Protein 6CJ6 (pdb70)

Foldseek 3Di:
DAFAAQDFLVVQLVVQLVVVLCVPDPDQADPLQADEDAEDEAAAQEAEAEEERAHDDLLSLQLSSQVSLLVSLVVDDDVSSVVLCVQQFHDNPDHSSDCTPNLVVLVVCVVPDDPHRYDYAYLYYFDDDPSHYHYDYQYHHSDSSSSSSSRSVNNRRVVGGDDDD/DFAAQAFLVVQLVVQLVCVLVVPADQDDQQADAPAEDEAEAQEAEAEEERAGDDLLVLQLSSQVSLLVSLVVDDDVSSVVLCVQQFHDSPDHSSDCTPNLVVLVVCVVVPPDDHYDHAYLYHFDDDPSYGYYHYQYHHSDSSSSSSSSSVNNRRVVGTDDD/DAAQEWLVVQLVVQLVVVLVVPPPPDQPQFQAAADAEDEADAQEAEAEEERADPDLLVSQLSSQVSLLVSLVVDPPVSSCVLCVVCFHDPVDRSSDQTRNLVVLVVVCVVVVRGYYDHAYQYYFHDPPPYYYYHYQYHHRDSSSSSSSSSVNNRGVVGGDD/DDFAAAFDFLVVQLVVQLVVVLVPQQPDDVDFQAAAPAEDEADAQEAEAEEESAHPDLLVLQLSSLVSLLVSLVVDDPVVSVVLCVQQFHDPVDHSSDQTVNLVVLVVVCVVVVRGYYDHAYQYYFHDDPRYGYYHYQYHHRDRSSSSSSRSVNNRRVVGGDDVPD

Structure (mmCIF, N/CA/C/O backbone):
data_6CJ6
#
_entry.id   6CJ6
#
_cell.length_a   65.450
_cell.length_b   75.080
_cell.length_c   136.250
_cell.angle_alpha   90.00
_cell.angle_beta   90.00
_cell.angle_gamma   90.00
#
_symmetry.space_group_name_H-M   'P 21 21 21'
#
loop_
_entity.id
_entity.type
_entity.pdbx_description
1 polymer 'Protein F9'
2 non-polymer 'TETRAETHYLENE GLYCOL'
3 non-polymer 2-(2-METHOXYETHOXY)ETHANOL
4 non-polymer DI(HYDROXYETHYL)ETHER
5 non-polymer 1,2-ETHANEDIOL
6 non-polymer GLYCEROL
7 non-polymer 1,3-PROPANDIOL
8 non-polymer ETHANOL
9 non-polymer METHANOL
10 non-polymer S-1,2-PROPANEDIOL
11 non-polymer 2-ETHOXYETHANOL
12 non-polymer 2-{2-[2-2-(METHOXY-ETHOXY)-ETHOXY]-ETHOXY}-ETHANOL
13 non-polymer 'TRIETHYLENE GLYCOL'
14 non-polymer 3,6,9,12,15,18-HEXAOXAICOSANE-1,20-DIOL
15 non-polymer 'HEXAETHYLENE GLYCOL'
16 water water
#
loop_
_atom_site.group_PDB
_atom_site.id
_atom_site.type_symbol
_atom_site.label_atom_id
_atom_site.label_alt_id
_atom_site.label_comp_id
_atom_site.label_asym_id
_atom_site.label_entity_id
_atom_site.label_seq_id
_atom_site.pdbx_PDB_ins_code
_atom_site.Cartn_x
_atom_site.Cartn_y
_atom_site.Cartn_z
_atom_site.occupancy
_atom_site.B_iso_or_equiv
_atom_site.auth_seq_id
_atom_site.auth_comp_id
_atom_site.auth_asym_id
_atom_site.auth_atom_id
_atom_site.pdbx_PDB_model_num
ATOM 1 N N . ALA A 1 2 ? -14.282 -11.928 -4.049 1.00 69.85 2 ALA A N 1
ATOM 2 C CA . ALA A 1 2 ? -13.509 -10.779 -3.594 1.00 75.06 2 ALA A CA 1
ATOM 3 C C . ALA A 1 2 ? -12.586 -10.260 -4.695 1.00 75.00 2 ALA A C 1
ATOM 4 O O . ALA A 1 2 ? -12.754 -10.592 -5.868 1.00 81.28 2 ALA A O 1
ATOM 6 N N . GLU A 1 3 ? -11.613 -9.443 -4.307 1.00 65.62 3 GLU A N 1
ATOM 7 C CA . GLU A 1 3 ? -10.656 -8.891 -5.254 1.00 70.49 3 GLU A CA 1
ATOM 8 C C . GLU A 1 3 ? -9.566 -9.913 -5.556 1.00 70.76 3 GLU A C 1
ATOM 9 O O . GLU A 1 3 ? -9.224 -10.753 -4.719 1.00 72.45 3 GLU A O 1
ATOM 15 N N . THR A 1 4 ? -9.022 -9.837 -6.768 1.00 60.98 4 THR A N 1
ATOM 16 C CA . THR A 1 4 ? -7.965 -10.757 -7.165 1.00 60.44 4 THR A CA 1
ATOM 17 C C . THR A 1 4 ? -6.674 -10.439 -6.418 1.00 54.89 4 THR A C 1
ATOM 18 O O . THR A 1 4 ? -6.327 -9.272 -6.214 1.00 54.99 4 THR A O 1
ATOM 22 N N . LYS A 1 5 ? -5.966 -11.486 -6.004 1.00 47.54 5 LYS A N 1
ATOM 23 C CA . LYS A 1 5 ? -4.707 -11.332 -5.289 1.00 55.70 5 LYS A CA 1
ATOM 24 C C . LYS A 1 5 ? -3.545 -11.235 -6.271 1.00 49.26 5 LYS A C 1
ATOM 25 O O . LYS A 1 5 ? -3.558 -11.841 -7.344 1.00 48.04 5 LYS A O 1
ATOM 27 N N . GLU A 1 6 ? -2.529 -10.468 -5.890 1.00 51.13 6 GLU A N 1
ATOM 28 C CA . GLU A 1 6 ? -1.422 -10.206 -6.799 1.00 48.56 6 GLU A CA 1
ATOM 29 C C . GLU A 1 6 ? -0.562 -11.451 -6.979 1.00 42.21 6 GLU A C 1
ATOM 30 O O . GLU A 1 6 ? -0.185 -12.108 -6.004 1.00 47.28 6 GLU A O 1
ATOM 36 N N . PHE A 1 7 ? -0.258 -11.773 -8.235 1.00 34.47 7 PHE A N 1
ATOM 37 C CA . PHE A 1 7 ? 0.655 -12.857 -8.594 1.00 44.18 7 PHE A CA 1
ATOM 38 C C . PHE A 1 7 ? 2.020 -12.208 -8.814 1.00 39.62 7 PHE A C 1
ATOM 39 O O . PHE A 1 7 ? 2.353 -11.774 -9.917 1.00 35.52 7 PHE A O 1
ATOM 47 N N . LYS A 1 8 ? 2.813 -12.137 -7.747 1.00 38.15 8 LYS A N 1
ATOM 48 C CA . LYS A 1 8 ? 4.038 -11.346 -7.759 1.00 43.54 8 LYS A CA 1
ATOM 49 C C . LYS A 1 8 ? 5.188 -12.086 -8.428 1.00 34.93 8 LYS A C 1
ATOM 50 O O . LYS A 1 8 ? 5.319 -13.307 -8.311 1.00 37.19 8 LYS A O 1
ATOM 56 N N . THR A 1 9 ? 6.025 -11.326 -9.131 1.00 33.98 9 THR A N 1
ATOM 57 C CA . THR A 1 9 ? 7.228 -11.825 -9.779 1.00 28.32 9 THR A CA 1
ATOM 58 C C . THR A 1 9 ? 8.402 -10.946 -9.368 1.00 31.63 9 THR A C 1
ATOM 59 O O . THR A 1 9 ? 8.255 -9.995 -8.594 1.00 27.56 9 THR A O 1
ATOM 63 N N . LEU A 1 10 ? 9.583 -11.263 -9.908 1.00 34.32 10 LEU A N 1
ATOM 64 C CA . LEU A 1 10 ? 10.769 -10.470 -9.602 1.00 26.48 10 LEU A CA 1
ATOM 65 C C . LEU A 1 10 ? 10.677 -9.058 -10.165 1.00 30.45 10 LEU A C 1
ATOM 66 O O . LEU A 1 10 ? 11.251 -8.129 -9.586 1.00 28.28 10 LEU A O 1
ATOM 71 N N . TYR A 1 11 ? 9.975 -8.871 -11.287 1.00 25.83 11 TYR A N 1
ATOM 72 C CA . TYR A 1 11 ? 9.851 -7.527 -11.839 1.00 23.31 11 TYR A CA 1
ATOM 73 C C . TYR A 1 11 ? 9.159 -6.584 -10.865 1.00 30.79 11 TYR A C 1
ATOM 74 O O . TYR A 1 11 ? 9.461 -5.385 -10.845 1.00 28.44 11 TYR A O 1
ATOM 83 N N . ASN A 1 12 ? 8.235 -7.103 -10.050 1.00 34.34 12 ASN A N 1
ATOM 84 C CA . ASN A 1 12 ? 7.614 -6.284 -9.014 1.00 32.59 12 ASN A CA 1
ATOM 85 C C . ASN A 1 12 ? 8.663 -5.711 -8.070 1.00 27.87 12 ASN A C 1
ATOM 86 O O . ASN A 1 12 ? 8.647 -4.516 -7.755 1.00 25.77 12 ASN A O 1
ATOM 91 N N . LEU A 1 13 ? 9.589 -6.553 -7.607 1.00 24.54 13 LEU A N 1
ATOM 92 C CA . LEU A 1 13 ? 10.649 -6.064 -6.732 1.00 32.70 13 LEU A CA 1
ATOM 93 C C . LEU A 1 13 ? 11.542 -5.065 -7.456 1.00 29.43 13 LEU A C 1
ATOM 94 O O . LEU A 1 13 ? 11.95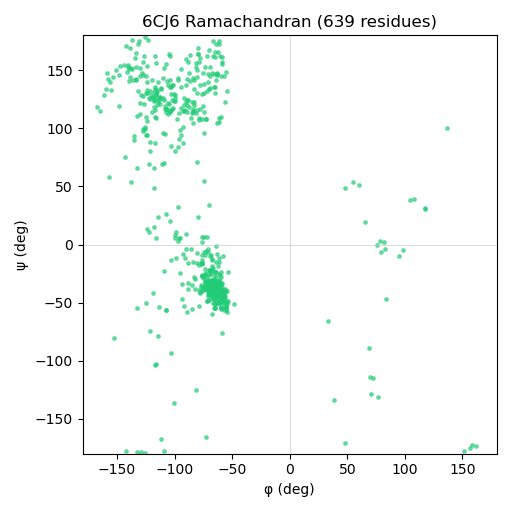9 -4.057 -6.871 1.00 34.41 13 LEU A O 1
ATOM 99 N N . PHE A 1 14 ? 11.841 -5.321 -8.732 1.00 31.58 14 PHE A N 1
ATOM 100 C CA . PHE A 1 14 ? 12.703 -4.418 -9.488 1.00 32.13 14 PHE A CA 1
ATOM 101 C C . PHE A 1 14 ? 12.051 -3.055 -9.665 1.00 31.71 14 PHE A C 1
ATOM 102 O O . PHE A 1 14 ? 12.664 -2.017 -9.384 1.00 31.75 14 PHE A O 1
ATOM 110 N N . ILE A 1 15 ? 10.804 -3.033 -10.139 1.00 30.59 15 ILE A N 1
ATOM 111 C CA . ILE A 1 15 ? 10.180 -1.757 -10.467 1.00 29.89 15 ILE A CA 1
ATOM 112 C C . ILE A 1 15 ? 9.937 -0.932 -9.209 1.00 27.40 15 ILE A C 1
ATOM 113 O O . ILE A 1 15 ? 10.083 0.295 -9.222 1.00 32.44 15 ILE A O 1
ATOM 118 N N . ASP A 1 16 ? 9.586 -1.586 -8.099 1.00 30.21 16 ASP A N 1
ATOM 119 C CA . ASP A 1 16 ? 9.408 -0.860 -6.846 1.00 34.44 16 ASP A CA 1
ATOM 120 C C . ASP A 1 16 ? 10.706 -0.191 -6.419 1.00 37.02 16 ASP A C 1
ATOM 121 O O . ASP A 1 16 ? 10.700 0.956 -5.958 1.00 38.02 16 ASP A O 1
ATOM 126 N N . SER A 1 17 ? 11.831 -0.894 -6.575 1.00 40.43 17 SER A N 1
ATOM 127 C CA . SER A 1 17 ? 13.136 -0.289 -6.329 1.00 36.54 17 SER A CA 1
ATOM 128 C C . SER A 1 17 ? 13.415 0.832 -7.319 1.00 37.80 17 SER A C 1
ATOM 129 O O . SER A 1 17 ? 13.889 1.909 -6.938 1.00 41.13 17 SER A O 1
ATOM 132 N N . TYR A 1 18 ? 13.128 0.592 -8.598 1.00 32.51 18 TYR A N 1
ATOM 133 C CA . TYR A 1 18 ? 13.448 1.571 -9.630 1.00 37.39 18 TYR A CA 1
ATOM 134 C C . TYR A 1 18 ? 12.593 2.825 -9.491 1.00 44.01 18 TYR A C 1
ATOM 135 O O . TYR A 1 18 ? 13.075 3.938 -9.732 1.00 39.80 18 TYR A O 1
ATOM 144 N N . LEU A 1 19 ? 11.326 2.670 -9.091 1.00 38.65 19 LEU A N 1
ATOM 145 C CA . LEU A 1 19 ? 10.450 3.831 -8.955 1.00 41.53 19 LEU A CA 1
ATOM 146 C C . LEU A 1 19 ? 10.908 4.752 -7.828 1.00 40.77 19 LEU A C 1
ATOM 147 O O . LEU A 1 19 ? 10.832 5.979 -7.960 1.00 48.41 19 LEU A O 1
ATOM 152 N N . GLN A 1 20 ? 11.378 4.182 -6.714 1.00 37.90 20 GLN A N 1
ATOM 153 C CA . GLN A 1 20 ? 11.919 5.000 -5.630 1.00 49.69 20 GLN A CA 1
ATOM 154 C C . GLN A 1 20 ? 13.048 5.892 -6.129 1.00 52.43 20 GLN A C 1
ATOM 155 O O . GLN A 1 20 ? 13.093 7.091 -5.828 1.00 52.63 20 GLN A O 1
ATOM 161 N N . LYS A 1 21 ? 13.975 5.316 -6.895 1.00 48.87 21 LYS A N 1
ATOM 162 C CA . LYS A 1 21 ? 15.117 6.079 -7.383 1.00 46.73 21 LYS A CA 1
ATOM 163 C C . LYS A 1 21 ? 14.685 7.146 -8.382 1.00 49.21 21 LYS A C 1
ATOM 164 O O . LYS A 1 21 ? 15.245 8.248 -8.402 1.00 52.22 21 LYS A O 1
ATOM 170 N N . LEU A 1 22 ? 13.686 6.841 -9.215 1.00 50.91 22 LEU A N 1
ATOM 171 C CA . LEU A 1 22 ? 13.211 7.819 -10.191 1.00 51.24 22 LEU A CA 1
ATOM 172 C C . LEU A 1 22 ? 12.629 9.049 -9.506 1.00 57.61 22 LEU A C 1
ATOM 173 O O . LEU A 1 22 ? 12.824 10.178 -9.972 1.00 60.89 22 LEU A O 1
ATOM 178 N N . ALA A 1 23 ? 11.903 8.849 -8.402 1.00 56.87 23 ALA A N 1
ATOM 179 C CA . ALA A 1 23 ? 11.293 9.975 -7.702 1.00 61.67 23 ALA A CA 1
ATOM 180 C C . ALA A 1 23 ? 12.339 10.889 -7.078 1.00 62.46 23 ALA A C 1
ATOM 181 O O . ALA A 1 23 ? 12.158 12.113 -7.058 1.00 64.06 23 ALA A O 1
ATOM 183 N N . GLN A 1 24 ? 13.433 10.321 -6.566 1.00 60.74 24 GLN A N 1
ATOM 184 C CA . GLN A 1 24 ? 14.484 11.145 -5.976 1.00 67.23 24 GLN A CA 1
ATOM 185 C C . GLN A 1 24 ? 15.247 11.926 -7.039 1.00 67.07 24 GLN A C 1
ATOM 186 O O . GLN A 1 24 ? 15.513 13.121 -6.865 1.00 67.27 24 GLN A O 1
ATOM 192 N N . HIS A 1 25 ? 15.608 11.270 -8.147 1.00 65.72 25 HIS A N 1
ATOM 193 C CA . HIS A 1 25 ? 16.424 11.883 -9.192 1.00 64.48 25 HIS A CA 1
ATOM 194 C C . HIS A 1 25 ? 15.642 12.795 -10.130 1.00 67.54 25 HIS A C 1
ATOM 195 O O . HI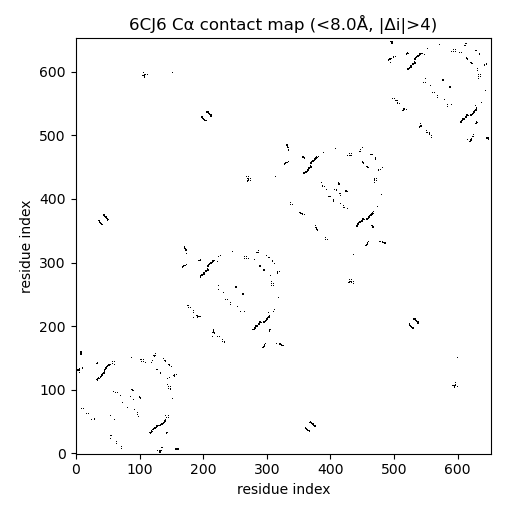S A 1 25 ? 16.088 13.030 -11.260 1.00 69.95 25 HIS A O 1
ATOM 202 N N . SER A 1 26 ? 14.511 13.330 -9.682 1.00 72.06 26 SER A N 1
ATOM 203 C CA . SER A 1 26 ? 13.835 14.407 -10.389 1.00 71.74 26 SER A CA 1
ATOM 204 C C . SER A 1 26 ? 14.386 15.730 -9.869 1.00 73.24 26 SER A C 1
ATOM 205 O O . SER A 1 26 ? 14.215 16.056 -8.689 1.00 75.20 26 SER A O 1
ATOM 207 N N . ILE A 1 27 ? 15.077 16.468 -10.737 1.00 73.33 27 ILE A N 1
ATOM 208 C CA . ILE A 1 27 ? 15.645 17.747 -10.382 1.00 75.66 27 ILE A CA 1
ATOM 209 C C . ILE A 1 27 ? 14.598 18.839 -10.393 1.00 76.54 27 ILE A C 1
ATOM 210 O O . ILE A 1 27 ? 14.442 19.603 -9.432 1.00 72.47 27 ILE A O 1
ATOM 211 N N . PRO A 1 28 ? 13.881 18.956 -11.500 1.00 79.54 28 PRO A N 1
ATOM 212 C CA . PRO A 1 28 ? 12.595 19.658 -11.462 1.00 76.54 28 PRO A CA 1
ATOM 213 C C . PRO A 1 28 ? 11.525 18.715 -10.939 1.00 77.42 28 PRO A C 1
ATOM 214 O O . PRO A 1 28 ? 11.658 18.163 -9.842 1.00 79.70 28 PRO A O 1
ATOM 218 N N . THR A 1 29 ? 10.448 18.545 -11.700 1.00 78.99 29 THR A N 1
ATOM 219 C CA . THR A 1 29 ? 9.541 17.426 -11.515 1.00 77.80 29 THR A CA 1
ATOM 220 C C . THR A 1 29 ? 9.604 16.498 -12.714 1.00 89.96 29 THR A C 1
ATOM 221 O O . THR A 1 29 ? 9.843 15.292 -12.568 1.00 87.32 29 THR A O 1
ATOM 223 N N . ASN A 1 30 ? 9.413 17.056 -13.907 1.00 90.46 30 ASN A N 1
ATOM 224 C CA . ASN A 1 30 ? 9.695 16.382 -15.160 1.00 87.62 30 ASN A CA 1
ATOM 225 C C . ASN A 1 30 ? 10.275 17.413 -16.117 1.00 83.34 30 ASN A C 1
ATOM 226 O O . ASN A 1 30 ? 10.297 18.615 -15.835 1.00 82.36 30 ASN A O 1
ATOM 231 N N . VAL A 1 31 ? 10.763 16.932 -17.255 1.00 78.42 31 VAL A N 1
ATOM 232 C CA . VAL A 1 31 ? 11.045 17.813 -18.380 1.00 74.74 31 VAL A CA 1
ATOM 233 C C . VAL A 1 31 ? 10.048 17.475 -19.478 1.00 73.66 31 VAL A C 1
ATOM 234 O O . VAL A 1 31 ? 9.060 16.772 -19.237 1.00 73.38 31 VAL A O 1
ATOM 238 N N . THR A 1 32 ? 10.289 17.973 -20.686 1.00 71.12 32 THR A N 1
ATOM 239 C CA . THR A 1 32 ? 9.433 17.633 -21.815 1.00 67.70 32 THR A CA 1
ATOM 240 C C . THR A 1 32 ? 9.711 16.191 -22.218 1.00 67.16 32 THR A C 1
ATOM 241 O O . THR A 1 32 ? 10.779 15.888 -22.760 1.00 70.58 32 THR A O 1
ATOM 243 N N . CYS A 1 33 ? 8.765 15.294 -21.930 1.00 68.17 33 CYS A N 1
ATOM 244 C CA . CYS A 1 33 ? 8.886 13.907 -22.362 1.00 56.03 33 CYS A CA 1
ATOM 245 C C . CYS A 1 33 ? 8.977 13.858 -23.881 1.00 52.18 33 CYS A C 1
ATOM 246 O O . CYS A 1 33 ? 7.996 14.137 -24.579 1.00 57.71 33 CYS A O 1
ATOM 249 N N . ALA A 1 34 ? 10.159 13.522 -24.399 1.00 41.30 34 ALA A N 1
ATOM 250 C CA . ALA A 1 34 ? 10.358 13.487 -25.842 1.00 41.08 34 ALA A CA 1
ATOM 251 C C . ALA A 1 34 ? 9.602 12.345 -26.503 1.00 50.95 34 ALA A C 1
ATOM 252 O O . ALA A 1 34 ? 9.333 12.412 -27.708 1.00 48.88 34 ALA A O 1
ATOM 254 N N . ILE A 1 35 ? 9.256 11.305 -25.748 1.00 48.42 35 ILE A N 1
ATOM 255 C CA . ILE A 1 35 ? 8.570 10.137 -26.284 1.00 41.74 35 ILE A CA 1
ATOM 256 C C . ILE A 1 35 ? 7.527 9.683 -25.272 1.00 34.01 35 ILE A C 1
ATOM 257 O O . ILE A 1 35 ? 7.643 9.941 -24.070 1.00 31.44 35 ILE A O 1
ATOM 262 N N . HIS A 1 36 ? 6.489 9.014 -25.770 1.00 38.25 36 HIS A N 1
ATOM 263 C CA . HIS A 1 36 ? 5.414 8.504 -24.932 1.00 34.25 36 HIS A CA 1
ATOM 264 C C . HIS A 1 36 ? 5.101 7.065 -25.312 1.00 31.62 36 HIS A C 1
ATOM 265 O O . HIS A 1 36 ? 5.318 6.643 -26.451 1.00 33.97 36 HIS A O 1
ATOM 272 N N . ILE A 1 37 ? 4.592 6.315 -24.339 1.00 32.39 37 ILE A N 1
ATOM 273 C CA . ILE A 1 37 ? 4.155 4.941 -24.570 1.00 32.25 37 ILE A CA 1
ATOM 274 C C . ILE A 1 37 ? 2.731 4.995 -25.110 1.00 29.99 37 ILE A C 1
ATOM 275 O O . ILE A 1 37 ? 1.806 5.404 -24.404 1.00 32.90 37 ILE A O 1
ATOM 280 N N . GLY A 1 38 ? 2.551 4.588 -26.361 1.00 27.11 38 GLY A N 1
ATOM 281 C CA . GLY A 1 38 ? 1.240 4.658 -26.971 1.00 31.14 38 GLY A CA 1
ATOM 282 C C . GLY A 1 38 ? 0.730 3.322 -27.465 1.00 31.97 38 GLY A C 1
ATOM 283 O O . GLY A 1 38 ? -0.282 3.260 -28.167 1.00 28.48 38 GLY A O 1
ATOM 284 N N . GLU A 1 39 ? 1.411 2.241 -27.095 1.00 32.54 39 GLU A N 1
ATOM 285 C CA . GLU A 1 39 ? 1.088 0.937 -27.657 1.00 27.86 39 GLU A CA 1
ATOM 286 C C . GLU A 1 39 ? 1.780 -0.165 -26.866 1.00 36.36 39 GLU A C 1
ATOM 287 O O . GLU A 1 39 ? 3.013 -0.207 -26.793 1.00 31.75 39 GLU A O 1
ATOM 293 N N . VAL A 1 40 ? 0.998 -1.055 -26.263 1.00 26.91 40 VAL A N 1
ATOM 294 C CA . VAL A 1 40 ? 1.520 -2.167 -25.480 1.00 24.92 40 VAL A CA 1
ATOM 295 C C . VAL A 1 40 ? 1.066 -3.462 -26.134 1.00 31.94 40 VAL A C 1
ATOM 296 O O . VAL A 1 40 ? -0.130 -3.649 -26.386 1.00 27.44 40 VAL A O 1
ATOM 300 N N . ILE A 1 41 ? 2.017 -4.351 -26.414 1.00 26.60 41 ILE A N 1
ATOM 301 C CA . ILE A 1 41 ? 1.699 -5.651 -26.984 1.00 23.84 41 ILE A CA 1
ATOM 302 C C . ILE A 1 41 ? 2.122 -6.741 -26.010 1.00 28.18 41 ILE A C 1
ATOM 303 O O . ILE A 1 41 ? 2.916 -6.520 -25.092 1.00 31.03 41 ILE A O 1
ATOM 308 N N . GLY A 1 42 ? 1.572 -7.923 -26.218 1.00 28.77 42 GLY A N 1
ATOM 309 C CA . GLY A 1 42 ? 1.845 -9.056 -25.358 1.00 30.59 42 GLY A CA 1
ATOM 310 C C . GLY A 1 42 ? 0.655 -9.994 -25.334 1.00 31.83 42 GLY A C 1
ATOM 311 O O . GLY A 1 42 ? -0.347 -9.788 -26.016 1.00 28.41 42 GLY A O 1
ATOM 312 N N . GLN A 1 43 ? 0.794 -11.042 -24.525 1.00 30.06 43 GLN A N 1
ATOM 313 C CA . GLN A 1 43 ? -0.248 -12.040 -24.317 1.00 28.30 43 GLN A CA 1
ATOM 314 C C . GLN A 1 43 ? -0.834 -11.818 -22.931 1.00 25.55 43 GLN A C 1
ATOM 315 O O . GLN A 1 43 ? -0.128 -11.956 -21.927 1.00 31.90 43 GLN A O 1
ATOM 321 N N . PHE A 1 44 ? -2.118 -11.482 -22.871 1.00 29.55 44 PHE A N 1
ATOM 322 C CA . PHE A 1 44 ? -2.756 -11.084 -21.624 1.00 25.87 44 PHE A CA 1
ATOM 323 C C . PHE A 1 44 ? -3.763 -12.140 -21.191 1.00 27.70 44 PHE A C 1
ATOM 324 O O . PHE A 1 44 ? -4.558 -12.621 -22.006 1.00 30.42 44 PHE A O 1
ATOM 332 N N . LYS A 1 45 ? -3.730 -12.489 -19.909 1.00 27.17 45 LYS A N 1
ATOM 333 C CA . LYS A 1 45 ? -4.702 -13.415 -19.350 1.00 33.54 45 LYS A CA 1
ATOM 334 C C . LYS A 1 45 ? -5.451 -12.731 -18.220 1.00 33.19 45 LYS A C 1
ATOM 335 O O . LYS A 1 45 ? -6.613 -12.352 -18.383 1.00 48.17 45 LYS A O 1
ATOM 338 N N . ASN A 1 46 ? -4.802 -12.573 -17.075 1.00 34.01 46 ASN A N 1
ATOM 339 C CA . ASN A 1 46 ? -5.316 -11.744 -15.981 1.00 31.99 46 ASN A CA 1
ATOM 340 C C . ASN A 1 46 ? -4.266 -10.681 -15.665 1.00 33.23 46 ASN A C 1
ATOM 341 O O . ASN A 1 46 ? -3.625 -10.703 -14.610 1.00 33.48 46 ASN A O 1
ATOM 346 N N . CYS A 1 47 ? -4.093 -9.745 -16.593 1.00 24.87 47 CYS A N 1
ATOM 347 C CA . CYS A 1 47 ? -3.028 -8.756 -16.524 1.00 30.08 47 CYS A CA 1
ATOM 348 C C . CYS A 1 47 ? -3.530 -7.472 -15.876 1.00 34.16 47 CYS A C 1
ATOM 349 O O . CYS A 1 47 ? -4.618 -6.984 -16.203 1.00 36.24 47 CYS A O 1
ATOM 352 N N . ALA A 1 48 ? -2.728 -6.927 -14.968 1.00 40.29 48 ALA A N 1
ATOM 353 C CA . ALA A 1 48 ? -2.945 -5.603 -14.397 1.00 32.23 48 ALA A CA 1
ATOM 354 C C . ALA A 1 48 ? -1.770 -4.732 -14.820 1.00 39.14 48 ALA A C 1
ATOM 355 O O . ALA A 1 48 ? -0.644 -4.929 -14.350 1.00 38.41 48 ALA A O 1
ATOM 357 N N . LEU A 1 49 ? -2.026 -3.785 -15.717 1.00 32.88 49 LEU A N 1
ATOM 358 C CA . LEU A 1 49 ? -1.002 -2.872 -16.199 1.00 32.38 49 LEU A CA 1
ATOM 359 C C . LEU A 1 49 ? -1.140 -1.525 -15.505 1.00 40.27 49 LEU A C 1
ATOM 360 O O . LEU A 1 49 ? -2.252 -1.018 -15.325 1.00 41.08 49 LEU A O 1
ATOM 365 N N . ARG A 1 50 ? -0.004 -0.952 -15.112 1.00 33.25 50 ARG A N 1
ATOM 366 C CA . ARG A 1 50 ? 0.057 0.379 -14.511 1.00 39.03 50 ARG A CA 1
ATOM 367 C C . ARG A 1 50 ? 1.048 1.199 -15.331 1.00 37.17 50 ARG A C 1
ATOM 368 O O . ARG A 1 50 ? 2.264 1.057 -15.170 1.00 39.20 50 ARG A O 1
ATOM 376 N N . ILE A 1 51 ? 0.531 2.052 -16.209 1.00 38.02 51 ILE A N 1
ATOM 377 C CA . ILE A 1 51 ? 1.354 2.844 -17.115 1.00 34.72 51 ILE A CA 1
ATOM 378 C C . ILE A 1 51 ? 1.434 4.261 -16.568 1.00 35.80 51 ILE A C 1
ATOM 379 O O . ILE A 1 51 ? 0.403 4.899 -16.323 1.00 32.72 51 ILE A O 1
ATOM 384 N N . THR A 1 52 ? 2.658 4.749 -16.367 1.00 36.16 52 THR A N 1
ATOM 385 C CA . THR A 1 52 ? 2.898 6.083 -15.838 1.00 35.86 52 THR A CA 1
ATOM 386 C C . THR A 1 52 ? 4.064 6.718 -16.580 1.00 38.44 52 THR A C 1
ATOM 387 O O . THR A 1 52 ? 4.971 6.029 -17.055 1.00 35.88 52 THR A O 1
ATOM 391 N N . ASN A 1 53 ? 4.034 8.042 -16.668 1.00 30.58 53 ASN A N 1
ATOM 392 C CA . ASN A 1 53 ? 5.134 8.810 -17.227 1.00 38.11 53 ASN A CA 1
ATOM 393 C C . ASN A 1 53 ? 5.941 9.428 -16.095 1.00 39.21 53 ASN A C 1
ATOM 394 O O . ASN A 1 53 ? 5.381 9.935 -15.119 1.00 40.77 53 ASN A O 1
ATOM 399 N N . LYS A 1 54 ? 7.263 9.367 -16.228 1.00 39.47 54 LYS A N 1
ATOM 400 C CA . LYS A 1 54 ? 8.175 9.912 -15.233 1.00 44.54 54 LYS A CA 1
ATOM 401 C C . LYS A 1 54 ? 9.503 10.186 -15.918 1.00 41.16 54 LYS A C 1
ATOM 402 O O . LYS A 1 54 ? 10.543 9.652 -15.518 1.00 48.14 54 LYS A O 1
ATOM 408 N N . CYS A 1 55 ? 9.472 11.009 -16.960 1.00 39.60 55 CYS A N 1
ATOM 409 C CA . CYS A 1 55 ? 10.629 11.173 -17.820 1.00 44.23 55 CYS A CA 1
ATOM 410 C C . CYS A 1 55 ? 11.674 12.074 -17.178 1.00 46.71 55 CYS A C 1
ATOM 411 O O . CYS A 1 55 ? 11.395 12.853 -16.263 1.00 55.68 55 CYS A O 1
ATOM 414 N N . MET A 1 56 ? 12.899 11.960 -17.683 1.00 45.19 56 MET A N 1
ATOM 415 C CA . MET A 1 56 ? 14.032 12.679 -17.131 1.00 51.96 56 MET A CA 1
ATOM 416 C C . MET A 1 56 ? 14.942 13.139 -18.260 1.00 53.26 56 MET A C 1
ATOM 417 O O . MET A 1 56 ? 14.665 12.924 -19.445 1.00 45.63 56 MET A O 1
ATOM 422 N N . SER A 1 57 ? 16.051 13.770 -17.872 1.00 51.47 57 SER A N 1
ATOM 423 C CA . SER A 1 57 ? 16.877 14.493 -18.831 1.00 50.05 57 SER A CA 1
ATOM 424 C C . SER A 1 57 ? 17.581 13.552 -19.800 1.00 50.66 57 SER A C 1
ATOM 425 O O . SER A 1 57 ? 17.627 13.822 -21.007 1.00 48.44 57 SER A O 1
ATOM 428 N N . ASN A 1 58 ? 18.132 12.445 -19.306 1.00 42.44 58 ASN A N 1
ATOM 429 C CA . ASN A 1 58 ? 18.991 11.617 -20.137 1.00 46.73 58 ASN A CA 1
ATOM 430 C C . ASN A 1 58 ? 18.815 10.139 -19.816 1.00 41.25 58 ASN A C 1
ATOM 431 O O . ASN A 1 58 ? 18.432 9.761 -18.707 1.00 37.28 58 ASN A O 1
ATOM 436 N N . SER A 1 59 ? 19.122 9.306 -20.811 1.00 35.48 59 SER A N 1
ATOM 437 C CA . SER A 1 59 ? 18.943 7.868 -20.665 1.00 36.23 59 SER A CA 1
ATOM 438 C C . SER A 1 59 ? 20.035 7.240 -19.809 1.00 37.01 59 SER A C 1
ATOM 439 O O . SER A 1 59 ? 19.806 6.195 -19.186 1.00 32.50 59 SER A O 1
ATOM 442 N N . ARG A 1 60 ? 21.225 7.852 -19.770 1.00 36.50 60 ARG A N 1
ATOM 443 C CA . ARG A 1 60 ? 22.311 7.308 -18.959 1.00 33.89 60 ARG A CA 1
ATOM 444 C C . ARG A 1 60 ? 21.926 7.250 -17.487 1.00 32.46 60 ARG A C 1
ATOM 445 O O . ARG A 1 60 ? 22.250 6.280 -16.791 1.00 30.88 60 ARG A O 1
ATOM 453 N N . LEU A 1 61 ? 21.241 8.284 -16.991 1.00 31.23 61 LEU A N 1
ATOM 454 C CA . LEU A 1 61 ? 20.769 8.258 -15.609 1.00 30.08 61 LEU A CA 1
ATOM 455 C C . LEU A 1 61 ? 19.708 7.185 -15.416 1.00 27.10 61 LEU A C 1
ATOM 456 O O . LEU A 1 61 ? 19.668 6.522 -14.373 1.00 32.99 61 LEU A O 1
ATOM 461 N N . SER A 1 62 ? 18.836 7.008 -16.410 1.00 33.55 62 SER A N 1
ATOM 462 C CA . SER A 1 62 ? 17.830 5.956 -16.341 1.00 32.53 62 SER A CA 1
ATOM 463 C C . SER A 1 62 ? 18.495 4.591 -16.221 1.00 26.77 62 SER A C 1
ATOM 464 O O . SER A 1 62 ? 18.239 3.841 -15.274 1.00 27.90 62 SER A O 1
ATOM 467 N N . PHE A 1 63 ? 19.384 4.271 -17.164 1.00 28.10 63 PHE A N 1
ATOM 468 C CA . PHE A 1 63 ? 20.056 2.976 -17.152 1.00 31.87 63 PHE A CA 1
ATOM 469 C C . PHE A 1 63 ? 20.887 2.765 -15.891 1.00 25.58 63 PHE A C 1
ATOM 470 O O . PHE A 1 63 ? 21.043 1.628 -15.439 1.00 26.92 63 PHE A O 1
ATOM 478 N N . THR A 1 64 ? 21.425 3.838 -15.307 1.00 32.40 64 THR A N 1
ATOM 479 C CA . THR A 1 64 ? 22.221 3.687 -14.091 1.00 35.15 64 THR A CA 1
ATOM 480 C C . THR A 1 64 ? 21.368 3.187 -12.930 1.00 28.97 64 THR A C 1
ATOM 481 O O . THR A 1 64 ? 21.692 2.170 -12.305 1.00 38.52 64 THR A O 1
ATOM 485 N N . LEU A 1 65 ? 20.269 3.885 -12.627 1.00 28.44 65 LEU A N 1
ATOM 486 C CA . LEU A 1 65 ? 19.351 3.407 -11.597 1.00 35.03 65 LEU A CA 1
ATOM 487 C C . LEU A 1 65 ? 18.650 2.126 -12.032 1.00 33.97 65 LEU A C 1
ATOM 488 O O . LEU A 1 65 ? 18.301 1.290 -11.190 1.00 28.02 65 LEU A O 1
ATOM 493 N N . MET A 1 66 ? 18.429 1.970 -13.338 1.00 30.58 66 MET A N 1
ATOM 494 C CA . MET A 1 66 ? 17.892 0.726 -13.876 1.00 29.47 66 MET A CA 1
ATOM 495 C C . MET A 1 66 ? 18.814 -0.444 -13.562 1.00 31.81 66 MET A C 1
ATOM 496 O O . MET A 1 66 ? 18.350 -1.541 -13.236 1.00 27.27 66 MET A O 1
ATOM 501 N N . VAL A 1 67 ? 20.127 -0.227 -13.646 1.00 26.62 67 VAL A N 1
ATOM 502 C CA . VAL A 1 67 ? 21.072 -1.308 -13.383 1.00 29.91 67 VAL A CA 1
ATOM 503 C C . VAL A 1 67 ? 21.255 -1.530 -11.885 1.00 34.33 67 VAL A C 1
ATOM 504 O O . VAL A 1 67 ? 21.363 -2.675 -11.428 1.00 32.03 67 VAL A O 1
ATOM 508 N N . GLU A 1 68 ? 21.290 -0.449 -11.097 1.00 34.57 68 GLU A N 1
ATOM 509 C CA . GLU A 1 68 ? 21.352 -0.592 -9.645 1.00 32.60 68 GLU A CA 1
ATOM 510 C C . GLU A 1 68 ? 20.226 -1.485 -9.145 1.00 37.63 68 GLU A C 1
ATOM 511 O O . GLU A 1 68 ? 20.452 -2.415 -8.362 1.00 36.74 68 GLU A O 1
ATOM 517 N N . SER A 1 69 ? 18.999 -1.216 -9.602 1.00 34.78 69 SER A N 1
ATOM 518 C CA . SER A 1 69 ? 17.852 -1.997 -9.155 1.00 28.21 69 SER A CA 1
ATOM 519 C C . SER A 1 69 ? 17.967 -3.450 -9.599 1.00 28.09 69 SER A C 1
ATOM 520 O O . SER A 1 69 ? 17.633 -4.366 -8.839 1.00 30.04 69 SER A O 1
ATOM 523 N N . PHE A 1 70 ? 18.441 -3.681 -10.826 1.00 27.03 70 PHE A N 1
ATOM 524 C CA . PHE A 1 70 ? 18.585 -5.046 -11.322 1.00 31.20 70 PHE A CA 1
ATOM 525 C C . PHE A 1 70 ? 19.551 -5.844 -10.460 1.00 32.53 70 PHE A C 1
ATOM 526 O O . PHE A 1 70 ? 19.246 -6.965 -10.039 1.00 36.35 70 PHE A O 1
ATOM 534 N N . ILE A 1 71 ? 20.733 -5.284 -10.196 1.00 38.22 71 ILE A N 1
ATOM 535 C CA . ILE A 1 71 ? 21.701 -5.959 -9.337 1.00 34.02 71 ILE A CA 1
ATOM 536 C C . ILE A 1 71 ? 21.125 -6.160 -7.943 1.00 38.72 71 ILE A C 1
ATOM 537 O O . ILE A 1 71 ? 21.238 -7.244 -7.356 1.00 34.08 71 ILE A O 1
ATOM 542 N N . GLU A 1 72 ? 20.485 -5.122 -7.399 1.00 36.09 72 GLU A N 1
ATOM 543 C CA . GLU A 1 72 ? 19.910 -5.217 -6.062 1.00 38.34 72 GLU A CA 1
ATOM 544 C C . GLU A 1 72 ? 18.876 -6.332 -5.974 1.00 44.65 72 GLU A C 1
ATOM 545 O O . GLU A 1 72 ? 18.832 -7.072 -4.985 1.00 50.72 72 GLU A O 1
ATOM 551 N N . VAL A 1 73 ? 18.038 -6.471 -7.002 1.00 39.39 73 VAL A N 1
ATOM 552 C CA . VAL A 1 73 ? 16.950 -7.440 -6.947 1.00 38.68 73 VAL A CA 1
ATOM 553 C C . VAL A 1 73 ? 17.434 -8.839 -7.307 1.00 39.24 73 VAL A C 1
ATOM 554 O O . VAL A 1 73 ? 16.998 -9.830 -6.711 1.00 39.91 73 VAL A O 1
ATOM 558 N N . ILE A 1 74 ? 18.345 -8.947 -8.278 1.00 40.33 74 ILE A N 1
ATOM 559 C CA . ILE A 1 74 ? 18.776 -10.259 -8.747 1.00 46.07 74 ILE A CA 1
ATOM 560 C C . ILE A 1 74 ? 19.573 -11.018 -7.692 1.00 47.16 74 ILE A C 1
ATOM 561 O O . ILE A 1 74 ? 19.648 -12.250 -7.750 1.00 42.85 74 ILE A O 1
ATOM 566 N N . SER A 1 75 ? 20.155 -10.319 -6.713 1.00 46.58 75 SER A N 1
ATOM 567 C CA . SER A 1 75 ? 20.970 -10.983 -5.701 1.00 50.02 75 SER A CA 1
ATOM 568 C C . SER A 1 75 ? 20.174 -11.975 -4.863 1.00 48.39 75 SER A C 1
ATOM 569 O O . SER A 1 75 ? 20.772 -12.846 -4.221 1.00 51.96 75 SER A O 1
ATOM 572 N N . LEU A 1 76 ? 18.848 -11.871 -4.854 1.00 52.36 76 LEU A N 1
ATOM 573 C CA . LEU A 1 76 ? 18.004 -12.797 -4.113 1.00 48.97 76 LEU A CA 1
ATOM 574 C C . LEU A 1 76 ? 17.870 -14.152 -4.799 1.00 47.04 76 LEU A C 1
ATOM 575 O O . LEU A 1 76 ? 17.092 -14.993 -4.335 1.00 55.82 76 LEU A O 1
ATOM 580 N N . LEU A 1 77 ? 18.606 -14.381 -5.878 1.00 45.00 77 LEU A N 1
ATOM 581 C CA . LEU A 1 77 ? 18.590 -15.634 -6.612 1.00 48.92 77 LEU A CA 1
ATOM 582 C C . LEU A 1 77 ? 19.877 -16.405 -6.367 1.00 53.73 77 LEU A C 1
ATOM 583 O O . LEU A 1 77 ? 20.909 -15.817 -6.029 1.00 47.90 77 LEU A O 1
ATOM 588 N N . PRO A 1 78 ? 19.853 -17.731 -6.520 1.00 54.33 78 PRO A N 1
ATOM 589 C CA . PRO A 1 78 ? 21.095 -18.504 -6.431 1.00 53.70 78 PRO A CA 1
ATOM 590 C C . PRO A 1 78 ? 22.116 -18.042 -7.462 1.00 54.33 78 PRO A C 1
ATOM 591 O O . PRO A 1 78 ? 21.788 -17.390 -8.455 1.00 57.97 78 PRO A O 1
ATOM 595 N N . GLU A 1 79 ? 23.377 -18.406 -7.206 1.00 50.78 79 GLU A N 1
ATOM 596 C CA . GLU A 1 79 ? 24.505 -17.868 -7.964 1.00 53.09 79 GLU A CA 1
ATOM 597 C C . GLU A 1 79 ? 24.364 -18.133 -9.459 1.00 47.35 79 GLU A C 1
ATOM 598 O O . GLU A 1 79 ? 24.468 -17.210 -10.275 1.00 53.46 79 GLU A O 1
ATOM 604 N N . LYS A 1 80 ? 24.137 -19.391 -9.840 1.00 51.98 80 LYS A N 1
ATOM 605 C CA . LYS A 1 80 ? 24.029 -19.714 -11.261 1.00 56.01 80 LYS A CA 1
ATOM 606 C C . LYS A 1 80 ? 22.810 -19.060 -11.899 1.00 53.29 80 LYS A C 1
ATOM 607 O O . LYS A 1 80 ? 22.844 -18.714 -13.086 1.00 49.30 80 LYS A O 1
ATOM 610 N N . ASP A 1 81 ? 21.734 -18.876 -11.132 1.00 50.98 81 ASP A N 1
ATOM 611 C CA . ASP A 1 81 ? 20.552 -18.206 -11.665 1.00 53.00 81 ASP A CA 1
ATOM 612 C C . ASP A 1 81 ? 20.826 -16.732 -11.936 1.00 51.29 81 ASP A C 1
ATOM 613 O O . ASP A 1 81 ? 20.322 -16.174 -12.916 1.00 46.08 81 ASP A O 1
ATOM 618 N N . ARG A 1 82 ? 21.628 -16.089 -11.082 1.00 49.62 82 ARG A N 1
ATOM 619 C CA . ARG A 1 82 ? 21.927 -14.671 -11.255 1.00 39.67 82 ARG A CA 1
ATOM 620 C C . ARG A 1 82 ? 22.710 -14.422 -12.537 1.00 42.25 82 ARG A C 1
ATOM 621 O O . ARG A 1 82 ? 22.309 -13.603 -13.372 1.00 46.35 82 ARG A O 1
ATOM 629 N N . ARG A 1 83 ? 23.839 -15.113 -12.705 1.00 42.31 83 ARG A N 1
ATOM 630 C CA . ARG A 1 83 ? 24.687 -14.869 -13.866 1.00 44.36 83 ARG A CA 1
ATOM 631 C C . ARG A 1 83 ? 23.991 -15.241 -15.167 1.00 44.53 83 ARG A C 1
ATOM 632 O O . ARG A 1 83 ? 24.232 -14.604 -16.199 1.00 41.83 83 ARG A O 1
ATOM 635 N N . ALA A 1 84 ? 23.125 -16.256 -15.139 1.00 44.66 84 ALA A N 1
ATOM 636 C CA . ALA A 1 84 ? 22.454 -16.689 -16.359 1.00 41.84 84 ALA A CA 1
ATOM 637 C C . ALA A 1 84 ? 21.532 -15.602 -16.895 1.00 45.08 84 ALA A C 1
ATOM 638 O O . ALA A 1 84 ? 21.604 -15.233 -18.073 1.00 47.23 84 ALA A O 1
ATOM 640 N N . ILE A 1 85 ? 20.657 -15.072 -16.038 1.00 42.90 85 ILE A N 1
ATOM 641 C CA . ILE A 1 85 ? 19.713 -14.052 -16.487 1.00 45.11 85 ILE A CA 1
ATOM 642 C C . ILE A 1 85 ? 20.435 -12.748 -16.807 1.00 40.97 85 ILE A C 1
ATOM 643 O O . ILE A 1 85 ? 20.074 -12.040 -17.754 1.00 34.78 85 ILE A O 1
ATOM 648 N N . ALA A 1 86 ? 21.468 -12.413 -16.032 1.00 32.48 86 ALA A N 1
ATOM 649 C CA . ALA A 1 86 ? 22.233 -11.203 -16.307 1.00 37.29 86 ALA A CA 1
ATOM 650 C C . ALA A 1 86 ? 22.857 -11.257 -17.696 1.00 41.52 86 ALA A C 1
ATOM 651 O O . ALA A 1 86 ? 22.959 -10.233 -18.382 1.00 36.20 86 ALA A O 1
ATOM 653 N N . GLU A 1 87 ? 23.271 -12.448 -18.134 1.00 40.46 87 GLU A N 1
ATOM 654 C CA . GLU A 1 87 ? 23.873 -12.579 -19.456 1.00 39.62 87 GLU A CA 1
ATOM 655 C C . GLU A 1 87 ? 22.828 -12.503 -20.561 1.00 36.66 87 GLU A C 1
ATOM 656 O O . GLU A 1 87 ? 23.138 -12.074 -21.679 1.00 45.26 87 GLU A O 1
ATOM 662 N N . GLU A 1 88 ? 21.588 -12.898 -20.273 1.00 42.07 88 GLU A N 1
ATOM 663 C CA . GLU A 1 88 ? 20.537 -12.786 -21.279 1.00 44.91 88 GLU A CA 1
ATOM 664 C C . GLU A 1 88 ? 20.101 -11.337 -21.463 1.00 41.25 88 GLU A C 1
ATOM 665 O O . GLU A 1 88 ? 19.808 -10.908 -22.586 1.00 43.66 88 GLU A O 1
ATOM 667 N N . ILE A 1 89 ? 20.062 -10.566 -20.376 1.00 36.90 89 ILE A N 1
ATOM 668 C CA . ILE A 1 89 ? 19.669 -9.165 -20.475 1.00 29.83 89 ILE A CA 1
ATOM 669 C C . ILE A 1 89 ? 20.809 -8.314 -21.023 1.00 31.73 89 ILE A C 1
ATOM 670 O O . ILE A 1 89 ? 20.582 -7.372 -21.791 1.00 29.15 89 ILE A O 1
ATOM 675 N N . GLY A 1 90 ? 22.047 -8.639 -20.656 1.00 34.36 90 GLY A N 1
ATOM 676 C CA . GLY A 1 90 ? 23.194 -7.886 -21.121 1.00 28.68 90 GLY A CA 1
ATOM 677 C C . GLY A 1 90 ? 23.769 -6.962 -20.067 1.00 26.62 90 GLY A C 1
ATOM 678 O O . GLY A 1 90 ? 24.183 -5.842 -20.375 1.00 32.49 90 GLY A O 1
ATOM 679 N N . ILE A 1 91 ? 23.799 -7.423 -18.819 1.00 31.89 91 ILE A N 1
ATOM 680 C CA . ILE A 1 91 ? 24.328 -6.658 -17.695 1.00 37.93 91 ILE A CA 1
ATOM 681 C C . ILE A 1 91 ? 25.419 -7.484 -17.025 1.00 35.25 91 ILE A C 1
ATOM 682 O O . ILE A 1 91 ? 25.211 -8.664 -16.723 1.00 34.29 91 ILE A O 1
ATOM 687 N N . ASP A 1 92 ? 26.576 -6.866 -16.796 1.00 43.55 92 ASP A N 1
ATOM 688 C CA . ASP A 1 92 ? 27.685 -7.522 -16.113 1.00 39.33 92 ASP A CA 1
ATOM 689 C C . ASP A 1 92 ? 27.562 -7.261 -14.617 1.00 43.41 92 ASP A C 1
ATOM 690 O O . ASP A 1 92 ? 27.533 -6.106 -14.184 1.00 40.92 92 ASP A O 1
ATOM 695 N N . LEU A 1 93 ? 27.494 -8.332 -13.827 1.00 41.96 93 LEU A N 1
ATOM 696 C CA . LEU A 1 93 ? 27.328 -8.177 -12.386 1.00 47.25 93 LEU A CA 1
ATOM 697 C C . LEU A 1 93 ? 28.594 -7.696 -11.685 1.00 53.08 93 LEU A C 1
ATOM 698 O O . LEU A 1 93 ? 28.530 -7.359 -10.498 1.00 57.09 93 LEU A O 1
ATOM 703 N N . ASP A 1 94 ? 29.732 -7.651 -12.381 1.00 42.82 94 ASP A N 1
ATOM 704 C CA . ASP A 1 94 ? 30.967 -7.152 -11.787 1.00 48.84 94 ASP A CA 1
ATOM 705 C C . ASP A 1 94 ? 31.206 -5.673 -12.054 1.00 52.38 94 ASP A C 1
ATOM 706 O O . ASP A 1 94 ? 31.772 -4.985 -11.195 1.00 54.35 94 ASP A O 1
ATOM 711 N N . ASP A 1 95 ? 30.802 -5.167 -13.219 1.00 49.04 95 ASP A N 1
ATOM 712 C CA . ASP A 1 95 ? 30.962 -3.749 -13.504 1.00 44.89 95 ASP A CA 1
ATOM 713 C C . ASP A 1 95 ? 30.213 -2.920 -12.464 1.00 46.67 95 ASP A C 1
ATOM 714 O O . ASP A 1 95 ? 29.284 -3.392 -11.803 1.00 48.84 95 ASP A O 1
ATOM 719 N N . VAL A 1 96 ? 30.636 -1.669 -12.314 1.00 40.65 96 VAL A N 1
ATOM 720 C CA . VAL A 1 96 ? 29.926 -0.745 -11.434 1.00 43.79 96 VAL A CA 1
ATOM 721 C C . VAL A 1 96 ? 28.600 -0.392 -12.096 1.00 43.30 96 VAL A C 1
ATOM 722 O O . 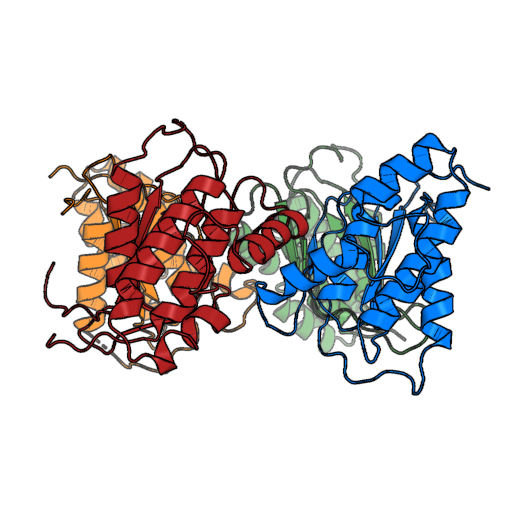VAL A 1 96 ? 28.523 -0.325 -13.332 1.00 40.80 96 VAL A O 1
ATOM 726 N N . PRO A 1 97 ? 27.537 -0.163 -11.321 1.00 44.75 97 PRO A N 1
ATOM 727 C CA . PRO A 1 97 ? 26.219 0.097 -11.926 1.00 36.75 97 PRO A CA 1
ATOM 728 C C . PRO A 1 97 ? 26.185 1.282 -12.879 1.00 41.94 97 PRO A C 1
ATOM 729 O O . PRO A 1 97 ? 25.177 1.455 -13.575 1.00 40.11 97 PRO A O 1
ATOM 733 N N . SER A 1 98 ? 27.238 2.096 -12.936 1.00 35.29 98 SER A N 1
ATOM 734 C CA . SER A 1 98 ? 27.293 3.215 -13.866 1.00 35.38 98 SER A CA 1
ATOM 735 C C . SER A 1 98 ? 27.927 2.852 -15.203 1.00 35.21 98 SER A C 1
ATOM 736 O O . SER A 1 98 ? 27.841 3.646 -16.146 1.00 36.56 98 SER A O 1
ATOM 739 N N . ALA A 1 99 ? 28.555 1.683 -15.312 1.00 39.25 99 ALA A N 1
ATOM 740 C CA . ALA A 1 99 ? 29.184 1.284 -16.563 1.00 35.75 99 ALA A CA 1
ATOM 741 C C . ALA A 1 99 ? 28.120 0.990 -17.611 1.00 37.08 99 ALA A C 1
ATOM 742 O O . ALA A 1 99 ? 27.138 0.297 -17.331 1.00 31.13 99 ALA A O 1
ATOM 744 N N . VAL A 1 100 ? 28.323 1.508 -18.822 1.00 28.04 100 VAL A N 1
ATOM 745 C CA . VAL A 1 100 ? 27.404 1.270 -19.930 1.00 28.44 100 VAL A CA 1
ATOM 746 C C . VAL A 1 100 ? 27.353 -0.220 -20.247 1.00 29.64 100 VAL A C 1
ATOM 747 O O . VAL A 1 100 ? 28.291 -0.778 -20.827 1.00 27.48 100 VAL A O 1
ATOM 751 N N . SER A 1 101 ? 26.260 -0.874 -19.862 1.00 25.27 101 SER A N 1
ATOM 752 C CA . SER A 1 101 ? 26.119 -2.302 -20.089 1.00 24.08 101 SER A CA 1
ATOM 753 C C . SER A 1 101 ? 25.928 -2.591 -21.577 1.00 26.05 101 SER A C 1
ATOM 754 O O . SER A 1 101 ? 25.695 -1.697 -22.394 1.00 28.88 101 SER A O 1
ATOM 757 N N . LYS A 1 102 ? 26.045 -3.873 -21.927 1.00 27.79 102 LYS A N 1
ATOM 758 C CA . LYS A 1 102 ? 25.682 -4.304 -23.271 1.00 28.16 102 LYS A CA 1
ATOM 759 C C . LYS A 1 102 ? 24.204 -4.061 -23.549 1.00 25.38 102 LYS A C 1
ATOM 760 O O . LYS A 1 102 ? 23.829 -3.735 -24.682 1.00 26.37 102 LYS A O 1
ATOM 766 N N . LEU A 1 103 ? 23.355 -4.207 -22.529 1.00 25.23 103 LEU A N 1
ATOM 767 C CA . LEU A 1 103 ? 21.938 -3.895 -22.689 1.00 25.07 103 LEU A CA 1
ATOM 768 C C . LEU A 1 103 ? 21.747 -2.479 -23.214 1.00 23.80 103 LEU A C 1
ATOM 769 O O . LEU A 1 103 ? 21.060 -2.262 -24.218 1.00 31.04 103 LEU A O 1
ATOM 774 N N . GLU A 1 104 ? 22.378 -1.502 -22.557 1.00 25.99 104 GLU A N 1
ATOM 775 C CA . GLU A 1 104 ? 22.199 -0.106 -22.941 1.00 24.71 104 GLU A CA 1
ATOM 776 C C . GLU A 1 104 ? 22.741 0.166 -24.339 1.00 25.27 104 GLU A C 1
ATOM 777 O O . GLU A 1 104 ? 22.120 0.892 -25.124 1.00 22.57 104 GLU A O 1
ATOM 783 N N . LYS A 1 105 ? 23.900 -0.403 -24.671 1.00 26.56 105 LYS A N 1
ATOM 784 C CA . LYS A 1 105 ? 24.420 -0.237 -26.023 1.00 25.05 105 LYS A CA 1
ATOM 785 C C . LYS A 1 105 ? 23.507 -0.901 -27.045 1.00 28.12 105 LYS A C 1
ATOM 786 O O . LYS A 1 105 ? 23.270 -0.347 -28.125 1.00 29.37 105 LYS A O 1
ATOM 792 N N . ASN A 1 106 ? 22.978 -2.082 -26.720 1.00 26.40 106 ASN A N 1
ATOM 793 C CA . ASN A 1 106 ? 22.027 -2.727 -27.617 1.00 31.13 106 ASN A CA 1
ATOM 794 C C . ASN A 1 106 ? 20.785 -1.863 -27.804 1.00 23.78 106 ASN A C 1
ATOM 795 O O . ASN A 1 106 ? 20.290 -1.710 -28.926 1.00 23.46 106 ASN A O 1
ATOM 800 N N . CYS A 1 107 ? 20.283 -1.274 -26.717 1.00 26.81 107 CYS A N 1
ATOM 801 C CA . CYS A 1 107 ? 19.126 -0.391 -26.814 1.00 29.37 107 CYS A CA 1
ATOM 802 C C . CYS A 1 107 ? 19.463 0.889 -27.570 1.00 32.55 107 CYS A C 1
ATOM 803 O O . CYS A 1 107 ? 18.702 1.321 -28.445 1.00 24.58 107 CYS A O 1
ATOM 806 N N . ASN A 1 108 ? 20.597 1.520 -27.238 1.00 32.18 108 ASN A N 1
ATOM 807 C CA . ASN A 1 108 ? 21.010 2.722 -27.957 1.00 30.65 108 ASN A CA 1
ATOM 808 C C . ASN A 1 108 ? 21.128 2.453 -29.454 1.00 31.89 108 ASN A C 1
ATOM 809 O O . ASN A 1 108 ? 20.768 3.304 -30.277 1.00 32.95 108 ASN A O 1
ATOM 814 N N . ALA A 1 109 ? 21.622 1.267 -29.826 1.00 30.42 109 ALA A N 1
ATOM 815 C CA . ALA A 1 109 ? 21.773 0.936 -31.241 1.00 29.91 109 ALA A CA 1
ATOM 816 C C . ALA A 1 109 ? 20.422 0.687 -31.898 1.00 27.03 109 ALA A C 1
ATOM 817 O O . ALA A 1 109 ? 20.222 1.026 -33.069 1.00 27.17 109 ALA A O 1
ATOM 819 N N . TYR A 1 110 ? 19.488 0.082 -31.163 1.00 29.08 110 TYR A N 1
ATOM 820 C CA . TYR A 1 110 ? 18.146 -0.118 -31.696 1.00 32.02 110 TYR A CA 1
ATOM 821 C C . TYR A 1 110 ? 17.473 1.218 -31.983 1.00 32.95 110 TYR A C 1
ATOM 822 O O . TYR A 1 110 ? 16.706 1.347 -32.943 1.00 31.24 110 TYR A O 1
ATOM 831 N N . ALA A 1 111 ? 17.765 2.234 -31.168 1.00 35.16 111 ALA A N 1
ATOM 832 C CA . ALA A 1 111 ? 17.120 3.532 -31.337 1.00 36.05 111 ALA A CA 1
ATOM 833 C C . ALA A 1 111 ? 17.656 4.279 -32.549 1.00 36.88 111 ALA A C 1
ATOM 834 O O . ALA A 1 111 ? 16.948 5.116 -33.121 1.00 38.42 111 ALA A O 1
ATOM 836 N N . GLU A 1 112 ? 18.895 3.993 -32.960 1.00 34.80 112 GLU A N 1
ATOM 837 C CA . GLU A 1 112 ? 19.474 4.682 -34.109 1.00 35.77 112 GLU A CA 1
ATOM 838 C C . GLU A 1 112 ? 18.783 4.328 -35.420 1.00 36.70 112 GLU A C 1
ATOM 839 O O . GLU A 1 112 ? 18.851 5.111 -36.373 1.00 45.72 112 GLU A O 1
ATOM 845 N N . VAL A 1 113 ? 18.130 3.174 -35.493 1.00 35.39 113 VAL A N 1
ATOM 846 C CA . VAL A 1 113 ? 17.467 2.745 -36.716 1.00 39.21 113 VAL A CA 1
ATOM 847 C C . VAL A 1 113 ? 15.945 2.786 -36.611 1.00 42.92 113 VAL A C 1
ATOM 848 O O . VAL A 1 113 ? 15.274 2.924 -37.646 1.00 44.60 113 VAL A O 1
ATOM 852 N N . ASN A 1 114 ? 15.384 2.729 -35.405 1.00 38.00 114 ASN A N 1
ATOM 853 C CA . ASN A 1 114 ? 13.946 2.595 -35.226 1.00 47.45 114 ASN A CA 1
ATOM 854 C C . ASN A 1 114 ? 13.217 3.850 -35.716 1.00 58.39 114 ASN A C 1
ATOM 855 O O . ASN A 1 114 ? 13.824 4.855 -36.102 1.00 57.31 114 ASN A O 1
ATOM 860 N N . ASN A 1 115 ? 11.887 3.786 -35.682 1.00 58.77 115 ASN A N 1
ATOM 861 C CA . ASN A 1 115 ? 11.045 4.788 -36.308 1.00 61.95 115 ASN A CA 1
ATOM 862 C C . ASN A 1 115 ? 10.822 6.082 -35.549 1.00 59.86 115 ASN A C 1
ATOM 863 O O . ASN A 1 115 ? 9.726 6.324 -35.034 1.00 68.96 115 ASN A O 1
ATOM 864 N N . ILE A 1 116 ? 11.867 6.906 -35.471 1.00 60.90 116 ILE A N 1
ATOM 865 C CA . ILE A 1 116 ? 11.823 8.329 -35.119 1.00 68.78 116 ILE A CA 1
ATOM 866 C C . ILE A 1 116 ? 10.762 8.753 -34.110 1.00 66.35 116 ILE A C 1
ATOM 867 O O . ILE A 1 116 ? 11.083 9.186 -32.997 1.00 58.91 116 ILE A O 1
ATOM 872 N N . ILE A 1 117 ? 9.495 8.629 -34.503 1.00 69.11 117 ILE A N 1
ATOM 873 C CA . ILE A 1 117 ? 8.404 9.472 -34.016 1.00 62.49 117 ILE A CA 1
ATOM 874 C C . ILE A 1 117 ? 8.153 9.376 -32.511 1.00 59.23 117 ILE A C 1
ATOM 875 O O . ILE A 1 117 ? 8.727 8.526 -31.820 1.00 69.34 117 ILE A O 1
ATOM 880 N N . ASP A 1 118 ? 7.273 10.247 -32.006 1.00 52.98 118 ASP A N 1
ATOM 881 C CA . ASP A 1 118 ? 7.095 10.491 -30.579 1.00 50.36 118 ASP A CA 1
ATOM 882 C C . ASP A 1 118 ? 6.385 9.366 -29.835 1.00 47.32 118 ASP A C 1
ATOM 883 O O . ASP A 1 118 ? 6.263 9.454 -28.609 1.00 40.71 118 ASP A O 1
ATOM 888 N N . ILE A 1 119 ? 5.896 8.338 -30.522 1.00 44.78 119 ILE A N 1
ATOM 889 C CA . ILE A 1 119 ? 5.133 7.264 -29.892 1.00 40.19 119 ILE A CA 1
ATOM 890 C C . ILE A 1 119 ? 5.959 5.988 -29.939 1.00 35.01 119 ILE A C 1
ATOM 891 O O . ILE A 1 119 ? 6.529 5.646 -30.982 1.00 34.91 119 ILE A O 1
ATOM 896 N N . GLN A 1 120 ? 6.027 5.289 -28.807 1.00 30.55 120 GLN A N 1
ATOM 897 C CA . GLN A 1 120 ? 6.796 4.059 -28.679 1.00 36.77 120 GLN A CA 1
ATOM 898 C C . GLN A 1 120 ? 5.858 2.900 -28.376 1.00 31.23 120 GLN A C 1
ATOM 899 O O . GLN A 1 120 ? 4.956 3.027 -27.542 1.00 30.37 120 GLN A O 1
ATOM 905 N N . LYS A 1 121 ? 6.067 1.780 -29.064 1.00 28.65 121 LYS A N 1
ATOM 906 C CA . LYS A 1 121 ? 5.408 0.525 -28.735 1.00 35.09 121 LYS A CA 1
ATOM 907 C C . LYS A 1 121 ? 6.269 -0.223 -27.726 1.00 35.65 121 LYS A C 1
ATOM 908 O O . LYS A 1 121 ? 7.500 -0.183 -27.797 1.00 38.16 121 LYS A O 1
ATOM 914 N N . LEU A 1 122 ? 5.620 -0.894 -26.776 1.00 28.69 122 LEU A N 1
ATOM 915 C CA . LEU A 1 122 ? 6.323 -1.639 -25.740 1.00 29.48 122 LEU A CA 1
ATOM 916 C C . LEU A 1 122 ? 5.763 -3.051 -25.653 1.00 32.26 122 LEU A C 1
ATOM 917 O O . LEU A 1 122 ? 4.547 -3.234 -25.531 1.00 25.03 122 LEU A O 1
ATOM 922 N N . ASP A 1 123 ? 6.652 -4.042 -25.709 1.00 29.82 123 ASP A N 1
ATOM 923 C CA . ASP A 1 123 ? 6.284 -5.455 -25.671 1.00 30.98 123 ASP A CA 1
ATOM 924 C C . ASP A 1 123 ? 6.562 -5.977 -24.264 1.00 28.75 123 ASP A C 1
ATOM 925 O O . ASP A 1 123 ? 7.715 -6.003 -23.823 1.00 35.48 123 ASP A O 1
ATOM 930 N N . ILE A 1 124 ? 5.509 -6.395 -23.562 1.00 28.92 124 ILE A N 1
ATOM 931 C CA . ILE A 1 124 ? 5.657 -6.858 -22.188 1.00 27.94 124 ILE A CA 1
ATOM 932 C C . ILE A 1 124 ? 5.762 -8.377 -22.146 1.00 25.88 124 ILE A C 1
ATOM 933 O O . ILE A 1 124 ? 5.796 -8.974 -21.066 1.00 25.86 124 ILE A O 1
ATOM 938 N N . GLY A 1 125 ? 5.816 -9.011 -23.313 1.00 20.21 125 GLY A N 1
ATOM 939 C CA . GLY A 1 125 ? 5.919 -10.457 -23.359 1.00 28.40 125 GLY A CA 1
ATOM 940 C C . GLY A 1 125 ? 4.661 -11.169 -22.901 1.00 26.89 125 GLY A C 1
ATOM 941 O O . GLY A 1 125 ? 3.622 -11.081 -23.557 1.00 30.37 125 GLY A O 1
ATOM 942 N N . GLU A 1 126 ? 4.740 -11.880 -21.779 1.00 29.49 126 GLU A N 1
ATOM 943 C CA . GLU A 1 126 ? 3.642 -12.704 -21.286 1.00 30.56 126 GLU A CA 1
ATOM 944 C C . GLU A 1 126 ? 3.177 -12.161 -19.944 1.00 30.52 126 GLU A C 1
ATOM 945 O O . GLU A 1 126 ? 3.931 -12.189 -18.964 1.00 32.46 126 GLU A O 1
ATOM 951 N N . CYS A 1 127 ? 1.935 -11.688 -19.893 1.00 26.83 127 CYS A N 1
ATOM 952 C CA . CYS A 1 127 ? 1.327 -11.170 -18.669 1.00 28.12 127 CYS A CA 1
ATOM 953 C C . CYS A 1 127 ? 0.136 -12.066 -18.335 1.00 32.90 127 CYS A C 1
ATOM 954 O O . CYS A 1 127 ? -0.999 -11.778 -18.727 1.00 28.50 127 CYS A O 1
ATOM 957 N N . SER A 1 128 ? 0.394 -13.150 -17.602 1.00 33.99 128 SER A N 1
ATOM 958 C CA . SER A 1 128 ? -0.620 -14.152 -17.300 1.00 33.04 128 SER A CA 1
ATOM 959 C C . SER A 1 128 ? -0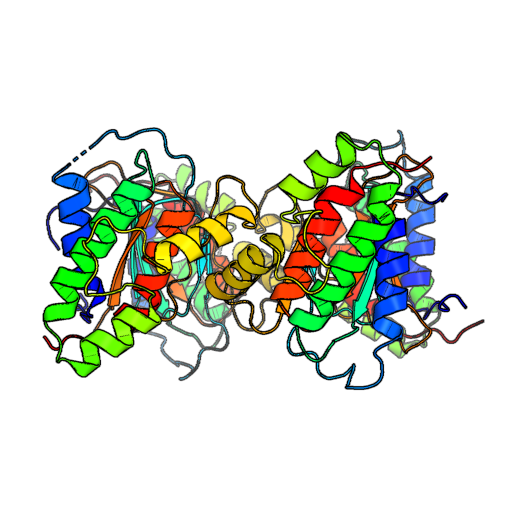.588 -14.520 -15.822 1.00 36.17 128 SER A C 1
ATOM 960 O O . SER A 1 128 ? 0.485 -14.629 -15.221 1.00 38.03 128 SER A O 1
ATOM 963 N N . ALA A 1 129 ? -1.771 -14.725 -15.248 1.00 35.01 129 ALA A N 1
ATOM 964 C CA . ALA A 1 129 ? -1.941 -15.090 -13.850 1.00 37.74 129 ALA A CA 1
ATOM 965 C C . ALA A 1 129 ? -3.063 -16.111 -13.735 1.00 36.18 129 ALA A C 1
ATOM 966 O O . ALA A 1 129 ? -3.971 -16.134 -14.575 1.00 35.09 129 ALA A O 1
ATOM 968 N N . PRO A 1 130 ? -3.027 -16.963 -12.712 1.00 40.61 130 PRO A N 1
ATOM 969 C CA . PRO A 1 130 ? -4.095 -17.961 -12.526 1.00 39.76 130 PRO A CA 1
ATOM 970 C C . PRO A 1 130 ? -5.424 -17.290 -12.231 1.00 39.94 130 PRO A C 1
ATOM 971 O O . PRO A 1 130 ? -5.468 -16.090 -11.915 1.00 38.57 130 PRO A O 1
ATOM 975 N N . PRO A 1 131 ? -6.534 -18.025 -12.334 1.00 46.85 131 PRO A N 1
ATOM 976 C CA . PRO A 1 131 ? -7.838 -17.439 -11.996 1.00 40.40 131 PRO A CA 1
ATOM 977 C C . PRO A 1 131 ? -7.899 -17.061 -10.524 1.00 38.61 131 PRO A C 1
ATOM 978 O O . PRO A 1 131 ? -7.390 -17.774 -9.657 1.00 36.83 131 PRO A O 1
ATOM 982 N N . GLY A 1 132 ? -8.538 -15.928 -10.248 1.00 40.90 132 GLY A N 1
ATOM 983 C CA . GLY A 1 132 ? -8.541 -15.370 -8.915 1.00 45.25 132 GLY A CA 1
ATOM 984 C C . GLY A 1 132 ? -7.305 -14.573 -8.560 1.00 50.16 132 GLY A C 1
ATOM 985 O O . GLY A 1 132 ? -7.198 -14.102 -7.420 1.00 46.30 132 GLY A O 1
ATOM 986 N N . GLN A 1 133 ? -6.368 -14.411 -9.492 1.00 44.63 133 GLN A N 1
ATOM 987 C CA . GLN A 1 133 ? -5.155 -13.641 -9.271 1.00 45.62 133 GLN A CA 1
ATOM 988 C C . GLN A 1 133 ? -4.938 -12.675 -10.429 1.00 50.91 133 GLN A C 1
ATOM 989 O O . GLN A 1 133 ? -5.647 -12.708 -11.439 1.00 43.67 133 GLN A O 1
ATOM 995 N N . HIS A 1 134 ? -3.942 -11.805 -10.270 1.00 47.40 134 HIS A N 1
ATOM 996 C CA . HIS A 1 134 ? -3.584 -10.848 -11.305 1.00 39.91 134 HIS A CA 1
ATOM 997 C C . HIS A 1 134 ? -2.087 -10.592 -11.241 1.00 40.46 134 HIS A C 1
ATOM 998 O O . HIS A 1 134 ? -1.488 -10.594 -10.162 1.00 40.21 134 HIS A O 1
ATOM 1005 N N . MET A 1 135 ? -1.484 -10.375 -12.407 1.00 37.86 135 MET A N 1
ATOM 1006 C CA . MET A 1 135 ? -0.078 -9.996 -12.496 1.00 34.26 135 MET A CA 1
ATOM 1007 C C . MET A 1 135 ? -0.000 -8.483 -12.655 1.00 35.82 135 MET A C 1
ATOM 1008 O O . MET A 1 135 ? -0.333 -7.946 -13.716 1.00 29.98 135 MET A O 1
ATOM 1013 N N . LEU A 1 136 ? 0.431 -7.801 -11.599 1.00 37.35 136 LEU A N 1
ATOM 1014 C CA . LEU A 1 136 ? 0.667 -6.368 -11.685 1.00 34.52 136 LEU A CA 1
ATOM 1015 C C . LEU A 1 136 ? 1.969 -6.112 -12.432 1.00 37.28 136 LEU A C 1
ATOM 1016 O O . LEU A 1 136 ? 3.009 -6.693 -12.109 1.00 36.06 136 LEU A O 1
ATOM 1021 N N . LEU A 1 137 ? 1.909 -5.236 -13.436 1.00 35.74 137 LEU A N 1
ATOM 1022 C CA . LEU A 1 137 ? 3.054 -4.952 -14.304 1.00 30.90 137 LEU A CA 1
ATOM 1023 C C . LEU A 1 137 ? 3.140 -3.436 -14.478 1.00 29.12 137 LEU A C 1
ATOM 1024 O O . LEU A 1 137 ? 2.545 -2.870 -15.398 1.00 31.35 137 LEU A O 1
ATOM 1029 N N . GLN A 1 138 ? 3.883 -2.783 -13.588 1.00 28.74 138 GLN A N 1
ATOM 1030 C CA . GLN A 1 138 ? 4.057 -1.337 -13.644 1.00 37.71 138 GLN A CA 1
ATOM 1031 C C . GLN A 1 138 ? 5.069 -0.984 -14.727 1.00 31.05 138 GLN A C 1
ATOM 1032 O O . GLN A 1 138 ? 6.241 -1.365 -14.638 1.00 30.24 138 GLN A O 1
ATOM 1038 N N . ILE A 1 139 ? 4.619 -0.256 -15.745 1.00 28.06 139 ILE A N 1
ATOM 1039 C CA . ILE A 1 139 ? 5.460 0.174 -16.856 1.00 22.53 139 ILE A CA 1
ATOM 1040 C C . ILE A 1 139 ? 5.596 1.688 -16.773 1.00 28.25 139 ILE A C 1
ATOM 1041 O O . ILE A 1 139 ? 4.592 2.412 -16.813 1.00 30.17 139 ILE A O 1
ATOM 1046 N N . VAL A 1 140 ? 6.830 2.170 -16.649 1.00 27.76 140 VAL A N 1
ATOM 1047 C CA . VAL A 1 140 ? 7.103 3.594 -16.493 1.00 29.70 140 VAL A CA 1
ATOM 1048 C C . VAL A 1 140 ? 7.823 4.104 -17.733 1.00 29.62 140 VAL A C 1
ATOM 1049 O O . VAL A 1 140 ? 8.836 3.533 -18.155 1.00 33.78 140 VAL A O 1
ATOM 1053 N N . ASN A 1 141 ? 7.288 5.169 -18.324 1.00 32.18 141 ASN A N 1
ATOM 1054 C CA . ASN A 1 141 ? 7.919 5.836 -19.454 1.00 35.54 141 ASN A CA 1
ATOM 1055 C C . ASN A 1 141 ? 8.872 6.897 -18.922 1.00 37.59 141 ASN A C 1
ATOM 1056 O O . ASN A 1 141 ? 8.459 7.778 -18.161 1.00 37.41 141 ASN A O 1
ATOM 1061 N N . THR A 1 142 ? 10.141 6.823 -19.322 1.00 33.02 142 THR A N 1
ATOM 1062 C CA . THR A 1 142 ? 11.101 7.865 -18.980 1.00 37.34 142 THR A CA 1
ATOM 1063 C C . THR A 1 142 ? 11.417 8.785 -20.153 1.00 32.72 142 THR A C 1
ATOM 1064 O O . THR A 1 142 ? 12.449 9.463 -20.138 1.00 38.77 142 THR A O 1
ATOM 1068 N N . GLY A 1 143 ? 10.548 8.834 -21.160 1.00 39.08 143 GLY A N 1
ATOM 1069 C CA . GLY A 1 143 ? 10.727 9.771 -22.249 1.00 37.85 143 GLY A CA 1
ATOM 1070 C C . GLY A 1 143 ? 11.947 9.537 -23.104 1.00 36.46 143 GLY A C 1
ATOM 1071 O O . GLY A 1 143 ? 12.390 10.453 -23.801 1.00 39.90 143 GLY A O 1
ATOM 1072 N N . SER A 1 144 ? 12.508 8.335 -23.071 1.00 30.91 144 SER A N 1
ATOM 1073 C CA . SER A 1 144 ? 13.625 7.966 -23.925 1.00 31.24 144 SER A CA 1
ATOM 1074 C C . SER A 1 144 ? 13.310 6.631 -24.573 1.00 29.43 144 SER A C 1
ATOM 1075 O O . SER A 1 144 ? 12.892 5.691 -23.890 1.00 30.03 144 SER A O 1
ATOM 1078 N N . ALA A 1 145 ? 13.503 6.550 -25.889 1.00 28.95 145 ALA A N 1
ATOM 1079 C CA . ALA A 1 145 ? 13.289 5.285 -26.580 1.00 28.84 145 ALA A CA 1
ATOM 1080 C C . ALA A 1 145 ? 14.295 4.235 -26.127 1.00 30.38 145 ALA A C 1
ATOM 1081 O O . ALA A 1 145 ? 13.954 3.054 -25.994 1.00 28.32 145 ALA A O 1
ATOM 1083 N N . GLU A 1 146 ? 15.540 4.644 -25.876 1.00 23.33 146 GLU A N 1
ATOM 1084 C CA . GLU A 1 146 ? 16.555 3.671 -25.484 1.00 24.93 146 GLU A CA 1
ATOM 1085 C C . GLU A 1 146 ? 16.339 3.186 -24.056 1.00 20.67 146 GLU A C 1
ATOM 1086 O O . GLU A 1 146 ? 16.531 1.999 -23.763 1.00 21.31 146 GLU A O 1
ATOM 1092 N N . ALA A 1 147 ? 15.923 4.080 -23.155 1.00 21.55 147 ALA A N 1
ATOM 1093 C CA . ALA A 1 147 ? 15.640 3.657 -21.785 1.00 23.62 147 ALA A CA 1
ATOM 1094 C C . ALA A 1 147 ? 14.391 2.787 -21.719 1.00 25.66 147 ALA A C 1
ATOM 1095 O O . ALA A 1 147 ? 14.361 1.796 -20.981 1.00 26.85 147 ALA A O 1
ATOM 1097 N N . ASN A 1 148 ? 13.348 3.142 -22.476 1.00 27.60 148 ASN A N 1
ATOM 1098 C CA . ASN A 1 148 ? 12.166 2.286 -22.545 1.00 28.29 148 ASN A CA 1
ATOM 1099 C C . ASN A 1 148 ? 12.521 0.907 -23.090 1.00 26.64 148 ASN A C 1
ATOM 1100 O O . ASN A 1 148 ? 11.941 -0.103 -22.673 1.00 23.59 148 ASN A O 1
ATOM 1105 N N . CYS A 1 149 ? 13.464 0.849 -24.034 1.00 25.40 149 CYS A N 1
ATOM 1106 C CA . CYS A 1 149 ? 13.956 -0.439 -24.512 1.00 28.60 149 CYS A CA 1
ATOM 1107 C C . CYS A 1 149 ? 14.601 -1.233 -23.386 1.00 21.94 149 CYS A C 1
ATOM 1108 O O . CYS A 1 149 ? 14.455 -2.460 -23.316 1.00 22.57 149 CYS A O 1
ATOM 1111 N N . GLY A 1 150 ? 15.328 -0.552 -22.500 1.00 23.01 150 GLY A N 1
ATOM 1112 C CA . GLY A 1 150 ? 15.945 -1.246 -21.384 1.00 27.79 150 GLY A CA 1
ATOM 1113 C C . GLY A 1 150 ? 14.921 -1.826 -20.430 1.00 22.62 150 GLY A C 1
ATOM 1114 O O . GLY A 1 150 ? 15.048 -2.971 -19.989 1.00 24.23 150 GLY A O 1
ATOM 1115 N N . LEU A 1 151 ? 13.888 -1.050 -20.105 1.00 24.84 151 LEU A N 1
ATOM 1116 C CA . LEU A 1 151 ? 12.829 -1.560 -19.242 1.00 25.43 151 LEU A CA 1
ATOM 1117 C C . LEU A 1 151 ? 12.115 -2.740 -19.892 1.00 23.60 151 LEU A C 1
ATOM 1118 O O . LEU A 1 151 ? 11.783 -3.724 -19.220 1.00 24.99 151 LEU A O 1
ATOM 1123 N N . GLN A 1 152 ? 11.885 -2.665 -21.206 1.00 24.16 152 GLN A N 1
ATOM 1124 C CA . GLN A 1 152 ? 11.205 -3.749 -21.909 1.00 25.35 152 GLN A CA 1
ATOM 1125 C C . GLN A 1 152 ? 11.988 -5.051 -21.802 1.00 25.63 152 GLN A C 1
ATOM 1126 O O . GLN A 1 152 ? 11.427 -6.099 -21.457 1.00 22.15 152 GLN A O 1
ATOM 1132 N N . THR A 1 153 ? 13.289 -5.004 -22.103 1.00 23.40 153 THR A N 1
ATOM 1133 C CA . THR A 1 153 ? 14.123 -6.194 -21.977 1.00 23.07 153 THR A CA 1
ATOM 1134 C C . THR A 1 153 ? 14.053 -6.763 -20.565 1.00 21.65 153 THR A C 1
ATOM 1135 O O . THR A 1 153 ? 13.973 -7.982 -20.379 1.00 23.55 153 THR A O 1
ATOM 1139 N N . ILE A 1 154 ? 14.059 -5.888 -19.559 1.00 24.11 154 ILE A N 1
ATOM 1140 C CA . ILE A 1 154 ? 13.993 -6.332 -18.170 1.00 22.98 154 ILE A CA 1
ATOM 1141 C C . ILE A 1 154 ? 12.616 -6.905 -17.838 1.00 24.06 154 ILE A C 1
ATOM 1142 O O . ILE A 1 154 ? 12.509 -7.908 -17.120 1.00 24.19 154 ILE A O 1
ATOM 1147 N N . VAL A 1 155 ? 11.543 -6.285 -18.345 1.00 24.13 155 VAL A N 1
ATOM 1148 C CA . VAL A 1 155 ? 10.202 -6.837 -18.135 1.00 22.93 155 VAL A CA 1
ATOM 1149 C C . VAL A 1 155 ? 10.132 -8.266 -18.654 1.00 24.71 155 VAL A C 1
ATOM 1150 O O . VAL A 1 155 ? 9.808 -9.201 -17.917 1.00 26.17 155 VAL A O 1
ATOM 1154 N N . LYS A 1 156 ? 10.459 -8.453 -19.933 1.00 22.80 156 LYS A N 1
ATOM 1155 C CA . LYS A 1 156 ? 10.284 -9.743 -20.586 1.00 28.16 156 LYS A CA 1
ATOM 1156 C C . LYS A 1 156 ? 11.136 -10.850 -19.976 1.00 34.75 156 LYS A C 1
ATOM 1157 O O . LYS A 1 156 ? 10.951 -12.017 -20.336 1.00 37.39 156 LYS A O 1
ATOM 1163 N N . SER A 1 157 ? 12.051 -10.523 -19.062 1.00 34.69 157 SER A N 1
ATOM 1164 C CA . SER A 1 157 ? 12.871 -11.521 -18.387 1.00 26.44 157 SER A CA 1
ATOM 1165 C C . SER A 1 157 ? 12.460 -11.711 -16.932 1.00 29.02 157 SER A C 1
ATOM 1166 O O . SER A 1 157 ? 12.143 -12.830 -16.521 1.00 33.34 157 SER A O 1
ATOM 1169 N N . LEU A 1 158 ? 12.450 -10.638 -16.136 1.00 26.31 158 LEU A N 1
ATOM 1170 C CA . LEU A 1 158 ? 12.080 -10.756 -14.730 1.00 28.97 158 LEU A CA 1
ATOM 1171 C C . LEU A 1 158 ? 10.616 -11.136 -14.539 1.00 33.03 158 LEU A C 1
ATOM 1172 O O . LEU A 1 158 ? 10.252 -11.623 -13.463 1.00 33.31 158 LEU A O 1
ATOM 1177 N N . ASN A 1 159 ? 9.771 -10.920 -15.550 1.00 30.34 159 ASN A N 1
ATOM 1178 C CA . ASN A 1 159 ? 8.355 -11.246 -15.431 1.00 30.94 159 ASN A CA 1
ATOM 1179 C C . ASN A 1 159 ? 8.107 -12.744 -15.388 1.00 36.32 159 ASN A C 1
ATOM 1180 O O . ASN A 1 159 ? 7.048 -13.172 -14.916 1.00 39.89 159 ASN A O 1
ATOM 1185 N N . LYS A 1 160 ? 9.044 -13.543 -15.885 1.00 37.21 160 LYS A N 1
ATOM 1186 C CA . LYS A 1 160 ? 8.890 -14.986 -15.943 1.00 36.21 160 LYS A CA 1
ATOM 1187 C C . LYS A 1 160 ? 9.314 -15.683 -14.657 1.00 35.44 160 LYS A C 1
ATOM 1188 O O . LYS A 1 160 ? 9.146 -16.900 -14.552 1.00 36.74 160 LYS A O 1
ATOM 1194 N N . ILE A 1 161 ? 9.844 -14.953 -13.678 1.00 34.32 161 ILE A N 1
ATOM 1195 C CA . ILE A 1 161 ? 10.411 -15.544 -12.469 1.00 38.47 161 ILE A CA 1
ATOM 1196 C C . ILE A 1 161 ? 9.466 -15.272 -11.309 1.00 35.52 161 ILE A C 1
ATOM 1197 O O . ILE A 1 161 ? 9.264 -14.116 -10.920 1.00 39.15 161 ILE A O 1
ATOM 1202 N N . TYR A 1 162 ? 8.912 -16.339 -10.743 1.00 40.53 162 TYR A N 1
ATOM 1203 C CA . TYR A 1 162 ? 7.823 -16.246 -9.780 1.00 49.46 162 TYR A CA 1
ATOM 1204 C C . TYR A 1 162 ? 8.359 -16.132 -8.358 1.00 47.21 162 TYR A C 1
ATOM 1205 O O . TYR A 1 162 ? 9.313 -16.819 -7.980 1.00 55.36 162 TYR A O 1
ATOM 1214 N N . VAL A 1 163 ? 7.743 -15.252 -7.581 1.00 46.90 163 VAL A N 1
ATOM 1215 C CA . VAL A 1 163 ? 8.082 -15.018 -6.181 1.00 49.45 163 VAL A CA 1
ATOM 1216 C C . VAL A 1 163 ? 6.956 -15.593 -5.329 1.00 55.08 163 VAL A C 1
ATOM 1217 O O . VAL A 1 163 ? 5.812 -15.129 -5.434 1.00 52.65 163 VAL A O 1
ATOM 1221 N N . PRO A 1 164 ? 7.218 -16.599 -4.496 1.00 57.69 164 PRO A N 1
ATOM 1222 C CA . PRO A 1 164 ? 6.153 -17.151 -3.665 1.00 61.61 164 PRO A CA 1
ATOM 1223 C C . PRO A 1 164 ? 5.635 -16.108 -2.697 1.00 62.65 164 PRO A C 1
ATOM 1224 O O . PRO A 1 164 ? 6.390 -15.231 -2.235 1.00 60.45 164 PRO A O 1
ATOM 1228 N N . PRO A 1 165 ? 4.347 -16.162 -2.357 1.00 66.85 165 PRO A N 1
ATOM 1229 C CA . PRO A 1 165 ? 3.726 -15.046 -1.633 1.00 73.25 165 PRO A CA 1
ATOM 1230 C C . PRO A 1 165 ? 4.145 -14.979 -0.172 1.00 79.52 165 PRO A C 1
ATOM 1231 O O . PRO A 1 165 ? 4.488 -15.985 0.455 1.00 81.65 165 PRO A O 1
ATOM 1235 N N . ILE A 1 166 ? 4.108 -13.761 0.366 1.00 76.24 166 ILE A N 1
ATOM 1236 C CA . ILE A 1 166 ? 4.429 -13.505 1.766 1.00 74.72 166 ILE A CA 1
ATOM 1237 C C . ILE A 1 166 ? 3.808 -12.188 2.226 1.00 77.50 166 ILE A C 1
ATOM 1238 O O . ILE A 1 166 ? 2.669 -11.871 1.881 1.00 81.39 166 ILE A O 1
ATOM 1240 N N . GLU B 1 3 ? 13.328 -8.649 -68.634 1.00 68.19 3 GLU B N 1
ATOM 1241 C CA . GLU B 1 3 ? 12.272 -8.284 -67.699 1.00 63.29 3 GLU B CA 1
ATOM 1242 C C . GLU B 1 3 ? 11.256 -9.412 -67.575 1.00 72.22 3 GLU B C 1
ATOM 1243 O O . GLU B 1 3 ? 11.231 -10.330 -68.395 1.00 79.06 3 GLU B O 1
ATOM 1249 N N . THR B 1 4 ? 10.415 -9.331 -66.549 1.00 61.72 4 THR B N 1
ATOM 1250 C CA . THR B 1 4 ? 9.420 -10.356 -66.274 1.00 60.33 4 THR B CA 1
ATOM 1251 C C . THR B 1 4 ? 8.085 -9.979 -66.909 1.00 63.51 4 THR B C 1
ATOM 1252 O O . THR B 1 4 ? 7.772 -8.798 -67.087 1.00 65.75 4 THR B O 1
ATOM 1256 N N . LYS B 1 5 ? 7.304 -10.995 -67.271 1.00 50.34 5 LYS B N 1
ATOM 1257 C CA . LYS B 1 5 ? 6.063 -10.790 -68.003 1.00 62.45 5 LYS B CA 1
ATOM 1258 C C . LYS B 1 5 ? 4.849 -11.069 -67.122 1.00 53.03 5 LYS B C 1
ATOM 1259 O O . LYS B 1 5 ? 4.899 -11.889 -66.201 1.00 55.87 5 LYS B O 1
ATOM 1265 N N . GLU B 1 6 ? 3.745 -10.399 -67.445 1.00 56.44 6 GLU B N 1
ATOM 1266 C CA . GLU B 1 6 ? 2.652 -10.219 -66.497 1.00 47.32 6 GLU B CA 1
ATOM 1267 C C . GLU B 1 6 ? 1.834 -11.488 -66.300 1.00 45.63 6 GLU B C 1
ATOM 1268 O O . GLU B 1 6 ? 1.517 -12.203 -67.254 1.00 50.47 6 GLU B O 1
ATOM 1274 N N . PHE B 1 7 ? 1.490 -11.754 -65.037 1.00 43.72 7 PHE B N 1
ATOM 1275 C CA . PHE B 1 7 ? 0.591 -12.841 -64.653 1.00 44.74 7 PHE B CA 1
ATOM 1276 C C . PHE B 1 7 ? -0.796 -12.225 -64.479 1.00 43.77 7 PHE B C 1
ATOM 1277 O O . PHE B 1 7 ? -1.225 -11.875 -63.379 1.00 40.94 7 PHE B O 1
ATOM 1285 N N . LYS B 1 8 ? -1.501 -12.096 -65.599 1.00 43.41 8 LYS B N 1
ATOM 1286 C CA . LYS B 1 8 ? -2.743 -11.338 -65.634 1.00 47.64 8 LYS B CA 1
ATOM 1287 C C . LYS B 1 8 ? -3.845 -12.056 -64.862 1.00 44.71 8 LYS B C 1
ATOM 1288 O O . LYS B 1 8 ? -3.915 -13.288 -64.844 1.00 40.46 8 LYS B O 1
ATOM 1294 N N . THR B 1 9 ? -4.703 -11.272 -64.210 1.00 40.89 9 THR B N 1
ATOM 1295 C CA . THR B 1 9 ? -5.863 -11.770 -63.483 1.00 33.50 9 THR B CA 1
ATOM 1296 C C . THR B 1 9 ? -7.077 -10.930 -63.864 1.00 37.39 9 THR B C 1
ATOM 1297 O O . THR B 1 9 ? -6.991 -10.003 -64.674 1.00 32.48 9 THR B O 1
ATOM 1301 N N . LEU B 1 10 ? -8.221 -11.250 -63.254 1.00 35.15 10 LEU B N 1
ATOM 1302 C CA . LEU B 1 10 ? -9.440 -10.499 -63.529 1.00 36.29 10 LEU B CA 1
ATOM 1303 C C . LEU B 1 10 ? -9.392 -9.087 -62.958 1.00 40.32 10 LEU B C 1
ATOM 1304 O O . LEU B 1 10 ? -10.122 -8.213 -63.440 1.00 43.09 10 LEU B O 1
ATOM 1309 N N . TYR B 1 11 ? -8.548 -8.839 -61.952 1.00 37.05 11 TYR B N 1
ATOM 1310 C CA . TYR B 1 11 ? -8.446 -7.492 -61.402 1.00 30.40 11 TYR B CA 1
ATOM 1311 C C . TYR B 1 11 ? -7.769 -6.533 -62.370 1.00 35.12 11 TYR B C 1
ATOM 1312 O O . TYR B 1 11 ? -8.079 -5.335 -62.368 1.00 36.19 11 TYR B O 1
ATOM 1321 N N . ASN B 1 12 ? -6.842 -7.029 -63.192 1.00 35.38 12 ASN B N 1
ATOM 1322 C CA . ASN B 1 12 ? -6.197 -6.168 -64.179 1.00 33.39 12 ASN B CA 1
ATOM 1323 C C . ASN B 1 12 ? -7.215 -5.604 -65.162 1.00 37.66 12 ASN B C 1
ATOM 1324 O O . ASN B 1 12 ? -7.109 -4.446 -65.583 1.00 37.52 12 ASN B O 1
ATOM 1329 N N . LEU B 1 13 ? -8.215 -6.406 -65.532 1.00 35.94 13 LEU B N 1
ATOM 1330 C CA . LEU B 1 13 ? -9.271 -5.908 -66.406 1.00 37.21 13 LEU B CA 1
ATOM 1331 C C . LEU B 1 13 ? -10.168 -4.910 -65.680 1.00 33.58 13 LEU B C 1
ATOM 1332 O O . LEU B 1 13 ? -10.526 -3.869 -66.244 1.00 29.36 13 LEU B O 1
ATOM 1337 N N . PHE B 1 14 ? -10.534 -5.205 -64.430 1.00 36.22 14 PHE B N 1
ATOM 1338 C CA . PHE B 1 14 ? -11.368 -4.286 -63.660 1.00 28.92 14 PHE B CA 1
ATOM 1339 C C . PHE B 1 14 ? -10.696 -2.929 -63.504 1.00 32.56 14 PHE B C 1
ATOM 1340 O O . PHE B 1 14 ? -11.288 -1.890 -63.817 1.00 35.10 14 PHE B O 1
ATOM 1348 N N . ILE B 1 15 ? -9.456 -2.920 -63.010 1.00 30.79 15 ILE B N 1
ATOM 1349 C CA . ILE B 1 15 ? -8.813 -1.657 -62.667 1.00 26.60 15 ILE B CA 1
ATOM 1350 C C . ILE B 1 15 ? -8.522 -0.835 -63.918 1.00 32.79 15 ILE B C 1
ATOM 1351 O O . ILE B 1 15 ? -8.611 0.397 -63.895 1.00 36.79 15 ILE B O 1
ATOM 1356 N N . ASP B 1 16 ? -8.177 -1.497 -65.027 1.00 37.28 16 ASP B N 1
ATOM 1357 C CA . ASP B 1 16 ? -8.015 -0.778 -66.287 1.00 36.39 16 ASP B CA 1
ATOM 1358 C C . ASP B 1 16 ? -9.298 -0.052 -66.658 1.00 39.16 16 ASP B C 1
ATOM 1359 O O . ASP B 1 16 ? -9.265 1.113 -67.072 1.00 39.61 16 ASP B O 1
ATOM 1364 N N . SER B 1 17 ? -10.440 -0.724 -66.503 1.00 36.16 17 SER B N 1
ATOM 1365 C CA . SER B 1 17 ? -11.726 -0.079 -66.740 1.00 40.76 17 SER B CA 1
ATOM 1366 C C . SER B 1 17 ? -11.961 1.047 -65.742 1.00 36.30 17 SER B C 1
ATOM 1367 O O . SER B 1 17 ? -12.294 2.174 -66.125 1.00 40.28 17 SER B O 1
ATOM 1370 N N . TYR B 1 18 ? -11.772 0.757 -64.452 1.00 33.97 18 TYR B N 1
ATOM 1371 C CA . TYR B 1 18 ? -12.059 1.739 -63.411 1.00 32.16 18 TYR B CA 1
ATOM 1372 C C . TYR B 1 18 ? -11.179 2.977 -63.547 1.00 35.57 18 TYR B C 1
ATOM 1373 O O . TYR B 1 18 ? -11.649 4.103 -63.348 1.00 35.69 18 TYR B O 1
ATOM 1382 N N . LEU B 1 19 ? -9.901 2.793 -63.891 1.00 39.28 19 LEU B N 1
ATOM 1383 C CA . LEU B 1 19 ? -9.023 3.943 -64.093 1.00 36.22 19 LEU B CA 1
ATOM 1384 C C . LEU B 1 19 ? -9.470 4.778 -65.286 1.00 40.34 19 LEU B C 1
ATOM 1385 O O . LEU B 1 19 ? -9.402 6.013 -65.247 1.00 37.48 19 LEU B O 1
ATOM 1390 N N . GLN B 1 20 ? -9.924 4.121 -66.357 1.00 39.44 20 GLN B N 1
ATOM 1391 C CA . GLN B 1 20 ? -10.467 4.848 -67.499 1.00 44.11 20 GLN B CA 1
ATOM 1392 C C . GLN B 1 20 ? -11.650 5.712 -67.081 1.00 45.41 20 GLN B C 1
ATOM 1393 O O . GLN B 1 20 ? -11.736 6.887 -67.453 1.00 47.14 20 GLN B O 1
ATOM 1399 N N . LYS B 1 21 ? -12.558 5.150 -66.280 1.00 42.55 21 LYS B N 1
ATOM 1400 C CA . LYS B 1 21 ? -13.739 5.896 -65.851 1.00 38.97 21 LYS B CA 1
ATOM 1401 C C . LYS B 1 21 ? -13.366 7.077 -64.964 1.00 44.81 21 LYS B C 1
ATOM 1402 O O . LYS B 1 21 ? -13.927 8.169 -65.111 1.00 46.85 21 LYS B O 1
ATOM 1408 N N . LEU B 1 22 ? -12.422 6.881 -64.039 1.00 45.83 22 LEU B N 1
ATOM 1409 C CA . LEU B 1 22 ? -12.062 7.947 -63.109 1.00 44.32 22 LEU B CA 1
ATOM 1410 C C . LEU B 1 22 ? -11.538 9.179 -63.834 1.00 47.78 22 LEU B C 1
ATOM 1411 O O . LEU B 1 22 ? -11.770 10.306 -63.385 1.00 48.04 22 LEU B O 1
ATOM 1416 N N . ALA B 1 23 ? -10.848 8.989 -64.958 1.00 51.34 23 ALA B N 1
ATOM 1417 C CA . ALA B 1 23 ? -10.360 10.108 -65.756 1.00 52.44 23 ALA B CA 1
ATOM 1418 C C . ALA B 1 23 ? -11.383 10.576 -66.784 1.00 57.27 23 ALA B C 1
ATOM 1419 O O . ALA B 1 23 ? -11.515 11.783 -67.018 1.00 61.86 23 ALA B O 1
ATOM 1421 N N . GLN B 1 24 ? -12.120 9.643 -67.394 1.00 55.14 24 GLN B N 1
ATOM 1422 C CA . GLN B 1 24 ? -13.122 9.956 -68.411 1.00 59.30 24 GLN B CA 1
ATOM 1423 C C . GLN B 1 24 ? -14.288 10.787 -67.881 1.00 61.52 24 GLN B C 1
ATOM 1424 O O . GLN B 1 24 ? -15.190 11.111 -68.662 1.00 67.48 24 GLN B O 1
ATOM 1427 N N . HIS B 1 25 ? -14.312 11.114 -66.591 1.00 60.59 25 HIS B N 1
ATOM 1428 C CA . HIS B 1 25 ? -15.339 11.989 -66.032 1.00 62.21 25 HIS B CA 1
ATOM 1429 C C . HIS B 1 25 ? -14.805 13.404 -65.855 1.00 68.09 25 HIS B C 1
ATOM 1430 O O . HIS B 1 25 ? -14.142 13.938 -66.743 1.00 70.87 25 HIS B O 1
ATOM 1437 N N . PRO B 1 28 ? -15.008 16.144 -63.058 1.00 63.38 28 PRO B N 1
ATOM 1438 C CA . PRO B 1 28 ? -14.845 15.412 -61.808 1.00 66.80 28 PRO B CA 1
ATOM 1439 C C . PRO B 1 28 ? -13.903 16.168 -60.874 1.00 69.63 28 PRO B C 1
ATOM 1440 O O . PRO B 1 28 ? -12.681 16.114 -61.032 1.00 66.00 28 PRO B O 1
ATOM 1442 N N . THR B 1 29 ? -14.488 16.877 -59.908 1.00 70.39 29 THR B N 1
ATOM 1443 C CA . THR B 1 29 ? -13.726 17.720 -58.994 1.00 64.61 29 THR B CA 1
ATOM 1444 C C . THR B 1 29 ? -12.646 16.924 -58.279 1.00 63.15 29 THR B C 1
ATOM 1445 O O . THR B 1 29 ? -12.930 15.918 -57.620 1.00 61.80 29 THR B O 1
ATOM 1447 N N . ASN B 1 30 ? -11.402 17.377 -58.426 1.00 57.97 30 ASN B N 1
ATOM 1448 C CA . ASN B 1 30 ? -10.270 16.832 -57.677 1.00 53.49 30 ASN B CA 1
ATOM 1449 C C . ASN B 1 30 ? -10.120 17.679 -56.421 1.00 47.49 30 ASN B C 1
ATOM 1450 O O . ASN B 1 30 ? -9.372 18.656 -56.387 1.00 45.83 30 ASN B O 1
ATOM 1455 N N . VAL B 1 31 ? -10.843 17.302 -55.372 1.00 55.55 31 VAL B N 1
ATOM 1456 C CA . VAL B 1 31 ? -10.791 18.026 -54.112 1.00 54.08 31 VAL B CA 1
ATOM 1457 C C . VAL B 1 31 ? -9.455 17.743 -53.436 1.00 51.54 31 VAL B C 1
ATOM 1458 O O . VAL B 1 31 ? -8.526 17.227 -54.068 1.00 45.62 31 VAL B O 1
ATOM 1462 N N . THR B 1 32 ? -9.349 18.081 -52.156 1.00 52.76 32 THR B N 1
ATOM 1463 C CA . THR B 1 32 ? -8.193 17.694 -51.381 1.00 55.26 32 THR B CA 1
ATOM 1464 C C . THR B 1 32 ? -8.058 16.190 -51.291 1.00 56.23 32 THR B C 1
ATOM 1465 O O . THR B 1 32 ? -8.902 15.422 -51.752 1.00 62.21 32 THR B O 1
ATOM 1466 N N . CYS B 1 33 ? -6.959 15.770 -50.687 1.00 56.85 33 CYS B N 1
ATOM 1467 C CA . CYS B 1 33 ? -6.714 14.354 -50.408 1.00 48.51 33 CYS B CA 1
ATOM 1468 C C . CYS B 1 33 ? -6.864 14.152 -48.904 1.00 45.85 33 CYS B C 1
ATOM 1469 O O . CYS B 1 33 ? -5.921 14.367 -48.137 1.00 42.58 33 CYS B O 1
ATOM 1472 N N . ALA B 1 34 ? -8.065 13.740 -48.493 1.00 44.17 34 ALA B N 1
ATOM 1473 C CA . ALA B 1 34 ? -8.386 13.624 -47.077 1.00 39.86 34 ALA B CA 1
ATOM 1474 C C . ALA B 1 34 ? -7.776 12.383 -46.443 1.00 39.08 34 ALA B C 1
ATOM 1475 O O . ALA B 1 34 ? -7.394 12.419 -45.269 1.00 44.39 34 ALA B O 1
ATOM 1477 N N . ILE B 1 35 ? -7.685 11.283 -47.183 1.00 38.63 35 ILE B N 1
ATOM 1478 C CA . ILE B 1 35 ? -7.068 10.064 -46.684 1.00 34.89 35 ILE B CA 1
ATOM 1479 C C . ILE B 1 35 ? -6.010 9.618 -47.680 1.00 32.96 35 ILE B C 1
ATOM 1480 O O . ILE B 1 35 ? -6.145 9.810 -48.892 1.00 30.52 35 ILE B O 1
ATOM 1485 N N . HIS B 1 36 ? -4.937 9.042 -47.153 1.00 36.71 36 HIS B N 1
ATOM 1486 C CA . HIS B 1 36 ? -3.894 8.443 -47.966 1.00 35.66 36 HIS B CA 1
ATOM 1487 C C . HIS B 1 36 ? -3.703 7.002 -47.523 1.00 34.06 36 HIS B C 1
ATOM 1488 O O . HIS B 1 36 ? -3.845 6.674 -46.340 1.00 36.09 36 HIS B O 1
ATOM 1495 N N . ILE B 1 37 ? -3.397 6.137 -48.487 1.00 31.01 37 ILE B N 1
ATOM 1496 C CA . ILE B 1 37 ? -3.071 4.748 -48.185 1.00 31.51 37 ILE B CA 1
ATOM 1497 C C . ILE B 1 37 ? -1.591 4.704 -47.816 1.00 36.39 37 ILE B C 1
ATOM 1498 O O . ILE B 1 37 ? -0.715 4.820 -48.676 1.00 37.44 37 ILE B O 1
ATOM 1503 N N . GLY B 1 38 ? -1.307 4.564 -46.524 1.00 34.98 38 GLY B N 1
ATOM 1504 C CA . GLY B 1 38 ? 0.066 4.571 -46.059 1.00 38.11 38 GLY B CA 1
ATOM 1505 C C . GLY B 1 38 ? 0.513 3.253 -45.464 1.00 37.98 38 GLY B C 1
ATOM 1506 O O . GLY B 1 38 ? 1.460 3.213 -44.672 1.00 38.74 38 GLY B O 1
ATOM 1507 N N . GLU B 1 39 ? -0.151 2.163 -45.846 1.00 30.47 39 GLU B N 1
ATOM 1508 C CA . GLU B 1 39 ? 0.141 0.861 -45.255 1.00 31.35 39 GLU B CA 1
ATOM 1509 C C . GLU B 1 39 ? -0.486 -0.202 -46.148 1.00 38.12 39 GLU B C 1
ATOM 1510 O O . GLU B 1 39 ? -1.713 -0.251 -46.282 1.00 34.93 39 GLU B O 1
ATOM 1516 N N . VAL B 1 40 ? 0.347 -1.040 -46.762 1.00 32.34 40 VAL B N 1
ATOM 1517 C CA . VAL B 1 40 ? -0.112 -2.107 -47.645 1.00 27.15 40 VAL B CA 1
ATOM 1518 C C . VAL B 1 40 ? 0.243 -3.440 -47.004 1.00 32.13 40 VAL B C 1
ATOM 1519 O O . VAL B 1 40 ? 1.416 -3.711 -46.718 1.00 27.49 40 VAL B O 1
ATOM 1523 N N . ILE B 1 41 ? -0.769 -4.277 -46.787 1.00 31.40 41 ILE B N 1
ATOM 1524 C CA . ILE B 1 41 ? -0.621 -5.537 -46.070 1.00 32.16 41 ILE B CA 1
ATOM 1525 C C . ILE B 1 41 ? -1.009 -6.681 -46.996 1.00 31.77 41 ILE B C 1
ATOM 1526 O O . ILE B 1 41 ? -1.956 -6.562 -47.782 1.00 32.08 41 ILE B O 1
ATOM 1531 N N . GLY B 1 42 ? -0.280 -7.783 -46.905 1.00 33.01 42 GLY B N 1
ATOM 1532 C CA . GLY B 1 42 ? -0.616 -8.963 -47.672 1.00 31.59 42 GLY B CA 1
ATOM 1533 C C . GLY B 1 42 ? 0.565 -9.910 -47.746 1.00 33.52 42 GLY B C 1
ATOM 1534 O O . GLY B 1 42 ? 1.588 -9.713 -47.092 1.00 36.16 42 GLY B O 1
ATOM 1535 N N . GLN B 1 43 ? 0.387 -10.953 -48.551 1.00 24.70 43 GLN B N 1
ATOM 1536 C CA . GLN B 1 43 ? 1.460 -11.876 -48.893 1.00 28.50 43 GLN B CA 1
ATOM 1537 C C . GLN B 1 43 ? 1.984 -11.502 -50.270 1.00 30.49 43 GLN B C 1
ATOM 1538 O O . GLN B 1 43 ? 1.203 -11.344 -51.213 1.00 31.77 43 GLN B O 1
ATOM 1544 N N . PHE B 1 44 ? 3.301 -11.360 -50.388 1.00 33.32 44 PHE B N 1
ATOM 1545 C CA . PHE B 1 44 ? 3.929 -10.970 -51.641 1.00 31.01 44 PHE B CA 1
ATOM 1546 C C . PHE B 1 44 ? 4.922 -12.042 -52.061 1.00 28.93 44 PHE B C 1
ATOM 1547 O O . PHE B 1 44 ? 5.732 -12.497 -51.246 1.00 31.98 44 PHE B O 1
ATOM 1555 N N . LYS B 1 45 ? 4.858 -12.444 -53.329 1.00 27.28 45 LYS B N 1
ATOM 1556 C CA . LYS B 1 45 ? 5.888 -13.308 -53.894 1.00 34.98 45 LYS B CA 1
ATOM 1557 C C . LYS B 1 45 ? 6.653 -12.555 -54.975 1.00 36.52 45 LYS B C 1
ATOM 1558 O O . LYS B 1 45 ? 7.768 -12.080 -54.740 1.00 48.40 45 LYS B O 1
ATOM 1561 N N . ASN B 1 46 ? 6.067 -12.441 -56.160 1.00 38.82 46 ASN B N 1
ATOM 1562 C CA . ASN B 1 46 ? 6.606 -11.616 -57.237 1.00 33.28 46 ASN B CA 1
ATOM 1563 C C . ASN B 1 46 ? 5.584 -10.526 -57.544 1.00 34.48 46 ASN B C 1
ATOM 1564 O O . ASN B 1 46 ? 5.003 -10.480 -58.630 1.00 33.46 46 ASN B O 1
ATOM 1569 N N . CYS B 1 47 ? 5.371 -9.644 -56.574 1.00 27.40 47 CYS B N 1
ATOM 1570 C CA . CYS B 1 47 ? 4.281 -8.681 -56.626 1.00 31.92 47 CYS B CA 1
ATOM 1571 C C . CYS B 1 47 ? 4.746 -7.377 -57.257 1.00 33.68 47 CYS B C 1
ATOM 1572 O O . CYS B 1 47 ? 5.731 -6.777 -56.813 1.00 34.74 47 CYS B O 1
ATOM 1575 N N . ALA B 1 48 ? 4.032 -6.944 -58.289 1.00 35.81 48 ALA B N 1
ATOM 1576 C CA . ALA B 1 48 ? 4.187 -5.610 -58.849 1.00 35.99 48 ALA B CA 1
ATOM 1577 C C . ALA B 1 48 ? 3.005 -4.770 -58.383 1.00 32.36 48 ALA B C 1
ATOM 1578 O O . ALA B 1 48 ? 1.857 -5.056 -58.737 1.00 40.30 48 ALA B O 1
ATOM 1580 N N . LEU B 1 49 ? 3.290 -3.747 -57.588 1.00 33.32 49 LEU B N 1
ATOM 1581 C CA . LEU B 1 49 ? 2.281 -2.906 -56.964 1.00 27.68 49 LEU B CA 1
ATOM 1582 C C . LEU B 1 49 ? 2.430 -1.497 -57.517 1.00 36.70 49 LEU B C 1
ATOM 1583 O O . LEU B 1 49 ? 3.538 -0.952 -57.538 1.00 35.24 49 LEU B O 1
ATOM 1588 N N . ARG B 1 50 ? 1.323 -0.912 -57.974 1.00 29.36 50 ARG B N 1
ATOM 1589 C CA . ARG B 1 50 ? 1.329 0.433 -58.542 1.00 30.25 50 ARG B CA 1
ATOM 1590 C C . ARG B 1 50 ? 0.317 1.275 -57.778 1.00 39.78 50 ARG B C 1
ATOM 1591 O O . ARG B 1 50 ? -0.896 1.074 -57.914 1.00 36.06 50 ARG B O 1
ATOM 1599 N N . ILE B 1 51 ? 0.812 2.217 -56.981 1.00 34.54 51 ILE B N 1
ATOM 1600 C CA . ILE B 1 51 ? -0.017 3.004 -56.076 1.00 31.79 51 ILE B CA 1
ATOM 1601 C C . ILE B 1 51 ? -0.100 4.425 -56.609 1.00 35.28 51 ILE B C 1
ATOM 1602 O O . ILE B 1 51 ? 0.929 5.080 -56.820 1.00 37.49 51 ILE B O 1
ATOM 1607 N N . THR B 1 52 ? -1.324 4.903 -56.816 1.00 28.46 52 THR B N 1
ATOM 1608 C CA . THR B 1 52 ? -1.579 6.263 -57.266 1.00 28.93 52 THR B CA 1
ATOM 1609 C C . THR B 1 52 ? -2.678 6.879 -56.412 1.00 34.39 52 THR B C 1
ATOM 1610 O O . THR B 1 52 ? -3.403 6.187 -55.692 1.00 29.30 52 THR B O 1
ATOM 1614 N N . ASN B 1 53 ? -2.798 8.201 -56.505 1.00 29.64 53 ASN B N 1
ATOM 1615 C CA . ASN B 1 53 ? -3.807 8.952 -55.769 1.00 38.77 53 ASN B CA 1
ATOM 1616 C C . ASN B 1 53 ? -4.730 9.647 -56.761 1.00 39.56 53 ASN B C 1
ATOM 1617 O O . ASN B 1 53 ? -4.267 10.408 -57.617 1.00 42.64 53 ASN B O 1
ATOM 1622 N N . LYS B 1 54 ? -6.030 9.370 -56.652 1.00 40.53 54 LYS B N 1
ATOM 1623 C CA . LYS B 1 54 ? -7.070 10.117 -57.358 1.00 36.51 54 LYS B CA 1
ATOM 1624 C C . LYS B 1 54 ? -8.175 10.475 -56.361 1.00 40.00 54 LYS B C 1
ATOM 1625 O O . LYS B 1 54 ? -9.308 10.005 -56.441 1.00 38.66 54 LYS B O 1
ATOM 1628 N N . CYS B 1 55 ? -7.818 11.318 -55.395 1.00 44.26 55 CYS B N 1
ATOM 1629 C CA . CYS B 1 55 ? -8.709 11.653 -54.288 1.00 48.95 55 CYS B CA 1
ATOM 1630 C C . CYS B 1 55 ? -9.831 12.555 -54.790 1.00 48.59 55 CYS B C 1
ATOM 1631 O O . CYS B 1 55 ? -9.605 13.732 -55.091 1.00 54.79 55 CYS B O 1
ATOM 1634 N N . MET B 1 56 ? -11.042 12.015 -54.871 1.00 45.28 56 MET B N 1
ATOM 1635 C CA . MET B 1 56 ? -12.176 12.710 -55.465 1.00 52.52 56 MET B CA 1
ATOM 1636 C C . MET B 1 56 ? -13.188 13.129 -54.402 1.00 42.48 56 MET B C 1
ATOM 1637 O O . MET B 1 56 ? -13.010 12.903 -53.202 1.00 44.48 56 MET B O 1
ATOM 1642 N N . SER B 1 57 ? -14.279 13.734 -54.876 1.00 51.24 57 SER B N 1
ATOM 1643 C CA . SER B 1 57 ? -15.209 14.427 -53.990 1.00 48.14 57 SER B CA 1
ATOM 1644 C C . SER B 1 57 ? -15.948 13.457 -53.076 1.00 44.14 57 SER B C 1
ATOM 1645 O O . SER B 1 57 ? -15.855 13.550 -51.846 1.00 54.01 57 SER B O 1
ATOM 1648 N N . ASN B 1 58 ? -16.696 12.521 -53.656 1.00 38.91 58 ASN B N 1
ATOM 1649 C CA . ASN B 1 58 ? -17.622 11.703 -52.893 1.00 33.18 58 ASN B CA 1
ATOM 1650 C C . ASN B 1 58 ? -17.426 10.230 -53.216 1.00 33.96 58 ASN B C 1
ATOM 1651 O O . ASN B 1 58 ? -17.001 9.866 -54.315 1.00 36.02 58 ASN B O 1
ATOM 1656 N N . SER B 1 59 ? -17.749 9.383 -52.237 1.00 31.79 59 SER B N 1
ATOM 1657 C CA . SER B 1 59 ? -17.574 7.945 -52.409 1.00 30.02 59 SER B CA 1
ATOM 1658 C C . SER B 1 59 ? -18.660 7.346 -53.294 1.00 32.23 59 SER B C 1
ATOM 1659 O O . SER B 1 59 ? -18.432 6.316 -53.940 1.00 25.27 59 SER B O 1
ATOM 1662 N N . ARG B 1 60 ? -19.841 7.971 -53.330 1.00 30.86 60 ARG B N 1
ATOM 1663 C CA . ARG B 1 60 ? -20.928 7.466 -54.163 1.00 27.92 60 ARG B CA 1
ATOM 1664 C C . ARG B 1 60 ? -20.513 7.379 -55.624 1.00 26.77 60 ARG B C 1
ATOM 1665 O O . ARG B 1 60 ? -20.799 6.384 -56.300 1.00 28.27 60 ARG B O 1
ATOM 1673 N N . LEU B 1 61 ? -19.836 8.410 -56.132 1.00 28.54 61 LEU B N 1
ATOM 1674 C CA . LEU B 1 61 ? -19.348 8.352 -57.505 1.00 28.68 61 LEU B CA 1
ATOM 1675 C C . LEU B 1 61 ? -18.281 7.278 -57.673 1.00 31.66 61 LEU B C 1
ATOM 1676 O O . LEU B 1 61 ? -18.205 6.642 -58.730 1.00 36.52 61 LEU B O 1
ATOM 1681 N N . SER B 1 62 ? -17.460 7.054 -56.644 1.00 28.02 62 SER B N 1
ATOM 1682 C CA . SER B 1 62 ? -16.436 6.019 -56.731 1.00 30.30 62 SER B CA 1
ATOM 1683 C C . SER B 1 62 ? -17.069 4.638 -56.823 1.00 27.60 62 SER B C 1
ATOM 1684 O O . SER B 1 62 ? -16.789 3.875 -57.755 1.00 28.23 62 SER B O 1
ATOM 1687 N N . PHE B 1 63 ? -17.936 4.304 -55.863 1.00 27.90 63 PHE B N 1
ATOM 1688 C CA . PHE B 1 63 ? -18.607 3.009 -55.889 1.00 28.70 63 PHE B CA 1
ATOM 1689 C C . PHE B 1 63 ? -19.438 2.829 -57.151 1.00 27.74 63 PHE B C 1
ATOM 1690 O O . PHE B 1 63 ? -19.554 1.711 -57.662 1.00 31.45 63 PHE B O 1
ATOM 1698 N N . THR B 1 64 ? -20.020 3.910 -57.668 1.00 27.93 64 THR B N 1
ATOM 1699 C CA . THR B 1 64 ? -20.814 3.796 -58.885 1.00 33.17 64 THR B CA 1
ATOM 1700 C C . THR B 1 64 ? -19.945 3.391 -60.070 1.00 29.84 64 THR B C 1
ATOM 1701 O O . THR B 1 64 ? -20.311 2.506 -60.851 1.00 32.53 64 THR B O 1
ATOM 1705 N N . LEU B 1 65 ? -18.781 4.029 -60.215 1.00 24.58 65 LEU B N 1
ATOM 1706 C CA . LEU B 1 65 ? -17.866 3.655 -61.287 1.00 28.02 65 LEU B CA 1
ATOM 1707 C C . LEU B 1 65 ? -17.229 2.293 -61.023 1.00 30.62 65 LEU B C 1
ATOM 1708 O O . LEU B 1 65 ? -17.012 1.511 -61.957 1.00 31.07 65 LEU B O 1
ATOM 1713 N N . MET B 1 66 ? -16.931 1.986 -59.756 1.00 26.64 66 MET B N 1
ATOM 1714 C CA . MET B 1 66 ? -16.435 0.656 -59.415 1.00 27.30 66 MET B CA 1
ATOM 1715 C C . MET B 1 66 ? -17.422 -0.430 -59.827 1.00 29.67 66 MET B C 1
ATOM 1716 O O . MET B 1 66 ? -17.024 -1.454 -60.396 1.00 27.64 66 MET B O 1
ATOM 1721 N N . VAL B 1 67 ? -18.713 -0.224 -59.553 1.00 27.25 67 VAL B N 1
ATOM 1722 C CA . VAL B 1 67 ? -19.716 -1.239 -59.872 1.00 27.06 67 VAL B CA 1
ATOM 1723 C C . VAL B 1 67 ? -19.835 -1.428 -61.380 1.00 27.30 67 VAL B C 1
ATOM 1724 O O . VAL B 1 67 ? -19.848 -2.560 -61.878 1.00 30.18 67 VAL B O 1
ATOM 1728 N N . GLU B 1 68 ? -19.935 -0.322 -62.126 1.00 29.70 68 GLU B N 1
ATOM 1729 C CA . GLU B 1 68 ? -19.925 -0.394 -63.585 1.00 32.70 68 GLU B CA 1
ATOM 1730 C C . GLU B 1 68 ? -18.780 -1.267 -64.079 1.00 34.93 68 GLU B C 1
ATOM 1731 O O . GLU B 1 68 ? -18.985 -2.194 -64.873 1.00 37.21 68 GLU B O 1
ATOM 1737 N N . SER B 1 69 ? -17.562 -0.987 -63.606 1.00 32.13 69 SER B N 1
ATOM 1738 C CA . SER B 1 69 ? -16.407 -1.779 -64.014 1.00 30.61 69 SER B CA 1
ATOM 1739 C C . SER B 1 69 ? -16.564 -3.236 -63.599 1.00 26.58 69 SER B C 1
ATOM 1740 O O . SER B 1 69 ? -16.257 -4.145 -64.377 1.00 27.96 69 SER B O 1
ATOM 1743 N N . PHE B 1 70 ? -17.047 -3.476 -62.379 1.00 26.90 70 PHE B N 1
ATOM 1744 C CA . PHE B 1 70 ? -17.248 -4.845 -61.917 1.00 31.39 70 PHE B CA 1
ATOM 1745 C C . PHE B 1 70 ? -18.190 -5.608 -62.840 1.00 36.31 70 PHE B C 1
ATOM 1746 O O . PHE B 1 70 ? -17.883 -6.724 -63.272 1.00 33.60 70 PHE B O 1
ATOM 1754 N N . ILE B 1 71 ? -19.344 -5.016 -63.158 1.00 37.22 71 ILE B N 1
ATOM 1755 C CA . ILE B 1 71 ? -20.312 -5.692 -64.018 1.00 34.79 71 ILE B CA 1
ATOM 1756 C C . ILE B 1 71 ? -19.756 -5.866 -65.427 1.00 37.46 71 ILE B C 1
ATOM 1757 O O . ILE B 1 71 ? -19.920 -6.923 -66.049 1.00 37.71 71 ILE B O 1
ATOM 1762 N N . GLU B 1 72 ? -19.084 -4.837 -65.947 1.00 34.43 72 GLU B N 1
ATOM 1763 C CA . GLU B 1 72 ? -18.522 -4.916 -67.292 1.00 36.35 72 GLU B CA 1
ATOM 1764 C C . GLU B 1 72 ? -17.486 -6.030 -67.399 1.00 36.85 72 GLU B C 1
ATOM 1765 O O . GLU B 1 72 ? -17.395 -6.708 -68.430 1.00 43.66 72 GLU B O 1
ATOM 1771 N N . VAL B 1 73 ? -16.708 -6.244 -66.341 1.00 37.17 73 VAL B N 1
ATOM 1772 C CA . VAL B 1 73 ? -15.636 -7.234 -66.376 1.00 36.21 73 VAL B CA 1
ATOM 1773 C C . VAL B 1 73 ? -16.116 -8.625 -65.965 1.00 41.02 73 VAL B C 1
ATOM 1774 O O . VAL B 1 73 ? -15.620 -9.630 -66.486 1.00 45.46 73 VAL B O 1
ATOM 1778 N N . ILE B 1 74 ? -17.085 -8.706 -65.051 1.00 41.20 74 ILE B N 1
ATOM 1779 C CA . ILE B 1 74 ? -17.555 -10.002 -64.570 1.00 42.36 74 ILE B CA 1
ATOM 1780 C C . ILE B 1 74 ? -18.311 -10.757 -65.659 1.00 52.00 74 ILE B C 1
ATOM 1781 O O . ILE B 1 74 ? -18.370 -11.993 -65.638 1.00 48.81 74 ILE B O 1
ATOM 1786 N N . SER B 1 75 ? -18.894 -10.042 -66.625 1.00 48.47 75 SER B N 1
ATOM 1787 C CA . SER B 1 75 ? -19.707 -10.690 -67.646 1.00 50.78 75 SER B CA 1
ATOM 1788 C C . SER B 1 75 ? -18.893 -11.574 -68.582 1.00 53.46 75 SER B C 1
ATOM 1789 O O . SER B 1 75 ? -19.483 -12.366 -69.324 1.00 53.26 75 SER B O 1
ATOM 1792 N N . LEU B 1 76 ? -17.566 -11.463 -68.563 1.00 55.10 76 LEU B N 1
ATOM 1793 C CA . LEU B 1 76 ? -16.702 -12.310 -69.375 1.00 49.30 76 LEU B CA 1
ATOM 1794 C C . LEU B 1 76 ? -16.562 -13.720 -68.813 1.00 54.38 76 LEU B C 1
ATOM 1795 O O . LEU B 1 76 ? -15.822 -14.526 -69.386 1.00 53.40 76 LEU B O 1
ATOM 1800 N N . LEU B 1 77 ? -17.254 -14.032 -67.720 1.00 55.15 77 LEU B N 1
ATOM 1801 C CA . LEU B 1 77 ? -17.233 -15.307 -67.024 1.00 56.46 77 LEU B CA 1
ATOM 1802 C C . LEU B 1 77 ? -18.512 -16.082 -67.311 1.00 57.40 77 LEU B C 1
ATOM 1803 O O . LEU B 1 77 ? -19.492 -15.520 -67.805 1.00 58.91 77 LEU B O 1
ATOM 1808 N N . PRO B 1 78 ? -18.535 -17.385 -67.029 1.00 56.95 78 PRO B N 1
ATOM 1809 C CA . PRO B 1 78 ? -19.793 -18.141 -67.120 1.00 55.13 78 PRO B CA 1
ATOM 1810 C C . PRO B 1 78 ? -20.813 -17.650 -66.100 1.00 60.83 78 PRO B C 1
ATOM 1811 O O . PRO B 1 78 ? -20.522 -16.831 -65.227 1.00 63.74 78 PRO B O 1
ATOM 1815 N N . GLU B 1 79 ? -22.036 -18.177 -66.218 1.00 60.21 79 GLU B N 1
ATOM 1816 C CA . GLU B 1 79 ? -23.168 -17.733 -65.405 1.00 56.11 79 GLU B CA 1
ATOM 1817 C C . GLU B 1 79 ? -22.917 -17.893 -63.914 1.00 55.78 79 GLU B C 1
ATOM 1818 O O . GLU B 1 79 ? -22.678 -16.907 -63.211 1.00 56.55 79 GLU B O 1
ATOM 1820 N N . LYS B 1 80 ? -23.000 -19.136 -63.431 1.00 63.18 80 LYS B N 1
ATOM 1821 C CA . LYS B 1 80 ? -22.811 -19.439 -62.015 1.00 62.38 80 LYS B CA 1
ATOM 1822 C C . LYS B 1 80 ? -21.496 -18.887 -61.475 1.00 60.00 80 LYS B C 1
ATOM 1823 O O . LYS B 1 80 ? -21.384 -18.637 -60.268 1.00 58.41 80 LYS B O 1
ATOM 1829 N N . ASP B 1 81 ? -20.507 -18.661 -62.344 1.00 56.92 81 ASP B N 1
ATOM 1830 C CA . ASP B 1 81 ? -19.297 -17.973 -61.912 1.00 57.96 81 ASP B CA 1
ATOM 1831 C C . ASP B 1 81 ? -19.548 -16.489 -61.667 1.00 59.49 81 ASP B C 1
ATOM 1832 O O . ASP B 1 81 ? -18.883 -15.891 -60.817 1.00 52.15 81 ASP B O 1
ATOM 1837 N N . ARG B 1 82 ? -20.492 -15.880 -62.392 1.00 59.98 82 ARG B N 1
ATOM 1838 C CA . ARG B 1 82 ? -20.824 -14.478 -62.148 1.00 53.11 82 ARG B CA 1
ATOM 1839 C C . ARG B 1 82 ? -21.533 -14.308 -60.811 1.00 52.32 82 ARG B C 1
ATOM 1840 O O . ARG B 1 82 ? -21.190 -13.424 -60.019 1.00 47.76 82 ARG B O 1
ATOM 1848 N N . ARG B 1 83 ? -22.545 -15.138 -60.555 1.00 51.98 83 ARG B N 1
ATOM 1849 C CA . ARG B 1 83 ? -23.369 -14.972 -59.363 1.00 49.22 83 ARG B CA 1
ATOM 1850 C C . ARG B 1 83 ? -22.558 -15.189 -58.094 1.00 46.44 83 ARG B C 1
ATOM 1851 O O . ARG B 1 83 ? -22.671 -14.419 -57.133 1.00 47.56 83 ARG B O 1
ATOM 1853 N N . ALA B 1 84 ? -21.741 -16.245 -58.071 1.00 41.49 84 ALA B N 1
ATOM 1854 C CA . ALA B 1 84 ? -21.014 -16.599 -56.857 1.00 46.55 84 ALA B CA 1
ATOM 1855 C C . ALA B 1 84 ? -20.063 -15.489 -56.432 1.00 42.22 84 ALA B C 1
ATOM 1856 O O . ALA B 1 84 ? -19.980 -15.154 -55.245 1.00 42.25 84 ALA B O 1
ATOM 1858 N N . ILE B 1 85 ? -19.340 -14.903 -57.387 1.00 39.49 85 ILE B N 1
ATOM 1859 C CA . ILE B 1 85 ? -18.359 -13.881 -57.039 1.00 45.14 85 ILE B CA 1
ATOM 1860 C C . ILE B 1 85 ? -19.032 -12.543 -56.754 1.00 42.31 85 ILE B C 1
ATOM 1861 O O . ILE B 1 85 ? -18.657 -11.840 -55.811 1.00 39.62 85 ILE B O 1
ATOM 1866 N N . ALA B 1 86 ? -20.035 -12.171 -57.554 1.00 43.12 86 ALA B N 1
ATOM 1867 C CA . ALA B 1 86 ? -20.738 -10.916 -57.316 1.00 41.88 86 ALA B CA 1
ATOM 1868 C C . ALA B 1 86 ? -21.404 -10.904 -55.949 1.00 40.96 86 ALA B C 1
ATOM 1869 O O . ALA B 1 86 ? -21.496 -9.850 -55.310 1.00 41.27 86 ALA B O 1
ATOM 1871 N N . GLU B 1 87 ? -21.859 -12.064 -55.483 1.00 47.31 87 GLU B N 1
ATOM 1872 C CA . GLU B 1 87 ? -22.484 -12.154 -54.170 1.00 49.29 87 GLU B CA 1
ATOM 1873 C C . GLU B 1 87 ? -21.450 -12.252 -53.051 1.00 48.35 87 GLU B C 1
ATOM 1874 O O . GLU B 1 87 ? -21.703 -11.781 -51.936 1.00 49.41 87 GLU B O 1
ATOM 1880 N N . GLU B 1 88 ? -20.280 -12.836 -53.328 1.00 45.07 88 GLU B N 1
ATOM 1881 C CA . GLU B 1 88 ? -19.213 -12.846 -52.332 1.00 50.90 88 GLU B CA 1
ATOM 1882 C C . GLU B 1 88 ? -18.656 -11.445 -52.103 1.00 42.72 88 GLU B C 1
ATOM 1883 O O . GLU B 1 88 ? -18.218 -11.124 -50.993 1.00 41.95 88 GLU B O 1
ATOM 1889 N N . ILE B 1 89 ? -18.683 -10.597 -53.128 1.00 38.03 89 ILE B N 1
ATOM 1890 C CA . ILE B 1 89 ? -18.245 -9.216 -52.979 1.00 40.10 89 ILE B CA 1
ATOM 1891 C C . ILE B 1 89 ? -19.359 -8.317 -52.443 1.00 40.21 89 ILE B C 1
ATOM 1892 O O . ILE B 1 89 ? -19.086 -7.389 -51.672 1.00 34.37 89 ILE B O 1
ATOM 1897 N N . GLY B 1 90 ? -20.611 -8.577 -52.818 1.00 45.48 90 GLY B N 1
ATOM 1898 C CA . GLY B 1 90 ? -21.729 -7.808 -52.313 1.00 36.18 90 GLY B CA 1
ATOM 1899 C C . GLY B 1 90 ? -22.349 -6.869 -53.329 1.00 33.77 90 GLY B C 1
ATOM 1900 O O . GLY B 1 90 ? -22.733 -5.744 -52.992 1.00 35.82 90 GLY B O 1
ATOM 1901 N N . ILE B 1 91 ? -22.462 -7.320 -54.576 1.00 36.13 91 ILE B N 1
ATOM 1902 C CA . ILE B 1 91 ? -23.026 -6.524 -55.660 1.00 37.86 91 ILE B CA 1
ATOM 1903 C C . ILE B 1 91 ? -24.138 -7.329 -56.318 1.00 40.30 91 ILE B C 1
ATOM 1904 O O . ILE B 1 91 ? -23.897 -8.436 -56.817 1.00 40.37 91 ILE B O 1
ATOM 1909 N N . ASP B 1 92 ? -25.351 -6.777 -56.314 1.00 52.08 92 ASP B N 1
ATOM 1910 C CA . ASP B 1 92 ? -26.501 -7.390 -56.972 1.00 43.92 92 ASP B CA 1
ATOM 1911 C C . ASP B 1 92 ? -26.400 -7.097 -58.464 1.00 41.89 92 ASP B C 1
ATOM 1912 O O . ASP B 1 92 ? -26.632 -5.965 -58.897 1.00 44.25 92 ASP B O 1
ATOM 1917 N N . LEU B 1 93 ? -26.066 -8.121 -59.254 1.00 46.99 93 LEU B N 1
ATOM 1918 C CA . LEU B 1 93 ? -25.858 -7.948 -60.688 1.00 46.47 93 LEU B CA 1
ATOM 1919 C C . LEU B 1 93 ? -27.098 -7.456 -61.424 1.00 50.30 93 LEU B C 1
ATOM 1920 O O . LEU B 1 93 ? -26.988 -7.070 -62.593 1.00 48.58 93 LEU B O 1
ATOM 1925 N N . ASP B 1 94 ? -28.267 -7.462 -60.783 1.00 47.79 94 ASP B N 1
ATOM 1926 C CA . ASP B 1 94 ? -29.494 -7.018 -61.427 1.00 53.53 94 ASP B CA 1
ATOM 1927 C C . ASP B 1 94 ? -29.842 -5.567 -61.137 1.00 59.62 94 ASP B C 1
ATOM 1928 O O . ASP B 1 94 ? -30.561 -4.951 -61.932 1.00 68.29 94 ASP B O 1
ATOM 1933 N N . ASP B 1 95 ? -29.367 -5.012 -60.025 1.00 54.81 95 ASP B N 1
ATOM 1934 C CA . ASP B 1 95 ? -29.606 -3.608 -59.748 1.00 51.66 95 ASP B CA 1
ATOM 1935 C C . ASP B 1 95 ? -28.868 -2.742 -60.762 1.00 42.25 95 ASP B C 1
ATOM 1936 O O . ASP B 1 95 ? -27.954 -3.190 -61.460 1.00 54.53 95 ASP B O 1
ATOM 1941 N N . VAL B 1 96 ? -29.290 -1.489 -60.851 1.00 41.23 96 VAL B N 1
ATOM 1942 C CA . VAL B 1 96 ? -28.631 -0.518 -61.715 1.00 45.52 96 VAL B CA 1
ATOM 1943 C C . VAL B 1 96 ? -27.265 -0.222 -61.109 1.00 43.38 96 VAL B C 1
ATOM 1944 O O . VAL B 1 96 ? -27.094 -0.342 -59.886 1.00 40.81 96 VAL B O 1
ATOM 1948 N N . PRO B 1 97 ? -26.275 0.169 -61.912 1.00 45.49 97 PRO B N 1
ATOM 1949 C CA . PRO B 1 97 ? -24.927 0.389 -61.360 1.00 44.38 97 PRO B CA 1
ATOM 1950 C C . PRO B 1 97 ? -24.862 1.448 -60.272 1.00 45.55 97 PRO B C 1
ATOM 1951 O O . PRO B 1 97 ? -23.979 1.377 -59.408 1.00 42.64 97 PRO B O 1
ATOM 1955 N N . SER B 1 98 ? -25.764 2.430 -60.284 1.00 40.57 98 SER B N 1
ATOM 1956 C CA . SER B 1 98 ? -25.737 3.481 -59.276 1.00 35.35 98 SER B CA 1
ATOM 1957 C C . SER B 1 98 ? -26.367 3.061 -57.954 1.00 33.80 98 SER B C 1
ATOM 1958 O O . SER B 1 98 ? -26.263 3.810 -56.977 1.00 29.53 98 SER B O 1
ATOM 1961 N N . ALA B 1 99 ? -26.998 1.889 -57.897 1.00 29.40 99 ALA B N 1
ATOM 1962 C CA . ALA B 1 99 ? -27.646 1.438 -56.673 1.00 35.62 99 ALA B CA 1
ATOM 1963 C C . ALA B 1 99 ? -26.611 1.211 -55.580 1.00 32.31 99 ALA B C 1
ATOM 1964 O O . ALA B 1 99 ? -25.560 0.610 -55.822 1.00 29.67 99 ALA B O 1
ATOM 1966 N N . VAL B 1 100 ? -26.911 1.690 -54.374 1.00 29.70 100 VAL B N 1
ATOM 1967 C CA . VAL B 1 100 ? -26.027 1.494 -53.231 1.00 26.09 100 VAL B CA 1
ATOM 1968 C C . VAL B 1 100 ? -25.932 0.003 -52.933 1.00 33.34 100 VAL B C 1
ATOM 1969 O O . VAL B 1 100 ? -26.865 -0.595 -52.386 1.00 30.28 100 VAL B O 1
ATOM 1973 N N . SER B 1 101 ? -24.810 -0.607 -53.303 1.00 28.06 101 SER B N 1
ATOM 1974 C CA . SER B 1 101 ? -24.649 -2.040 -53.139 1.00 27.03 101 SER B CA 1
ATOM 1975 C C . SER B 1 101 ? -24.473 -2.398 -51.668 1.00 31.39 101 SER B C 1
ATOM 1976 O O . SER B 1 101 ? -24.163 -1.550 -50.826 1.00 27.78 101 SER B O 1
ATOM 1979 N N . LYS B 1 102 ? -24.690 -3.683 -51.366 1.00 31.85 102 LYS B N 1
ATOM 1980 C CA . LYS B 1 102 ? -24.360 -4.200 -50.042 1.00 30.10 102 LYS B CA 1
ATOM 1981 C C . LYS B 1 102 ? -22.884 -4.002 -49.732 1.00 26.08 102 LYS B C 1
ATOM 1982 O O . LYS B 1 102 ? -22.516 -3.785 -48.572 1.00 28.01 102 LYS B O 1
ATOM 1985 N N . LEU B 1 103 ? -22.031 -4.067 -50.756 1.00 28.78 103 LEU B N 1
ATOM 1986 C CA . LEU B 1 103 ? -20.608 -3.811 -50.566 1.00 31.68 103 LEU B CA 1
ATOM 1987 C C . LEU B 1 103 ? -20.371 -2.390 -50.069 1.00 29.44 103 LEU B C 1
ATOM 1988 O O . LEU B 1 103 ? -19.575 -2.168 -49.148 1.00 29.95 103 LEU B O 1
ATOM 1993 N N . GLU B 1 104 ? -21.059 -1.413 -50.664 1.00 27.88 104 GLU B N 1
ATOM 1994 C CA . GLU B 1 104 ? -20.887 -0.026 -50.245 1.00 26.13 104 GLU B CA 1
ATOM 1995 C C . GLU B 1 104 ? -21.487 0.217 -48.867 1.00 23.55 104 GLU B C 1
ATOM 1996 O O . GLU B 1 104 ? -20.930 0.977 -48.066 1.00 27.06 104 GLU B O 1
ATOM 2002 N N . LYS B 1 105 ? -22.622 -0.416 -48.569 1.00 24.21 105 LYS B N 1
ATOM 2003 C CA . LYS B 1 105 ? -23.214 -0.269 -47.244 1.00 24.10 105 LYS B CA 1
ATOM 2004 C C . LYS B 1 105 ? -22.340 -0.903 -46.171 1.00 31.79 105 LYS B C 1
ATOM 2005 O O . LYS B 1 105 ? -22.271 -0.392 -45.047 1.00 30.52 105 LYS B O 1
ATOM 2011 N N . ASN B 1 106 ? -21.665 -2.007 -46.501 1.00 20.76 106 ASN B N 1
ATOM 2012 C CA . ASN B 1 106 ? -20.756 -2.639 -45.551 1.00 32.03 106 ASN B CA 1
ATOM 2013 C C . ASN B 1 106 ? -19.518 -1.777 -45.320 1.00 24.95 106 ASN B C 1
ATOM 2014 O O . ASN B 1 106 ? -19.031 -1.670 -44.188 1.00 20.67 106 ASN B O 1
ATOM 2019 N N . CYS B 1 107 ? -19.000 -1.150 -46.380 1.00 23.47 107 CYS B N 1
ATOM 2020 C CA . CYS B 1 107 ? -17.827 -0.291 -46.237 1.00 24.66 107 CYS B CA 1
ATOM 2021 C C . CYS B 1 107 ? -18.158 0.993 -45.487 1.00 24.80 107 CYS B C 1
ATOM 2022 O O . CYS B 1 107 ? -17.372 1.438 -44.641 1.00 22.85 107 CYS B O 1
ATOM 2025 N N . ASN B 1 108 ? -19.306 1.611 -45.789 1.00 31.00 108 ASN B N 1
ATOM 2026 C CA . ASN B 1 108 ? -19.717 2.807 -45.055 1.00 28.03 108 ASN B CA 1
ATOM 2027 C C . ASN B 1 108 ? -19.836 2.518 -43.565 1.00 29.57 108 ASN B C 1
ATOM 2028 O O . ASN B 1 108 ? -19.424 3.333 -42.730 1.00 24.25 108 ASN B O 1
ATOM 2033 N N . ALA B 1 109 ? -20.404 1.361 -43.216 1.00 27.31 109 ALA B N 1
ATOM 2034 C CA . ALA B 1 109 ? -20.530 0.988 -41.812 1.00 29.42 109 ALA B CA 1
ATOM 2035 C C . ALA B 1 109 ? -19.167 0.734 -41.186 1.00 26.02 109 ALA B C 1
ATOM 2036 O O . ALA B 1 109 ? -18.924 1.115 -40.034 1.00 24.13 109 ALA B O 1
ATOM 2038 N N . TYR B 1 110 ? -18.268 0.084 -41.927 1.00 30.85 110 TYR B N 1
ATOM 2039 C CA . TYR B 1 110 ? -16.904 -0.101 -41.444 1.00 29.13 110 TYR B CA 1
ATOM 2040 C C . TYR B 1 110 ? -16.242 1.242 -41.171 1.00 25.62 110 TYR B C 1
ATOM 2041 O O . TYR B 1 110 ? -15.650 1.450 -40.107 1.00 27.19 110 TYR B O 1
ATOM 2050 N N . ALA B 1 111 ? -16.359 2.179 -42.117 1.00 24.87 111 ALA B N 1
ATOM 2051 C CA . ALA B 1 111 ? -15.748 3.496 -41.957 1.00 32.48 111 ALA B CA 1
ATOM 2052 C C . ALA B 1 111 ? -16.262 4.235 -40.730 1.00 33.05 111 ALA B C 1
ATOM 2053 O O . ALA B 1 111 ? -15.568 5.119 -40.215 1.00 33.42 111 ALA B O 1
ATOM 2055 N N . GLU B 1 112 ? -17.457 3.891 -40.249 1.00 25.85 112 GLU B N 1
ATOM 2056 C CA . GLU B 1 112 ? -18.037 4.590 -39.108 1.00 29.90 112 GLU B CA 1
ATOM 2057 C C . GLU B 1 112 ? -17.357 4.175 -37.808 1.00 32.84 112 GLU B C 1
ATOM 2058 O O . GLU B 1 112 ? -17.122 5.010 -36.926 1.00 32.71 112 GLU B O 1
ATOM 2064 N N . VAL B 1 113 ? -17.038 2.891 -37.672 1.00 35.28 113 VAL B N 1
ATOM 2065 C CA . VAL B 1 113 ? -16.254 2.410 -36.545 1.00 31.12 113 VAL B CA 1
ATOM 2066 C C . VAL B 1 113 ? -14.763 2.474 -36.817 1.00 44.14 113 VAL B C 1
ATOM 2067 O O . VAL B 1 113 ? -13.968 2.379 -35.873 1.00 45.17 113 VAL B O 1
ATOM 2069 N N . ASN B 1 114 ? -14.376 2.618 -38.083 1.00 40.54 114 ASN B N 1
ATOM 2070 C CA . ASN B 1 114 ? -12.976 2.766 -38.450 1.00 45.91 114 ASN B CA 1
ATOM 2071 C C . ASN B 1 114 ? -12.358 3.922 -37.677 1.00 55.54 114 ASN B C 1
ATOM 2072 O O . ASN B 1 114 ? -12.931 5.012 -37.596 1.00 49.89 114 ASN B O 1
ATOM 2077 N N . ASN B 1 115 ? -11.184 3.672 -37.099 1.00 53.58 115 ASN B N 1
ATOM 2078 C CA . ASN B 1 115 ? -10.568 4.622 -36.182 1.00 59.50 115 ASN B CA 1
ATOM 2079 C C . ASN B 1 115 ? -9.976 5.831 -36.903 1.00 60.86 115 ASN B C 1
ATOM 2080 O O . ASN B 1 115 ? -8.793 6.147 -36.744 1.00 66.33 115 ASN B O 1
ATOM 2085 N N . ILE B 1 116 ? -10.819 6.503 -37.695 1.00 61.22 116 ILE B N 1
ATOM 2086 C CA . ILE B 1 116 ? -10.602 7.822 -38.295 1.00 59.34 116 ILE B CA 1
ATOM 2087 C C . ILE B 1 116 ? -9.181 8.109 -38.781 1.00 68.96 116 ILE B C 1
ATOM 2088 O O . ILE B 1 116 ? -8.570 7.285 -39.471 1.00 63.77 116 ILE B O 1
ATOM 2093 N N . ILE B 1 117 ? -8.671 9.297 -38.433 1.00 69.44 117 ILE B N 1
ATOM 2094 C CA . ILE B 1 117 ? -7.415 9.890 -38.909 1.00 61.00 117 ILE B CA 1
ATOM 2095 C C . ILE B 1 117 ? -7.223 9.838 -40.425 1.00 55.54 117 ILE B C 1
ATOM 2096 O O . ILE B 1 117 ? -8.150 9.507 -41.172 1.00 64.56 117 ILE B O 1
ATOM 2101 N N . ASP B 1 118 ? -6.020 10.189 -40.886 1.00 55.23 118 ASP B N 1
ATOM 2102 C CA . ASP B 1 118 ? -5.769 10.462 -42.296 1.00 52.83 118 ASP B CA 1
ATOM 2103 C C . ASP B 1 118 ? -5.046 9.343 -43.035 1.00 49.44 118 ASP B C 1
ATOM 2104 O O . ASP B 1 118 ? -4.989 9.382 -44.269 1.00 45.05 118 ASP B O 1
ATOM 2109 N N . ILE B 1 119 ? -4.481 8.367 -42.335 1.00 45.51 119 ILE B N 1
ATOM 2110 C CA . ILE B 1 119 ? -3.793 7.257 -42.985 1.00 42.32 119 ILE B CA 1
ATOM 2111 C C . ILE B 1 119 ? -4.682 6.024 -42.926 1.00 33.28 119 ILE B C 1
ATOM 2112 O O . ILE B 1 119 ? -5.381 5.789 -41.933 1.00 36.40 119 ILE B O 1
ATOM 2117 N N . GLN B 1 120 ? -4.679 5.250 -44.004 1.00 34.02 120 GLN B N 1
ATOM 2118 C CA . GLN B 1 120 ? -5.457 4.026 -44.079 1.00 34.36 120 GLN B CA 1
ATOM 2119 C C . GLN B 1 120 ? -4.549 2.885 -44.508 1.00 30.34 120 GLN B C 1
ATOM 2120 O O . GLN B 1 120 ? -3.591 3.079 -45.261 1.00 31.76 120 GLN B O 1
ATOM 2126 N N . LYS B 1 121 ? -4.852 1.695 -44.004 1.00 33.12 121 LYS B N 1
ATOM 2127 C CA . LYS B 1 121 ? -4.177 0.475 -44.414 1.00 34.34 121 LYS B CA 1
ATOM 2128 C C . LYS B 1 121 ? -5.021 -0.218 -45.474 1.00 32.93 121 LYS B C 1
ATOM 2129 O O . LYS B 1 121 ? -6.252 -0.227 -45.391 1.00 31.67 121 LYS B O 1
ATOM 2135 N N . LEU B 1 122 ? -4.357 -0.788 -46.474 1.00 29.08 122 LEU B N 1
ATOM 2136 C CA . LEU B 1 122 ? -5.030 -1.521 -47.537 1.00 31.86 122 LEU B CA 1
ATOM 2137 C C . LEU B 1 122 ? -4.484 -2.940 -47.580 1.00 29.20 122 LEU B C 1
ATOM 2138 O O . LEU B 1 122 ? -3.269 -3.138 -47.675 1.00 28.64 122 LEU B O 1
ATOM 2143 N N . ASP B 1 123 ? -5.382 -3.920 -47.508 1.00 27.52 123 ASP B N 1
ATOM 2144 C CA . ASP B 1 123 ? -5.029 -5.335 -47.543 1.00 27.80 123 ASP B CA 1
ATOM 2145 C C . ASP B 1 123 ? -5.347 -5.891 -48.924 1.00 29.48 123 ASP B C 1
ATOM 2146 O O . ASP B 1 123 ? -6.516 -5.950 -49.319 1.00 26.75 123 ASP B O 1
ATOM 2151 N N . ILE B 1 124 ? -4.308 -6.325 -49.644 1.00 28.61 124 ILE B N 1
ATOM 2152 C CA . ILE B 1 124 ? -4.469 -6.888 -50.983 1.00 23.05 124 ILE B CA 1
ATOM 2153 C C . ILE B 1 124 ? -4.564 -8.408 -50.975 1.00 28.13 124 ILE B C 1
ATOM 2154 O O . ILE B 1 124 ? -4.596 -9.028 -52.046 1.00 24.84 124 ILE B O 1
ATOM 2159 N N . GLY B 1 125 ? -4.608 -9.035 -49.804 1.00 26.19 125 GLY B N 1
ATOM 2160 C CA . GLY B 1 125 ? -4.675 -10.484 -49.762 1.00 28.88 125 GLY B CA 1
ATOM 2161 C C . GLY B 1 125 ? -3.371 -11.150 -50.159 1.00 34.27 125 GLY B C 1
ATOM 2162 O O . GLY B 1 125 ? -2.361 -11.002 -49.467 1.00 29.75 125 GLY B O 1
ATOM 2163 N N . GLU B 1 126 ? -3.374 -11.883 -51.268 1.00 25.56 126 GLU B N 1
ATOM 2164 C CA . GLU B 1 126 ? -2.182 -12.553 -51.762 1.00 35.35 126 GLU B CA 1
ATOM 2165 C C . GLU B 1 126 ? -1.840 -12.017 -53.142 1.00 34.13 126 GLU B C 1
ATOM 2166 O O . GLU B 1 126 ? -2.690 -12.004 -54.038 1.00 32.70 126 GLU B O 1
ATOM 2172 N N . CYS B 1 127 ? -0.600 -11.569 -53.297 1.00 25.34 127 CYS B N 1
ATOM 2173 C CA . CYS B 1 127 ? -0.070 -11.034 -54.544 1.00 33.34 127 CYS B CA 1
ATOM 2174 C C . CYS B 1 127 ? 1.124 -11.920 -54.885 1.00 36.30 127 CYS B C 1
ATOM 2175 O O . CYS B 1 127 ? 2.255 -11.627 -54.491 1.00 31.90 127 CYS B O 1
ATOM 2178 N N . SER B 1 128 ? 0.872 -13.014 -55.602 1.00 40.46 128 SER B N 1
ATOM 2179 C CA . SER B 1 128 ? 1.908 -13.992 -55.900 1.00 39.95 128 SER B CA 1
ATOM 2180 C C . SER B 1 128 ? 1.828 -14.421 -57.357 1.00 43.97 128 SER B C 1
ATOM 2181 O O . SER B 1 128 ? 0.736 -14.577 -57.911 1.00 45.34 128 SER B O 1
ATOM 2184 N N . ALA B 1 129 ? 2.994 -14.613 -57.968 1.00 44.73 129 ALA B N 1
ATOM 2185 C CA . ALA B 1 129 ? 3.135 -15.025 -59.355 1.00 43.86 129 ALA B CA 1
ATOM 2186 C C . ALA B 1 129 ? 4.294 -16.004 -59.456 1.00 43.79 129 ALA B C 1
ATOM 2187 O O . ALA B 1 129 ? 5.258 -15.909 -58.688 1.00 39.72 129 ALA B O 1
ATOM 2189 N N . PRO B 1 130 ? 4.226 -16.953 -60.385 1.00 47.69 130 PRO B N 1
ATOM 2190 C CA . PRO B 1 130 ? 5.299 -17.948 -60.521 1.00 47.08 130 PRO B CA 1
ATOM 2191 C C . PRO B 1 130 ? 6.600 -17.295 -60.951 1.00 44.88 130 PRO B C 1
ATOM 2192 O O . PRO B 1 130 ? 6.600 -16.161 -61.455 1.00 45.58 130 PRO B O 1
ATOM 2196 N N . PRO B 1 131 ? 7.732 -17.977 -60.760 1.00 51.06 131 PRO B N 1
ATOM 2197 C CA . PRO B 1 131 ? 9.021 -17.400 -61.163 1.00 47.58 131 PRO B CA 1
ATOM 2198 C C . PRO B 1 131 ? 9.036 -17.053 -62.643 1.00 43.31 131 PRO B C 1
ATOM 2199 O O . PRO B 1 131 ? 8.445 -17.748 -63.472 1.00 46.62 131 PRO B O 1
ATOM 2203 N N . GLY B 1 132 ? 9.723 -15.961 -62.970 1.00 53.58 132 GLY B N 1
ATOM 2204 C CA . GLY B 1 132 ? 9.702 -15.422 -64.311 1.00 58.59 132 GLY B CA 1
ATOM 2205 C C . GLY B 1 132 ? 8.470 -14.614 -64.650 1.00 57.93 132 GLY B C 1
ATOM 2206 O O . GLY B 1 132 ? 8.420 -14.017 -65.734 1.00 58.28 132 GLY B O 1
ATOM 2207 N N . GLN B 1 133 ? 7.474 -14.572 -63.766 1.00 52.39 133 GLN B N 1
ATOM 2208 C CA . GLN B 1 133 ? 6.266 -13.789 -63.974 1.00 52.77 133 GLN B CA 1
ATOM 2209 C C . GLN B 1 133 ? 6.034 -12.877 -62.776 1.00 56.89 133 GLN B C 1
ATOM 2210 O O . GLN B 1 133 ? 6.602 -13.074 -61.699 1.00 52.42 133 GLN B O 1
ATOM 2216 N N . HIS B 1 134 ? 5.193 -11.863 -62.981 1.00 51.37 134 HIS B N 1
ATOM 2217 C CA . HIS B 1 134 ? 4.855 -10.912 -61.933 1.00 47.41 134 HIS B CA 1
ATOM 2218 C C . HIS B 1 134 ? 3.369 -10.596 -62.000 1.00 41.85 134 HIS B C 1
ATOM 2219 O O . HIS B 1 134 ? 2.802 -10.474 -63.089 1.00 41.60 134 HIS B O 1
ATOM 2226 N N . MET B 1 135 ? 2.743 -10.473 -60.831 1.00 38.29 135 MET B N 1
ATOM 2227 C CA . MET B 1 135 ? 1.347 -10.061 -60.741 1.00 39.77 135 MET B CA 1
ATOM 2228 C C . MET B 1 135 ? 1.294 -8.555 -60.530 1.00 39.67 135 MET B C 1
ATOM 2229 O O . MET B 1 135 ? 1.784 -8.046 -59.515 1.00 38.02 135 MET B O 1
ATOM 2234 N N . LEU B 1 136 ? 0.703 -7.846 -61.485 1.00 37.44 136 LEU B N 1
ATOM 2235 C CA . LEU B 1 136 ? 0.576 -6.399 -61.405 1.00 37.34 136 LEU B CA 1
ATOM 2236 C C . LEU B 1 136 ? -0.723 -6.051 -60.689 1.00 37.59 136 LEU B C 1
ATOM 2237 O O . LEU B 1 136 ? -1.803 -6.486 -61.103 1.00 38.03 136 LEU B O 1
ATOM 2242 N N . LEU B 1 137 ? -0.613 -5.273 -59.613 1.00 37.40 137 LEU B N 1
ATOM 2243 C CA . LEU B 1 137 ? -1.751 -4.843 -58.803 1.00 31.16 137 LEU B CA 1
ATOM 2244 C C . LEU B 1 137 ? -1.743 -3.320 -58.740 1.00 28.97 137 LEU B C 1
ATOM 2245 O O . LEU B 1 137 ? -1.068 -2.733 -57.889 1.00 31.25 137 LEU B O 1
ATOM 2250 N N . GLN B 1 138 ? -2.494 -2.682 -59.633 1.00 32.20 138 GLN B N 1
ATOM 2251 C CA . GLN B 1 138 ? -2.655 -1.234 -59.600 1.00 32.14 138 GLN B CA 1
ATOM 2252 C C . GLN B 1 138 ? -3.696 -0.870 -58.549 1.00 34.78 138 GLN B C 1
ATOM 2253 O O . GLN B 1 138 ? -4.869 -1.239 -58.671 1.00 31.92 138 GLN B O 1
ATOM 2259 N N . ILE B 1 139 ? -3.266 -0.159 -57.512 1.00 33.28 139 ILE B N 1
ATOM 2260 C CA . ILE B 1 139 ? -4.136 0.273 -56.426 1.00 29.97 139 ILE B CA 1
ATOM 2261 C C . ILE B 1 139 ? -4.163 1.796 -56.423 1.00 31.30 139 ILE B C 1
ATOM 2262 O O . ILE B 1 139 ? -3.114 2.441 -56.531 1.00 31.14 139 ILE B O 1
ATOM 2267 N N . VAL B 1 140 ? -5.360 2.368 -56.317 1.00 29.08 140 VAL B N 1
ATOM 2268 C CA . VAL B 1 140 ? -5.546 3.812 -56.391 1.00 29.31 140 VAL B CA 1
ATOM 2269 C C . VAL B 1 140 ? -6.333 4.275 -55.173 1.00 26.56 140 VAL B C 1
ATOM 2270 O O . VAL B 1 140 ? -7.403 3.732 -54.873 1.00 28.16 140 VAL B O 1
ATOM 2274 N N . ASN B 1 141 ? -5.797 5.269 -54.470 1.00 23.74 141 ASN B N 1
ATOM 2275 C CA . ASN B 1 141 ? -6.488 5.888 -53.347 1.00 32.02 141 ASN B CA 1
ATOM 2276 C C . ASN B 1 141 ? -7.438 6.956 -53.875 1.00 30.35 141 ASN B C 1
ATOM 2277 O O . ASN B 1 141 ? -6.998 7.944 -54.473 1.00 33.92 141 ASN B O 1
ATOM 2282 N N . THR B 1 142 ? -8.736 6.764 -53.656 1.00 31.58 142 THR B N 1
ATOM 2283 C CA . THR B 1 142 ? -9.748 7.714 -54.103 1.00 36.40 142 THR B CA 1
ATOM 2284 C C . THR B 1 142 ? -10.056 8.794 -53.071 1.00 34.94 142 THR B C 1
ATOM 2285 O O . THR B 1 142 ? -11.004 9.561 -53.261 1.00 40.91 142 THR B O 1
ATOM 2289 N N . GLY B 1 143 ? -9.278 8.877 -51.993 1.00 32.78 143 GLY B N 1
ATOM 2290 C CA . GLY B 1 143 ? -9.486 9.884 -50.974 1.00 33.95 143 GLY B CA 1
ATOM 2291 C C . GLY B 1 143 ? -10.614 9.602 -50.007 1.00 42.14 143 GLY B C 1
ATOM 2292 O O . GLY B 1 143 ? -10.880 10.437 -49.132 1.00 40.07 143 GLY B O 1
ATOM 2293 N N . SER B 1 144 ? -11.276 8.455 -50.125 1.00 29.71 144 SER B N 1
ATOM 2294 C CA . SER B 1 144 ? -12.367 8.072 -49.243 1.00 29.22 144 SER B CA 1
ATOM 2295 C C . SER B 1 144 ? -12.036 6.731 -48.610 1.00 24.37 144 SER B C 1
ATOM 2296 O O . SER B 1 144 ? -11.620 5.800 -49.306 1.00 25.40 144 SER B O 1
ATOM 2299 N N . ALA B 1 145 ? -12.217 6.633 -47.291 1.00 21.19 145 ALA B N 1
ATOM 2300 C CA . ALA B 1 145 ? -11.947 5.372 -46.610 1.00 26.87 145 ALA B CA 1
ATOM 2301 C C . ALA B 1 145 ? -12.939 4.297 -47.033 1.00 29.09 145 ALA B C 1
ATOM 2302 O O . ALA B 1 145 ? -12.569 3.124 -47.179 1.00 24.75 145 ALA B O 1
ATOM 2304 N N . GLU B 1 146 ? -14.202 4.679 -47.242 1.00 20.41 146 GLU B N 1
ATOM 2305 C CA . GLU B 1 146 ? -15.205 3.701 -47.646 1.00 21.06 146 GLU B CA 1
ATOM 2306 C C . GLU B 1 146 ? -14.967 3.216 -49.072 1.00 21.01 146 GLU B C 1
ATOM 2307 O O . GLU B 1 146 ? -15.159 2.034 -49.368 1.00 23.28 146 GLU B O 1
ATOM 2313 N N . ALA B 1 147 ? -14.515 4.101 -49.963 1.00 20.16 147 ALA B N 1
ATOM 2314 C CA . ALA B 1 147 ? -14.228 3.672 -51.329 1.00 21.20 147 ALA B CA 1
ATOM 2315 C C . ALA B 1 147 ? -12.953 2.835 -51.410 1.00 23.54 147 ALA B C 1
ATOM 2316 O O . ALA B 1 147 ? -12.856 1.939 -52.256 1.00 20.50 147 ALA B O 1
ATOM 2318 N N . ASN B 1 148 ? -11.965 3.108 -50.554 1.00 22.20 148 ASN B N 1
ATOM 2319 C CA . ASN B 1 148 ? -10.792 2.240 -50.514 1.00 28.85 148 ASN B CA 1
ATOM 2320 C C . ASN B 1 148 ? -11.146 0.859 -49.985 1.00 22.99 148 ASN B C 1
ATOM 2321 O O . ASN B 1 148 ? -10.563 -0.140 -50.422 1.00 22.75 148 ASN B O 1
ATOM 2326 N N . CYS B 1 149 ? -12.088 0.788 -49.043 1.00 24.61 149 CYS B N 1
ATOM 2327 C CA . CYS B 1 149 ? -12.622 -0.501 -48.618 1.00 22.22 149 CYS B CA 1
ATOM 2328 C C . CYS B 1 149 ? -13.276 -1.234 -49.781 1.00 23.44 149 CYS B C 1
ATOM 2329 O O . CYS B 1 149 ? -13.162 -2.461 -49.895 1.00 21.83 149 CYS B O 1
ATOM 2332 N N . GLY B 1 150 ? -13.967 -0.500 -50.656 1.00 22.80 150 GLY B N 1
ATOM 2333 C CA . GLY B 1 150 ? -14.581 -1.130 -51.815 1.00 24.79 150 GLY B CA 1
ATOM 2334 C C . GLY B 1 150 ? -13.555 -1.709 -52.771 1.00 23.21 150 GLY B C 1
ATOM 2335 O O . GLY B 1 150 ? -13.687 -2.848 -53.226 1.00 24.07 150 GLY B O 1
ATOM 2336 N N . LEU B 1 151 ? -12.515 -0.933 -53.087 1.00 27.27 151 LEU B N 1
ATOM 2337 C CA . LEU B 1 151 ? -11.464 -1.443 -53.962 1.00 22.43 151 LEU B CA 1
ATOM 2338 C C . LEU B 1 151 ? -10.729 -2.609 -53.310 1.00 26.46 151 LEU B C 1
ATOM 2339 O O . LEU B 1 151 ? -10.417 -3.605 -53.973 1.00 26.66 151 LEU B O 1
ATOM 2344 N N . GLN B 1 152 ? -10.460 -2.510 -52.006 1.00 21.30 152 GLN B N 1
ATOM 2345 C CA . GLN B 1 152 ? -9.768 -3.588 -51.304 1.00 27.95 152 GLN B CA 1
ATOM 2346 C C . GLN B 1 152 ? -10.559 -4.888 -51.378 1.00 26.56 152 GLN B C 1
ATOM 2347 O O . GLN B 1 152 ? -9.999 -5.958 -51.648 1.00 23.50 152 GLN B O 1
ATOM 2353 N N . THR B 1 153 ? -11.869 -4.812 -51.137 1.00 24.45 153 THR B N 1
ATOM 2354 C CA . THR B 1 153 ? -12.715 -5.993 -51.255 1.00 22.01 153 THR B CA 1
ATOM 2355 C C . THR B 1 153 ? -12.616 -6.590 -52.654 1.00 21.44 153 THR B C 1
ATOM 2356 O O . THR B 1 153 ? -12.450 -7.804 -52.818 1.00 23.63 153 THR B O 1
ATOM 2360 N N . ILE B 1 154 ? -12.688 -5.737 -53.677 1.00 23.63 154 ILE B N 1
ATOM 2361 C CA . ILE B 1 154 ? -12.619 -6.205 -55.056 1.00 22.16 154 ILE B CA 1
ATOM 2362 C C . ILE B 1 154 ? -11.245 -6.787 -55.370 1.00 20.77 154 ILE B C 1
ATOM 2363 O O . ILE B 1 154 ? -11.135 -7.802 -56.068 1.00 25.86 154 ILE B O 1
ATOM 2368 N N . VAL B 1 155 ? -10.179 -6.159 -54.861 1.00 27.45 155 VAL B N 1
ATOM 2369 C CA . VAL B 1 155 ? -8.830 -6.684 -55.072 1.00 24.00 155 VAL B CA 1
ATOM 2370 C C . VAL B 1 155 ? -8.737 -8.124 -54.589 1.00 27.56 155 VAL B C 1
ATOM 2371 O O . VAL B 1 155 ? -8.344 -9.026 -55.338 1.00 31.10 155 VAL B O 1
ATOM 2375 N N . LYS B 1 156 ? -9.112 -8.360 -53.330 1.00 25.10 156 LYS B N 1
ATOM 2376 C CA . LYS B 1 156 ? -8.871 -9.656 -52.705 1.00 32.06 156 LYS B CA 1
ATOM 2377 C C . LYS B 1 156 ? -9.642 -10.788 -53.371 1.00 35.07 156 LYS B C 1
ATOM 2378 O O . LYS B 1 156 ? -9.229 -11.948 -53.262 1.00 39.71 156 LYS B O 1
ATOM 2384 N N . SER B 1 157 ? -10.743 -10.487 -54.059 1.00 37.21 157 SER B N 1
ATOM 2385 C CA . SER B 1 157 ? -11.483 -11.518 -54.781 1.00 37.52 157 SER B CA 1
ATOM 2386 C C . SER B 1 157 ? -10.962 -11.684 -56.207 1.00 34.73 157 SER B C 1
ATOM 2387 O O . SER B 1 157 ? -10.533 -12.776 -56.592 1.00 36.20 157 SER B O 1
ATOM 2390 N N . LEU B 1 158 ? -10.977 -10.603 -56.992 1.00 31.12 158 LEU B N 1
ATOM 2391 C CA . LEU B 1 158 ? -10.535 -10.674 -58.381 1.00 34.37 158 LEU B CA 1
ATOM 2392 C C . LEU B 1 158 ? -9.077 -11.092 -58.517 1.00 42.92 158 LEU B C 1
ATOM 2393 O O . LEU B 1 158 ? -8.657 -11.452 -59.623 1.00 43.95 158 LEU B O 1
ATOM 2398 N N . ASN B 1 159 ? -8.299 -11.037 -57.432 1.00 43.24 159 ASN B N 1
ATOM 2399 C CA . ASN B 1 159 ? -6.916 -11.503 -57.469 1.00 39.67 159 ASN B CA 1
ATOM 2400 C C . ASN B 1 159 ? -6.840 -12.987 -57.795 1.00 38.61 159 ASN B C 1
ATOM 2401 O O . ASN B 1 159 ? -5.939 -13.425 -58.518 1.00 46.58 159 ASN B O 1
ATOM 2406 N N . LYS B 1 160 ? -7.774 -13.777 -57.262 1.00 45.71 160 LYS B N 1
ATOM 2407 C CA . LYS B 1 160 ? -7.714 -15.228 -57.384 1.00 47.56 160 LYS B CA 1
ATOM 2408 C C . LYS B 1 160 ? -8.127 -15.731 -58.761 1.00 49.39 160 LYS B C 1
ATOM 2409 O O . LYS B 1 160 ? -7.838 -16.885 -59.094 1.00 53.64 160 LYS B O 1
ATOM 2415 N N . ILE B 1 161 ? -8.790 -14.901 -59.564 1.00 47.63 161 ILE B N 1
ATOM 2416 C CA . ILE B 1 161 ? -9.318 -15.317 -60.860 1.00 45.15 161 ILE B CA 1
ATOM 2417 C C . ILE B 1 161 ? -8.262 -14.996 -61.913 1.00 44.88 161 ILE B C 1
ATOM 2418 O O . ILE B 1 161 ? -8.129 -13.853 -62.349 1.00 44.70 161 ILE B O 1
ATOM 2423 N N . TYR B 1 162 ? -7.519 -16.014 -62.335 1.00 47.35 162 TYR B N 1
ATOM 2424 C CA . TYR B 1 162 ? -6.423 -15.825 -63.274 1.00 51.02 162 TYR B CA 1
ATOM 2425 C C . TYR B 1 162 ? -6.933 -15.871 -64.709 1.00 49.00 162 TYR B C 1
ATOM 2426 O O . TYR B 1 162 ? -7.807 -16.673 -65.049 1.00 54.17 162 TYR B O 1
ATOM 2429 N N . VAL B 1 163 ? -6.377 -15.006 -65.546 1.00 50.33 163 VAL B N 1
ATOM 2430 C CA . VAL B 1 163 ? -6.743 -14.886 -66.954 1.00 49.64 163 VAL B CA 1
ATOM 2431 C C . VAL B 1 163 ? -5.599 -15.457 -67.785 1.00 60.57 163 VAL B C 1
ATOM 2432 O O . VAL B 1 163 ? -4.473 -14.949 -67.707 1.00 58.94 163 VAL B O 1
ATOM 2436 N N . PRO B 1 164 ? -5.833 -16.499 -68.586 1.00 61.48 164 PRO B N 1
ATOM 2437 C CA . PRO B 1 164 ? -4.746 -17.056 -69.389 1.00 66.07 164 PRO B CA 1
ATOM 2438 C C . PRO B 1 164 ? -4.302 -16.071 -70.452 1.00 66.26 164 PRO B C 1
ATOM 2439 O O . PRO B 1 164 ? -5.116 -15.289 -70.976 1.00 67.22 164 PRO B O 1
ATOM 2443 N N . PRO B 1 165 ? -3.008 -16.066 -70.810 1.00 71.31 165 PRO B N 1
ATOM 2444 C CA . PRO B 1 165 ? -2.430 -15.110 -71.761 1.00 76.69 165 PRO B CA 1
ATOM 2445 C C . PRO B 1 165 ? -2.747 -15.447 -73.214 1.00 84.45 165 PRO B C 1
ATOM 2446 O O . PRO B 1 165 ? -3.080 -16.585 -73.546 1.00 88.11 165 PRO B O 1
ATOM 2450 N N . THR C 1 4 ? -2.797 5.819 -4.836 1.00 53.66 4 THR C N 1
ATOM 2451 C CA . THR C 1 4 ? -3.458 6.580 -5.889 1.00 51.80 4 THR C CA 1
ATOM 2452 C C . THR C 1 4 ? -4.970 6.367 -5.869 1.00 54.20 4 THR C C 1
ATOM 2453 O O . THR C 1 4 ? -5.451 5.234 -5.828 1.00 57.15 4 THR C O 1
ATOM 2455 N N . LYS C 1 5 ? -5.708 7.475 -5.901 1.00 59.29 5 LYS C N 1
ATOM 2456 C CA . LYS C 1 5 ? -7.164 7.447 -5.844 1.00 56.70 5 LYS C CA 1
ATOM 2457 C C . LYS C 1 5 ? -7.737 7.199 -7.236 1.00 55.42 5 LYS C C 1
ATOM 2458 O O . LYS C 1 5 ? -7.314 7.828 -8.210 1.00 50.23 5 LYS C O 1
ATOM 2464 N N . GLU C 1 6 ? -8.703 6.286 -7.329 1.00 53.87 6 GLU C N 1
ATOM 2465 C CA . GLU C 1 6 ? -9.270 5.920 -8.623 1.00 48.74 6 GLU C CA 1
ATOM 2466 C C . GLU C 1 6 ? -10.007 7.098 -9.245 1.00 46.32 6 GLU C C 1
ATOM 2467 O O . GLU C 1 6 ? -10.838 7.741 -8.596 1.00 48.72 6 GLU C O 1
ATOM 2473 N N . PHE C 1 7 ? -9.700 7.377 -10.511 1.00 50.04 7 PHE C N 1
ATOM 2474 C CA . PHE C 1 7 ? -10.390 8.409 -11.283 1.00 45.79 7 PHE C CA 1
ATOM 2475 C C . PHE C 1 7 ? -11.494 7.709 -12.064 1.00 43.61 7 PHE C C 1
ATOM 2476 O O . PHE C 1 7 ? -11.279 7.193 -13.161 1.00 47.86 7 PHE C O 1
ATOM 2484 N N . LYS C 1 8 ? -12.694 7.688 -11.488 1.00 41.79 8 LYS C N 1
ATOM 2485 C CA . LYS C 1 8 ? -13.783 6.891 -12.032 1.00 36.62 8 LYS C CA 1
ATOM 2486 C C . LYS C 1 8 ? -14.501 7.641 -13.145 1.00 39.68 8 LYS C C 1
ATOM 2487 O O . LYS C 1 8 ? -14.666 8.862 -13.089 1.00 34.15 8 LYS C O 1
ATOM 2490 N N . THR C 1 9 ? -14.927 6.897 -14.163 1.00 36.97 9 THR C N 1
ATOM 2491 C CA . THR C 1 9 ? -15.717 7.432 -15.260 1.00 31.51 9 THR C CA 1
ATOM 2492 C C . THR C 1 9 ? -16.993 6.616 -15.396 1.00 31.72 9 THR C C 1
ATOM 2493 O O . THR C 1 9 ? -17.219 5.637 -14.679 1.00 31.20 9 THR C O 1
ATOM 2497 N N . LEU C 1 10 ? -17.829 7.027 -16.349 1.00 30.30 10 LEU C N 1
ATOM 2498 C CA . LEU C 1 10 ? -19.044 6.283 -16.638 1.00 29.72 10 LEU C CA 1
ATOM 2499 C C . LEU C 1 10 ? -18.736 4.898 -17.185 1.00 29.47 10 LEU C C 1
ATOM 2500 O O . LEU C 1 10 ? -19.574 3.996 -17.072 1.00 23.58 10 LEU C O 1
ATOM 2505 N N . TYR C 1 11 ? -17.554 4.711 -17.776 1.00 21.21 11 TYR C N 1
ATOM 2506 C CA . TYR C 1 11 ? -17.167 3.386 -18.243 1.00 26.23 11 TYR C CA 1
ATOM 2507 C C . TYR C 1 11 ? -16.979 2.414 -17.087 1.00 20.49 11 TYR C C 1
ATOM 2508 O O . TYR C 1 11 ? -17.250 1.218 -17.237 1.00 24.34 11 TYR C O 1
ATOM 2517 N N . ASN C 1 12 ? -16.505 2.905 -15.936 1.00 25.24 12 ASN C N 1
ATOM 2518 C CA . ASN C 1 12 ? -16.369 2.047 -14.764 1.00 25.18 12 ASN C CA 1
ATOM 2519 C C . ASN C 1 12 ? -17.701 1.419 -14.392 1.00 28.81 12 ASN C C 1
ATOM 2520 O O . ASN C 1 12 ? -17.770 0.223 -14.090 1.00 31.15 12 ASN C O 1
ATOM 2525 N N . LEU C 1 13 ? -18.772 2.215 -14.410 1.00 26.00 13 LEU C N 1
ATOM 2526 C CA . LEU C 1 13 ? -20.090 1.689 -14.081 1.00 33.73 13 LEU C CA 1
ATOM 2527 C C . LEU C 1 13 ? -20.584 0.730 -15.157 1.00 27.85 13 LEU C C 1
ATOM 2528 O O . LEU C 1 13 ? -21.209 -0.289 -14.845 1.00 33.11 13 LEU C O 1
ATOM 2533 N N . PHE C 1 14 ? -20.309 1.032 -16.428 1.00 24.61 14 PHE C N 1
ATOM 2534 C CA . PHE C 1 14 ? -20.691 0.112 -17.495 1.00 27.77 14 PHE C CA 1
ATOM 2535 C C . PHE C 1 14 ? -20.004 -1.236 -17.331 1.00 22.03 14 PHE C C 1
ATOM 2536 O O . PHE C 1 14 ? -20.652 -2.287 -17.386 1.00 25.26 14 PHE C O 1
ATOM 2544 N N . ILE C 1 15 ? -18.684 -1.227 -17.130 1.00 26.13 15 ILE C N 1
ATOM 2545 C CA . ILE C 1 15 ? -17.942 -2.484 -17.135 1.00 23.10 15 ILE C CA 1
ATOM 2546 C C . ILE C 1 15 ? -18.224 -3.300 -15.880 1.00 26.68 15 ILE C C 1
ATOM 2547 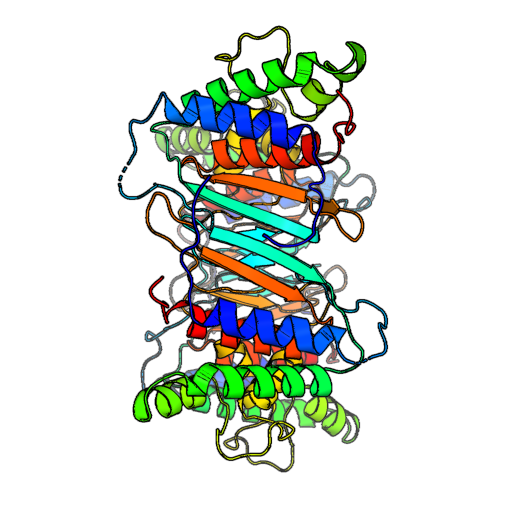O O . ILE C 1 15 ? -18.200 -4.535 -15.923 1.00 29.52 15 ILE C O 1
ATOM 2552 N N . ASP C 1 16 ? -18.501 -2.642 -14.752 1.00 30.39 16 ASP C N 1
ATOM 2553 C CA . ASP C 1 16 ? -18.938 -3.367 -13.562 1.00 29.90 16 ASP C CA 1
ATOM 2554 C C . ASP C 1 16 ? -20.216 -4.149 -13.842 1.00 35.94 16 ASP C C 1
ATOM 2555 O O . ASP C 1 16 ? -20.331 -5.327 -13.484 1.00 34.97 16 ASP C O 1
ATOM 2560 N N . SER C 1 17 ? -21.191 -3.506 -14.490 1.00 31.95 17 SER C N 1
ATOM 2561 C CA . SER C 1 17 ? -22.436 -4.187 -14.832 1.00 30.93 17 SER C CA 1
ATOM 2562 C C . SER C 1 17 ? -22.201 -5.285 -15.860 1.00 28.53 17 SER C C 1
ATOM 2563 O O . SER C 1 17 ? -22.713 -6.402 -15.720 1.00 40.55 17 SER C O 1
ATOM 2566 N N . TYR C 1 18 ? -21.438 -4.979 -16.910 1.00 25.48 18 TYR C N 1
ATOM 2567 C CA . TYR C 1 18 ? -21.217 -5.947 -17.980 1.00 27.48 18 TYR C CA 1
ATOM 2568 C C . TYR C 1 18 ? -20.474 -7.178 -17.473 1.00 35.16 18 TYR C C 1
ATOM 2569 O O . TYR C 1 18 ? -20.823 -8.311 -17.829 1.00 29.72 18 TYR C O 1
ATOM 2578 N N . LEU C 1 19 ? -19.451 -6.980 -16.634 1.00 30.50 19 LEU C N 1
ATOM 2579 C CA . LEU C 1 19 ? -18.736 -8.120 -16.066 1.00 33.54 19 LEU C CA 1
ATOM 2580 C C . LEU C 1 19 ? -19.643 -8.965 -15.181 1.00 36.46 19 LEU C C 1
ATOM 2581 O O . LEU C 1 19 ? -19.471 -10.188 -15.107 1.00 39.22 19 LEU C O 1
ATOM 2586 N N . GLN C 1 20 ? -20.611 -8.339 -14.509 1.00 37.96 20 GLN C N 1
ATOM 2587 C CA . GLN C 1 20 ? -21.575 -9.105 -13.727 1.00 39.64 20 GLN C CA 1
ATOM 2588 C C . GLN C 1 20 ? -22.438 -9.980 -14.624 1.00 45.30 20 GLN C C 1
ATOM 2589 O O . GLN C 1 20 ? -22.773 -11.115 -14.263 1.00 49.46 20 GLN C O 1
ATOM 2595 N N . LYS C 1 21 ? -22.806 -9.472 -15.802 1.00 43.47 21 LYS C N 1
ATOM 2596 C CA . LYS C 1 21 ? -23.651 -10.237 -16.712 1.00 42.50 21 LYS C CA 1
ATOM 2597 C C . LYS C 1 21 ? -22.868 -11.340 -17.418 1.00 42.74 21 LYS C C 1
ATOM 2598 O O . LYS C 1 21 ? -23.407 -12.425 -17.660 1.00 47.29 21 LYS C O 1
ATOM 2604 N N . LEU C 1 22 ? -21.602 -11.080 -17.759 1.00 39.57 22 LEU C N 1
ATOM 2605 C CA . LEU C 1 22 ? -20.788 -12.098 -18.416 1.00 40.64 22 LEU C CA 1
ATOM 2606 C C . LEU C 1 22 ? -20.617 -13.323 -17.530 1.00 42.74 22 LEU C C 1
ATOM 2607 O O . LEU C 1 22 ? -20.665 -14.461 -18.013 1.00 45.59 22 LEU C O 1
ATOM 2612 N N . ALA C 1 23 ? -20.410 -13.111 -16.228 1.00 45.23 23 ALA C N 1
ATOM 2613 C CA . ALA C 1 23 ? -20.291 -14.228 -15.298 1.00 50.74 23 ALA C CA 1
ATOM 2614 C C . ALA C 1 23 ? -21.612 -14.958 -15.101 1.00 50.12 23 ALA C C 1
ATOM 2615 O O . ALA C 1 23 ? -21.607 -16.130 -14.710 1.00 51.05 23 ALA C O 1
ATOM 2617 N N . GLN C 1 24 ? -22.741 -14.296 -15.366 1.00 46.98 24 GLN C N 1
ATOM 2618 C CA . GLN C 1 24 ? -24.042 -14.949 -15.285 1.00 52.18 24 GLN C CA 1
ATOM 2619 C C . GLN C 1 24 ? -24.305 -15.890 -16.453 1.00 58.04 24 GLN C C 1
ATOM 2620 O O . GLN C 1 24 ? -25.319 -16.597 -16.439 1.00 54.81 24 GLN C O 1
ATOM 2626 N N . HIS C 1 25 ? -23.427 -15.914 -17.456 1.00 56.23 25 HIS C N 1
ATOM 2627 C CA . HIS C 1 25 ? -23.565 -16.836 -18.575 1.00 51.75 25 HIS C CA 1
ATOM 2628 C C . HIS C 1 25 ? -22.364 -17.769 -18.633 1.00 57.23 25 HIS C C 1
ATOM 2629 O O . HIS C 1 25 ? -21.761 -17.950 -19.696 1.00 60.91 25 HIS C O 1
ATOM 2632 N N . SER C 1 26 ? -22.013 -18.366 -17.490 1.00 61.76 26 SER C N 1
ATOM 2633 C CA . SER C 1 26 ? -21.002 -19.418 -17.465 1.00 62.75 26 SER C CA 1
ATOM 2634 C C . SER C 1 26 ? -21.466 -20.685 -18.171 1.00 69.46 26 SER C C 1
ATOM 2635 O O . SER C 1 26 ? -20.640 -21.560 -18.450 1.00 65.93 26 SER C O 1
ATOM 2638 N N . ILE C 1 27 ? -22.764 -20.779 -18.477 1.00 71.85 27 ILE C N 1
ATOM 2639 C CA . ILE C 1 27 ? -23.382 -22.043 -18.864 1.00 65.89 27 ILE C CA 1
ATOM 2640 C C . ILE C 1 27 ? -22.665 -22.707 -20.029 1.00 72.63 27 ILE C C 1
ATOM 2641 O O . ILE C 1 27 ? -22.481 -23.930 -20.033 1.00 75.70 27 ILE C O 1
ATOM 2643 N N . PRO C 1 28 ? -22.235 -21.923 -21.016 1.00 72.33 28 PRO C N 1
ATOM 2644 C CA . PRO C 1 28 ? -21.862 -22.504 -22.303 1.00 71.23 28 PRO C CA 1
ATOM 2645 C C . PRO C 1 28 ? -20.379 -22.869 -22.424 1.00 72.44 28 PRO C C 1
ATOM 2646 O O . PRO C 1 28 ? -20.050 -24.008 -22.774 1.00 70.14 28 PRO C O 1
ATOM 2648 N N . THR C 1 29 ? -19.467 -21.936 -22.149 1.00 79.27 29 THR C N 1
ATOM 2649 C CA . THR C 1 29 ? -18.077 -22.212 -22.481 1.00 84.48 29 THR C CA 1
ATOM 2650 C C . THR C 1 29 ? -16.955 -21.559 -21.693 1.00 80.24 29 THR C C 1
ATOM 2651 O O . THR C 1 29 ? -16.329 -22.211 -20.851 1.00 87.37 29 THR C O 1
ATOM 2652 N N . ASN C 1 30 ? -16.653 -20.297 -22.022 1.00 71.56 30 ASN C N 1
ATOM 2653 C CA . ASN C 1 30 ? -15.559 -19.495 -21.461 1.00 68.76 30 ASN C CA 1
ATOM 2654 C C . ASN C 1 30 ? -14.190 -19.717 -22.111 1.00 68.16 30 ASN C C 1
ATOM 2655 O O . ASN C 1 30 ? -13.501 -18.744 -22.435 1.00 70.92 30 ASN C O 1
ATOM 2660 N N . VAL C 1 31 ? -13.775 -20.972 -22.309 1.00 69.37 31 VAL C N 1
ATOM 2661 C CA . VAL C 1 31 ? -12.464 -21.279 -22.876 1.00 71.14 31 VAL C CA 1
ATOM 2662 C C . VAL C 1 31 ? -12.518 -21.547 -24.379 1.00 66.82 31 VAL C C 1
ATOM 2663 O O . VAL C 1 31 ? -11.719 -22.334 -24.898 1.00 69.93 31 VAL C O 1
ATOM 2665 N N . THR C 1 32 ? -13.438 -20.889 -25.090 1.00 66.56 32 THR C N 1
ATOM 2666 C CA . THR C 1 32 ? -13.640 -21.081 -26.521 1.00 62.77 32 THR C CA 1
ATOM 2667 C C . THR C 1 32 ? -13.140 -19.895 -27.341 1.00 62.44 32 THR C C 1
ATOM 2668 O O . THR C 1 32 ? -13.634 -19.646 -28.445 1.00 58.40 32 THR C O 1
ATOM 2672 N N . CYS C 1 33 ? -12.158 -19.157 -26.817 1.00 60.82 33 CYS C N 1
ATOM 2673 C CA . CYS C 1 33 ? -11.735 -17.905 -27.436 1.00 48.48 33 CYS C CA 1
ATOM 2674 C C . CYS C 1 33 ? -11.201 -18.118 -28.844 1.00 44.48 33 CYS C C 1
ATOM 2675 O O . CYS C 1 33 ? -10.116 -18.679 -29.027 1.00 42.40 33 CYS C O 1
ATOM 2678 N N . ALA C 1 34 ? -11.960 -17.671 -29.841 1.00 46.24 34 ALA C N 1
ATOM 2679 C CA . ALA C 1 34 ? -11.467 -17.670 -31.208 1.00 46.76 34 ALA C CA 1
ATOM 2680 C C . ALA C 1 34 ? -10.537 -16.499 -31.483 1.00 41.18 34 ALA C C 1
ATOM 2681 O O . ALA C 1 34 ? -9.787 -16.540 -32.463 1.00 41.12 34 ALA C O 1
ATOM 2683 N N . ILE C 1 35 ? -10.569 -15.465 -30.644 1.00 41.37 35 ILE C N 1
ATOM 2684 C CA . ILE C 1 35 ? -9.740 -14.281 -30.820 1.00 33.83 35 ILE C CA 1
ATOM 2685 C C . ILE C 1 35 ? -9.165 -13.887 -29.466 1.00 31.72 35 ILE C C 1
ATOM 2686 O O . ILE C 1 35 ? -9.764 -14.142 -28.416 1.00 24.44 35 ILE C O 1
ATOM 2691 N N . HIS C 1 36 ? -7.985 -13.269 -29.494 1.00 28.23 36 HIS C N 1
ATOM 2692 C CA . HIS C 1 36 ? -7.349 -12.756 -28.290 1.00 23.96 36 HIS C CA 1
ATOM 2693 C C . HIS C 1 36 ? -6.852 -11.339 -28.536 1.00 30.81 36 HIS C C 1
ATOM 2694 O O . HIS C 1 36 ? -6.364 -11.021 -29.624 1.00 28.54 36 HIS C O 1
ATOM 2701 N N . ILE C 1 37 ? -6.978 -10.489 -27.521 1.00 29.05 37 ILE C N 1
ATOM 2702 C CA . ILE C 1 37 ? -6.486 -9.118 -27.599 1.00 30.09 37 ILE C CA 1
ATOM 2703 C C . ILE C 1 37 ? -4.990 -9.144 -27.310 1.00 27.60 37 ILE C C 1
ATOM 2704 O O . ILE C 1 37 ? -4.570 -9.442 -26.191 1.00 28.31 37 ILE C O 1
ATOM 2709 N N . GLY C 1 38 ? -4.182 -8.829 -28.313 1.00 27.32 38 GLY C N 1
ATOM 2710 C CA . GLY C 1 38 ? -2.746 -8.884 -28.130 1.00 29.74 38 GLY C CA 1
ATOM 2711 C C . GLY C 1 38 ? -2.077 -7.537 -28.271 1.00 31.43 38 GLY C C 1
ATOM 2712 O O . GLY C 1 38 ? -0.845 -7.446 -28.237 1.00 28.62 38 GLY C O 1
ATOM 2713 N N . GLU C 1 39 ? -2.872 -6.482 -28.426 1.00 26.46 39 GLU C N 1
ATOM 2714 C CA . GLU C 1 39 ? -2.311 -5.152 -28.624 1.00 25.77 39 GLU C CA 1
ATOM 2715 C C . GLU C 1 39 ? -3.322 -4.115 -28.161 1.00 31.20 39 GLU C C 1
ATOM 2716 O O . GLU C 1 39 ? -4.506 -4.205 -28.499 1.00 30.04 39 GLU C O 1
ATOM 2722 N N . VAL C 1 40 ? -2.854 -3.143 -27.380 1.00 31.28 40 VAL C N 1
ATOM 2723 C CA . VAL C 1 40 ? -3.690 -2.068 -26.856 1.00 27.92 40 VAL C CA 1
ATOM 2724 C C . VAL C 1 40 ? -2.993 -0.745 -27.143 1.00 30.87 40 VAL C C 1
ATOM 2725 O O . VAL C 1 40 ? -1.856 -0.530 -26.706 1.00 32.36 40 VAL C O 1
ATOM 2729 N N . ILE C 1 41 ? -3.671 0.142 -27.871 1.00 29.60 41 ILE C N 1
ATOM 2730 C CA . ILE C 1 41 ? -3.107 1.435 -28.229 1.00 35.84 41 ILE C CA 1
ATOM 2731 C C . ILE C 1 41 ? -3.927 2.542 -27.581 1.00 36.46 41 ILE C C 1
ATOM 2732 O O . ILE C 1 41 ? -5.101 2.368 -27.243 1.00 32.33 41 ILE C O 1
ATOM 2737 N N . GLY C 1 42 ? -3.286 3.689 -27.408 1.00 37.12 42 GLY C N 1
ATOM 2738 C CA . GLY C 1 42 ? -3.941 4.841 -26.825 1.00 33.90 42 GLY C CA 1
ATOM 2739 C C . GLY C 1 42 ? -2.916 5.803 -26.253 1.00 33.27 42 GLY C C 1
ATOM 2740 O O . GLY C 1 42 ? -1.710 5.640 -26.437 1.00 29.76 42 GLY C O 1
ATOM 2741 N N . GLN C 1 43 ? -3.431 6.816 -25.559 1.00 32.38 43 GLN C N 1
ATOM 2742 C CA . GLN C 1 43 ? -2.616 7.788 -24.840 1.00 31.58 43 GLN C CA 1
ATOM 2743 C C . GLN C 1 43 ? -2.709 7.474 -23.354 1.00 34.27 43 GLN C C 1
ATOM 2744 O O . GLN C 1 43 ? -3.806 7.479 -22.783 1.00 39.56 43 GLN C O 1
ATOM 2750 N N . PHE C 1 44 ? -1.565 7.209 -22.731 1.00 36.08 44 PHE C N 1
ATOM 2751 C CA . PHE C 1 44 ? -1.515 6.731 -21.355 1.00 38.02 44 PHE C CA 1
ATOM 2752 C C . PHE C 1 44 ? -0.830 7.771 -20.482 1.00 41.38 44 PHE C C 1
ATOM 2753 O O . PHE C 1 44 ? 0.333 8.115 -20.718 1.00 42.66 44 PHE C O 1
ATOM 2761 N N . LYS C 1 45 ? -1.552 8.270 -19.480 1.00 37.86 45 LYS C N 1
ATOM 2762 C CA . LYS C 1 45 ? -0.948 9.111 -18.458 1.00 38.67 45 LYS C CA 1
ATOM 2763 C C . LYS C 1 45 ? -0.752 8.277 -17.200 1.00 40.14 45 LYS C C 1
ATOM 2764 O O . LYS C 1 45 ? 0.269 7.600 -17.053 1.00 53.70 45 LYS C O 1
ATOM 2767 N N . ASN C 1 46 ? -1.722 8.311 -16.293 1.00 40.43 46 ASN C N 1
ATOM 2768 C CA . ASN C 1 46 ? -1.726 7.448 -15.116 1.00 37.71 46 ASN C CA 1
ATOM 2769 C C . ASN C 1 46 ? -2.832 6.409 -15.278 1.00 35.02 46 ASN C C 1
ATOM 2770 O O . ASN C 1 46 ? -3.855 6.428 -14.594 1.00 41.06 46 ASN C O 1
ATOM 2775 N N . CYS C 1 47 ? -2.611 5.487 -16.205 1.00 33.14 47 CYS C N 1
ATOM 2776 C CA . CYS C 1 47 ? -3.617 4.519 -16.605 1.00 34.80 47 CYS C CA 1
ATOM 2777 C C . CYS C 1 47 ? -3.415 3.203 -15.869 1.00 37.59 47 CYS C C 1
ATOM 2778 O O . CYS C 1 47 ? -2.279 2.777 -15.634 1.00 43.86 47 CYS C O 1
ATOM 2781 N N . ALA C 1 48 ? -4.527 2.562 -15.514 1.00 31.79 48 ALA C N 1
ATOM 2782 C CA . ALA C 1 48 ? -4.535 1.231 -14.917 1.00 36.51 48 ALA C CA 1
ATOM 2783 C C . ALA C 1 48 ? -5.417 0.340 -15.783 1.00 36.35 48 ALA C C 1
ATOM 2784 O O . ALA C 1 48 ? -6.646 0.468 -15.767 1.00 36.79 48 ALA C O 1
ATOM 2786 N N . LEU C 1 49 ? -4.788 -0.552 -16.540 1.00 27.53 49 LEU C N 1
ATOM 2787 C CA . LEU C 1 49 ? -5.480 -1.440 -17.460 1.00 32.41 49 LEU C CA 1
ATOM 2788 C C . LEU C 1 49 ? -5.637 -2.808 -16.812 1.00 37.49 49 LEU C C 1
ATOM 2789 O O . LEU C 1 49 ? -4.658 -3.382 -16.322 1.00 43.25 49 LEU C O 1
ATOM 2794 N N . ARG C 1 50 ? -6.864 -3.326 -16.812 1.00 32.12 50 ARG C N 1
ATOM 2795 C CA . ARG C 1 50 ? -7.156 -4.677 -16.344 1.00 33.21 50 ARG C CA 1
ATOM 2796 C C . ARG C 1 50 ? -7.687 -5.467 -17.532 1.00 36.24 50 ARG C C 1
ATOM 2797 O O . ARG C 1 50 ? -8.801 -5.212 -18.003 1.00 33.13 50 ARG C O 1
ATOM 2805 N N . ILE C 1 51 ? -6.897 -6.420 -18.020 1.00 27.53 51 ILE C N 1
ATOM 2806 C CA . ILE C 1 51 ? -7.223 -7.179 -19.222 1.00 23.63 51 ILE C CA 1
ATOM 2807 C C . ILE C 1 51 ? -7.501 -8.621 -18.832 1.00 32.91 51 ILE C C 1
ATOM 2808 O O . ILE C 1 51 ? -6.668 -9.270 -18.187 1.00 28.37 51 ILE C O 1
ATOM 2813 N N . THR C 1 52 ? -8.673 -9.119 -19.228 1.00 33.54 52 THR C N 1
ATOM 2814 C CA . THR C 1 52 ? -9.101 -10.477 -18.932 1.00 28.60 52 THR C CA 1
ATOM 2815 C C . THR C 1 52 ? -9.770 -11.063 -20.163 1.00 36.06 52 THR C C 1
ATOM 2816 O O . THR C 1 52 ? -10.082 -10.357 -21.125 1.00 36.78 52 THR C O 1
ATOM 2820 N N . ASN C 1 53 ? -10.005 -12.372 -20.116 1.00 29.56 53 ASN C N 1
ATOM 2821 C CA . ASN C 1 53 ? -10.704 -13.082 -21.176 1.00 31.89 53 ASN C CA 1
ATOM 2822 C C . ASN C 1 53 ? -11.950 -13.739 -20.601 1.00 33.10 53 ASN C C 1
ATOM 2823 O O . ASN C 1 53 ? -11.877 -14.443 -19.588 1.00 27.14 53 ASN C O 1
ATOM 2828 N N . LYS C 1 54 ? -13.098 -13.491 -21.245 1.00 33.58 54 LYS C N 1
ATOM 2829 C CA . LYS C 1 54 ? -14.389 -14.054 -20.843 1.00 34.48 54 LYS C CA 1
ATOM 2830 C C . LYS C 1 54 ? -15.141 -14.354 -22.135 1.00 37.44 54 LYS C C 1
ATOM 2831 O O . LYS C 1 54 ? -16.074 -13.647 -22.518 1.00 33.39 54 LYS C O 1
ATOM 2833 N N . CYS C 1 55 ? -14.734 -15.423 -22.808 1.00 34.26 55 CYS C N 1
ATOM 2834 C CA . CYS C 1 55 ? -15.144 -15.641 -24.189 1.00 41.28 55 CYS C CA 1
ATOM 2835 C C . CYS C 1 55 ? -16.504 -16.321 -24.245 1.00 42.72 55 CYS C C 1
ATOM 2836 O O . CYS C 1 55 ? -16.661 -17.468 -23.813 1.00 42.71 55 CYS C O 1
ATOM 2839 N N . MET C 1 56 ? -17.479 -15.604 -24.786 1.00 41.82 56 MET C N 1
ATOM 2840 C CA . MET C 1 56 ? -18.839 -16.073 -24.957 1.00 34.15 56 MET C CA 1
ATOM 2841 C C . MET C 1 56 ? -18.964 -16.836 -26.269 1.00 39.29 56 MET C C 1
ATOM 2842 O O . MET C 1 56 ? -18.124 -16.728 -27.164 1.00 40.24 56 MET C O 1
ATOM 2847 N N . SER C 1 57 ? -20.041 -17.613 -26.378 1.00 41.65 57 SER C N 1
ATOM 2848 C CA . SER C 1 57 ? -20.183 -18.509 -27.520 1.00 40.00 57 SER C CA 1
ATOM 2849 C C . SER C 1 57 ? -20.521 -17.755 -28.799 1.00 28.45 57 SER C C 1
ATOM 2850 O O . SER C 1 57 ? -20.218 -18.237 -29.895 1.00 36.26 57 SER C O 1
ATOM 2853 N N . ASN C 1 58 ? -21.139 -16.582 -28.690 1.00 30.48 58 ASN C N 1
ATOM 2854 C CA . ASN C 1 58 ? -21.508 -15.829 -29.879 1.00 33.54 58 ASN C CA 1
ATOM 2855 C C . ASN C 1 58 ? -21.512 -14.340 -29.563 1.00 31.70 58 ASN C C 1
ATOM 2856 O O . ASN C 1 58 ? -21.769 -13.927 -28.427 1.00 29.93 58 ASN C O 1
ATOM 2861 N N . SER C 1 59 ? -21.222 -13.537 -30.589 1.00 23.59 59 SER C N 1
ATOM 2862 C CA . SER C 1 59 ? -21.153 -12.093 -30.399 1.00 29.53 59 SER C CA 1
ATOM 2863 C C . SER C 1 59 ? -22.532 -11.479 -30.185 1.00 25.51 59 SER C C 1
ATOM 2864 O O . SER C 1 59 ? -22.647 -10.451 -29.510 1.00 27.12 59 SER C O 1
ATOM 2867 N N . ARG C 1 60 ? -23.583 -12.093 -30.740 1.00 23.50 60 ARG C N 1
ATOM 2868 C CA . ARG C 1 60 ? -24.939 -11.587 -30.529 1.00 30.01 60 ARG C CA 1
ATOM 2869 C C . ARG C 1 60 ? -25.293 -11.549 -29.048 1.00 27.74 60 ARG C C 1
ATOM 2870 O O . ARG C 1 60 ? -25.939 -10.603 -28.578 1.00 20.65 60 ARG C O 1
ATOM 2878 N N . LEU C 1 61 ? -24.889 -12.578 -28.300 1.00 27.18 61 LEU C N 1
ATOM 2879 C CA . LEU C 1 61 ? -25.117 -12.581 -26.859 1.00 26.19 61 LEU C CA 1
ATOM 2880 C C . LEU C 1 61 ? -24.308 -11.488 -26.177 1.00 24.06 61 LEU C C 1
ATOM 2881 O O . LEU C 1 61 ? -24.811 -10.800 -25.282 1.00 27.35 61 LEU C O 1
ATOM 2886 N N . SER C 1 62 ? -23.054 -11.307 -26.597 1.00 22.32 62 SER C N 1
ATOM 2887 C CA . SER C 1 62 ? -22.216 -10.271 -26.006 1.00 27.93 62 SER C CA 1
ATOM 2888 C C . SER C 1 62 ? -22.805 -8.888 -26.252 1.00 25.19 62 SER C C 1
ATOM 2889 O O . SER C 1 62 ? -22.899 -8.069 -25.330 1.00 29.39 62 SER C O 1
ATOM 2892 N N . PHE C 1 63 ? -23.229 -8.616 -27.490 1.00 25.78 63 PHE C N 1
ATOM 2893 C CA . PHE C 1 63 ? -23.800 -7.308 -27.799 1.00 27.50 63 PHE C CA 1
ATOM 2894 C C . PHE C 1 63 ? -25.082 -7.061 -27.013 1.00 21.46 63 PHE C C 1
ATOM 2895 O O . PHE C 1 63 ? -25.311 -5.947 -26.528 1.00 24.95 63 PHE C O 1
ATOM 2903 N N . THR C 1 64 ? -25.923 -8.091 -26.858 1.00 22.18 64 THR C N 1
ATOM 2904 C CA . THR C 1 64 ? -27.159 -7.932 -26.091 1.00 26.95 64 THR C CA 1
ATOM 2905 C C . THR C 1 64 ? -26.867 -7.519 -24.653 1.00 27.99 64 THR C C 1
ATOM 2906 O O . THR C 1 64 ? -27.545 -6.644 -24.097 1.00 29.31 64 THR C O 1
ATOM 2910 N N . LEU C 1 65 ? -25.857 -8.137 -24.039 1.00 25.21 65 LEU C N 1
ATOM 2911 C CA . LEU C 1 65 ? -25.466 -7.774 -22.681 1.00 26.86 65 LEU C CA 1
ATOM 2912 C C . LEU C 1 65 ? -24.799 -6.404 -22.641 1.00 26.96 65 LEU C C 1
ATOM 2913 O O . LEU C 1 65 ? -25.071 -5.604 -21.737 1.00 27.52 65 LEU C O 1
ATOM 2918 N N . MET C 1 66 ? -23.915 -6.115 -23.604 1.00 29.92 66 MET C N 1
ATOM 2919 C CA . MET C 1 66 ? -23.312 -4.784 -23.681 1.00 19.41 66 MET C CA 1
ATOM 2920 C C . MET C 1 66 ? -24.380 -3.700 -23.767 1.00 23.51 66 MET C C 1
ATOM 2921 O O . MET C 1 66 ? -24.251 -2.642 -23.141 1.00 22.27 66 MET C O 1
ATOM 2926 N N . VAL C 1 67 ? -25.444 -3.946 -24.535 1.00 18.87 67 VAL C N 1
ATOM 2927 C CA . VAL C 1 67 ? -26.505 -2.950 -24.675 1.00 26.50 67 VAL C CA 1
ATOM 2928 C C . VAL C 1 67 ? -27.297 -2.806 -23.378 1.00 24.70 67 VAL C C 1
ATOM 2929 O O . VAL C 1 67 ? -27.668 -1.693 -22.984 1.00 25.03 67 VAL C O 1
ATOM 2933 N N . GLU C 1 68 ? -27.572 -3.923 -22.698 1.00 26.69 68 GLU C N 1
ATOM 2934 C CA . GLU C 1 68 ? -28.216 -3.862 -21.386 1.00 25.86 68 GLU C CA 1
ATOM 2935 C C . GLU C 1 68 ? -27.427 -2.974 -20.432 1.00 29.80 68 GLU C C 1
ATOM 2936 O O . GLU C 1 68 ? -27.978 -2.050 -19.823 1.00 25.57 68 GLU C O 1
ATOM 2942 N N . SER C 1 69 ? -26.125 -3.247 -20.295 1.00 22.23 69 SER C N 1
ATOM 2943 C CA . SER C 1 69 ? -25.285 -2.480 -19.382 1.00 22.75 69 SER C CA 1
ATOM 2944 C C . SER C 1 69 ? -25.189 -1.021 -19.809 1.00 21.46 69 SER C C 1
ATOM 2945 O O . SER C 1 69 ? -25.243 -0.117 -18.968 1.00 29.97 69 SER C O 1
ATOM 2948 N N . PHE C 1 70 ? -25.032 -0.771 -21.112 1.00 20.26 70 PHE C N 1
ATOM 2949 C CA . PHE C 1 70 ? -24.978 0.602 -21.601 1.00 23.94 70 PHE C CA 1
ATOM 2950 C C . PHE C 1 70 ? -26.263 1.346 -21.271 1.00 29.90 70 PHE C C 1
ATOM 2951 O O . PHE C 1 70 ? -26.232 2.465 -20.746 1.00 28.62 70 PHE C O 1
ATOM 2959 N N . ILE C 1 71 ? -27.407 0.736 -21.585 1.00 27.19 71 ILE C N 1
ATOM 2960 C CA . ILE C 1 71 ? -28.697 1.352 -21.290 1.00 27.11 71 ILE C CA 1
ATOM 2961 C C . ILE C 1 71 ? -28.827 1.628 -19.797 1.00 28.83 71 ILE C C 1
ATOM 2962 O O . ILE C 1 71 ? -29.264 2.710 -19.383 1.00 32.81 71 ILE C O 1
ATOM 2967 N N . GLU C 1 72 ? -28.425 0.661 -18.969 1.00 32.02 72 GLU C N 1
ATOM 2968 C CA . GLU C 1 72 ? -28.543 0.801 -17.521 1.00 32.56 72 GLU C CA 1
ATOM 2969 C C . GLU C 1 72 ? -27.743 1.995 -17.015 1.00 36.89 72 GLU C C 1
ATOM 2970 O O . GLU C 1 72 ? -28.261 2.839 -16.273 1.00 35.02 72 GLU C O 1
ATOM 2976 N N . VAL C 1 73 ? -26.478 2.089 -17.422 1.00 29.70 73 VAL C N 1
ATOM 2977 C CA . VAL C 1 73 ? -25.590 3.116 -16.889 1.00 33.70 73 VAL C CA 1
ATOM 2978 C C . VAL C 1 73 ? -25.902 4.488 -17.484 1.00 34.04 73 VAL C C 1
ATOM 2979 O O . VAL C 1 73 ? -25.664 5.517 -16.839 1.00 31.54 73 VAL C O 1
ATOM 2983 N N . ILE C 1 74 ? -26.459 4.532 -18.695 1.00 32.71 74 ILE C N 1
ATOM 2984 C CA . ILE C 1 74 ? -26.688 5.809 -19.360 1.00 31.27 74 ILE C CA 1
ATOM 2985 C C . ILE C 1 74 ? -27.880 6.560 -18.786 1.00 34.93 74 ILE C C 1
ATOM 2986 O O . ILE C 1 74 ? -28.017 7.767 -19.027 1.00 29.75 74 ILE C O 1
ATOM 2991 N N . SER C 1 75 ? -28.740 5.891 -18.024 1.00 32.15 75 SER C N 1
ATOM 2992 C CA . SER C 1 75 ? -29.878 6.584 -17.430 1.00 36.77 75 SER C CA 1
ATOM 2993 C C . SER C 1 75 ? -29.487 7.464 -16.263 1.00 41.02 75 SER C C 1
ATOM 2994 O O . SER C 1 75 ? -30.388 7.996 -15.609 1.00 43.71 75 SER C O 1
ATOM 2997 N N . LEU C 1 76 ? -28.199 7.632 -15.972 1.00 42.67 76 LEU C N 1
ATOM 2998 C CA . LEU C 1 76 ? -27.744 8.537 -14.927 1.00 43.60 76 LEU C CA 1
ATOM 2999 C C . LEU C 1 76 ? -27.480 9.942 -15.446 1.00 44.84 76 LEU C C 1
ATOM 3000 O O . LEU C 1 76 ? -27.152 10.832 -14.654 1.00 47.34 76 LEU C O 1
ATOM 3005 N N . LEU C 1 77 ? -27.607 10.157 -16.743 1.00 38.01 77 LEU C N 1
ATOM 3006 C CA . LEU C 1 77 ? -27.352 11.431 -17.385 1.00 39.71 77 LEU C CA 1
ATOM 3007 C C . LEU C 1 77 ? -28.665 12.110 -17.731 1.00 46.92 77 LEU C C 1
ATOM 3008 O O . LEU C 1 77 ? -29.720 11.469 -17.754 1.00 43.21 77 LEU C O 1
ATOM 3013 N N . PRO C 1 78 ? -28.643 13.417 -17.994 1.00 42.81 78 PRO C N 1
ATOM 3014 C CA . PRO C 1 78 ? -29.844 14.073 -18.516 1.00 46.80 78 PRO C CA 1
ATOM 3015 C C . PRO C 1 78 ? -30.317 13.396 -19.793 1.00 46.72 78 PRO C C 1
ATOM 3016 O O . PRO C 1 78 ? -29.533 12.790 -20.529 1.00 43.65 78 PRO C O 1
ATOM 3020 N N A GLU C 1 79 ? -31.626 13.496 -20.046 0.58 44.10 79 GLU C N 1
ATOM 3021 N N B GLU C 1 79 ? -31.623 13.515 -20.042 0.42 44.17 79 GLU C N 1
ATOM 3022 C CA A GLU C 1 79 ? -32.208 12.842 -21.215 0.58 44.17 79 GLU C CA 1
ATOM 3023 C CA B GLU C 1 79 ? -32.241 12.886 -21.206 0.42 44.20 79 GLU C CA 1
ATOM 3024 C C A GLU C 1 79 ? -31.576 13.322 -22.517 0.58 45.20 79 GLU C C 1
ATOM 3025 C C B GLU C 1 79 ? -31.572 13.325 -22.502 0.42 45.12 79 GLU C C 1
ATOM 3026 O O A GLU C 1 79 ? -31.425 12.531 -23.457 0.58 44.52 79 GLU C O 1
ATOM 3027 O O B GLU C 1 79 ? -31.390 12.517 -23.421 0.42 44.47 79 GLU C O 1
ATOM 3038 N N . LYS C 1 80 ? -31.202 14.603 -22.596 1.00 39.84 80 LYS C N 1
ATOM 3039 C CA . LYS C 1 80 ? -30.574 15.108 -23.813 1.00 38.78 80 LYS C CA 1
ATOM 3040 C C . LYS C 1 80 ? -29.177 14.524 -23.995 1.00 44.63 80 LYS C C 1
ATOM 3041 O O . LYS C 1 80 ? -28.790 14.160 -25.113 1.00 43.29 80 LYS C O 1
ATOM 3044 N N . ASP C 1 81 ? -28.404 14.429 -22.909 1.00 40.45 81 ASP C N 1
ATOM 3045 C CA . ASP C 1 81 ? -27.119 13.742 -22.979 1.00 40.38 81 ASP C CA 1
ATOM 3046 C C . ASP C 1 81 ? -27.302 12.256 -23.256 1.00 41.64 81 ASP C C 1
ATOM 3047 O O . ASP C 1 81 ? -26.441 11.634 -23.888 1.00 36.91 81 ASP C O 1
ATOM 3052 N N . ARG C 1 82 ? -28.414 11.680 -22.797 1.00 38.74 82 ARG C N 1
ATOM 3053 C CA . ARG C 1 82 ? -28.683 10.265 -23.031 1.00 39.16 82 ARG C CA 1
ATOM 3054 C C . ARG C 1 82 ? -28.791 9.968 -24.522 1.00 34.88 82 ARG C C 1
ATOM 3055 O O . ARG C 1 82 ? -28.122 9.066 -25.038 1.00 35.49 82 ARG C O 1
ATOM 3063 N N . ARG C 1 83 ? -29.618 10.737 -25.236 1.00 33.87 83 ARG C N 1
ATOM 3064 C CA . ARG C 1 83 ? -29.856 10.467 -26.651 1.00 38.40 83 ARG C CA 1
ATOM 3065 C C . ARG C 1 83 ? -28.622 10.761 -27.499 1.00 35.73 83 ARG C C 1
ATOM 3066 O O . ARG C 1 83 ? -28.321 10.021 -28.443 1.00 33.71 83 ARG C O 1
ATOM 3074 N N . ALA C 1 84 ? -27.901 11.838 -27.185 1.00 35.17 84 ALA C N 1
ATOM 3075 C CA . ALA C 1 84 ? -26.760 12.222 -28.009 1.00 37.44 84 ALA C CA 1
ATOM 3076 C C . ALA C 1 84 ? -25.663 11.165 -27.965 1.00 35.89 84 ALA C C 1
ATOM 3077 O O . ALA C 1 84 ? -25.105 10.793 -29.005 1.00 35.80 84 ALA C O 1
ATOM 3079 N N . ILE C 1 85 ? -25.348 10.663 -26.771 1.00 34.37 85 ILE C N 1
ATOM 3080 C CA . ILE C 1 85 ? -24.258 9.702 -26.635 1.00 33.57 85 ILE C CA 1
ATOM 3081 C C . ILE C 1 85 ? -24.634 8.362 -27.259 1.00 36.31 85 ILE C C 1
ATOM 3082 O O . ILE C 1 85 ? -23.791 7.683 -27.858 1.00 29.28 85 ILE C O 1
ATOM 3087 N N . ALA C 1 86 ? -25.906 7.966 -27.145 1.00 30.33 86 ALA C N 1
ATOM 3088 C CA . ALA C 1 86 ? -26.340 6.707 -27.739 1.00 31.24 86 ALA C CA 1
ATOM 3089 C C . ALA C 1 86 ? -26.342 6.789 -29.259 1.00 33.37 86 ALA C C 1
ATOM 3090 O O . ALA C 1 86 ? -26.016 5.810 -29.941 1.00 31.32 86 ALA C O 1
ATOM 3092 N N . GLU C 1 87 ? -26.694 7.954 -29.807 1.00 32.47 87 GLU C N 1
ATOM 3093 C CA . GLU C 1 87 ? -26.745 8.107 -31.257 1.00 38.49 87 GLU C CA 1
ATOM 3094 C C . GLU C 1 87 ? -25.355 8.047 -31.880 1.00 38.59 87 GLU C C 1
ATOM 3095 O O . GLU C 1 87 ? -25.199 7.552 -33.001 1.00 39.26 87 GLU C O 1
ATOM 3101 N N . GLU C 1 88 ? -24.336 8.533 -31.174 1.00 36.33 88 GLU C N 1
ATOM 3102 C CA . GLU C 1 88 ? -22.990 8.482 -31.728 1.00 42.22 88 GLU C CA 1
ATOM 3103 C C . GLU C 1 88 ? -22.399 7.080 -31.639 1.00 40.86 88 GLU C C 1
ATOM 3104 O O . GLU C 1 88 ? -21.724 6.627 -32.571 1.00 44.28 88 GLU C O 1
ATOM 3110 N N . ILE C 1 89 ? -22.638 6.383 -30.527 1.00 33.73 89 ILE C N 1
ATOM 3111 C CA . ILE C 1 89 ? -22.136 5.020 -30.390 1.00 34.94 89 ILE C CA 1
ATOM 3112 C C . ILE C 1 89 ? -22.822 4.091 -31.386 1.00 32.11 89 ILE C C 1
ATOM 3113 O O . ILE C 1 89 ? -22.181 3.217 -31.982 1.00 27.16 89 ILE C O 1
ATOM 3118 N N . GLY C 1 90 ? -24.125 4.273 -31.593 1.00 34.71 90 GLY C N 1
ATOM 3119 C CA . GLY C 1 90 ? -24.863 3.476 -32.555 1.00 29.42 90 GLY C CA 1
ATOM 3120 C C . GLY C 1 90 ? -25.964 2.639 -31.938 1.00 30.87 90 GLY C C 1
ATOM 3121 O O . GLY C 1 90 ? -26.291 1.557 -32.439 1.00 30.05 90 GLY C O 1
ATOM 3122 N N . ILE C 1 91 ? -26.551 3.133 -30.853 1.00 28.48 91 ILE C N 1
ATOM 3123 C CA . ILE C 1 91 ? -27.584 2.419 -30.113 1.00 32.78 91 ILE C CA 1
ATOM 3124 C C . ILE C 1 91 ? -28.841 3.280 -30.098 1.00 30.87 91 ILE C C 1
ATOM 3125 O O . ILE C 1 91 ? -28.797 4.449 -29.694 1.00 30.15 91 ILE C O 1
ATOM 3130 N N . ASP C 1 92 ? -29.952 2.707 -30.553 1.00 30.71 92 ASP C N 1
ATOM 3131 C CA . ASP C 1 92 ? -31.248 3.373 -30.514 1.00 26.75 92 ASP C CA 1
ATOM 3132 C C . ASP C 1 92 ? -31.936 2.992 -29.210 1.00 26.29 92 ASP C C 1
ATOM 3133 O O . ASP C 1 92 ? -32.265 1.820 -28.996 1.00 24.46 92 ASP C O 1
ATOM 3138 N N . LEU C 1 93 ? -32.153 3.982 -28.341 1.00 23.03 93 LEU C N 1
ATOM 3139 C CA . LEU C 1 93 ? -32.788 3.721 -27.055 1.00 32.06 93 LEU C CA 1
ATOM 3140 C C . LEU C 1 93 ? -34.224 3.222 -27.193 1.00 29.12 93 LEU C C 1
ATOM 3141 O O . LEU C 1 93 ? -34.776 2.706 -26.215 1.00 26.12 93 LEU C O 1
ATOM 3146 N N . ASP C 1 94 ? -34.836 3.357 -28.372 1.00 25.32 94 ASP C N 1
ATOM 3147 C CA . ASP C 1 94 ? -36.156 2.789 -28.617 1.00 32.03 94 ASP C CA 1
ATOM 3148 C C . ASP C 1 94 ? -36.125 1.281 -28.835 1.00 32.28 94 ASP C C 1
ATOM 3149 O O . ASP C 1 94 ? -37.191 0.659 -28.883 1.00 29.12 94 ASP C O 1
ATOM 3154 N N . ASP C 1 95 ? -34.945 0.682 -28.973 1.00 31.06 95 ASP C N 1
ATOM 3155 C CA . ASP C 1 95 ? -34.818 -0.751 -29.197 1.00 23.85 95 ASP C CA 1
ATOM 3156 C C . ASP C 1 95 ? -34.745 -1.499 -27.872 1.00 22.72 95 ASP C C 1
ATOM 3157 O O . ASP C 1 95 ? -34.374 -0.946 -26.835 1.00 29.77 95 ASP C O 1
ATOM 3162 N N . VAL C 1 96 ? -35.099 -2.779 -27.922 1.00 27.49 96 VAL C N 1
ATOM 3163 C CA . VAL C 1 96 ? -34.848 -3.688 -26.807 1.00 24.46 96 VAL C CA 1
ATOM 3164 C C . VAL C 1 96 ? -33.396 -4.141 -26.917 1.00 26.53 96 VAL C C 1
ATOM 3165 O O . VAL C 1 96 ? -32.840 -4.150 -28.025 1.00 24.40 96 VAL C O 1
ATOM 3169 N N . PRO C 1 97 ? -32.742 -4.510 -25.812 1.00 26.86 97 PRO C N 1
ATOM 3170 C CA . PRO C 1 97 ? -31.291 -4.761 -25.865 1.00 25.79 97 PRO C CA 1
ATOM 3171 C C . PRO C 1 97 ? -30.865 -5.889 -26.796 1.00 30.02 97 PRO C C 1
ATOM 3172 O O . PRO C 1 97 ? -29.720 -5.878 -27.265 1.00 27.95 97 PRO C O 1
ATOM 3176 N N . SER C 1 98 ? -31.735 -6.861 -27.077 1.00 28.26 98 SER C N 1
ATOM 3177 C CA . SER C 1 98 ? -31.371 -7.941 -27.987 1.00 21.62 98 SER C CA 1
ATOM 3178 C C . SER C 1 98 ? -31.406 -7.523 -29.450 1.00 24.80 98 SER C C 1
ATOM 3179 O O . SER C 1 98 ? -30.863 -8.242 -30.296 1.00 25.12 98 SER C O 1
ATOM 3182 N N . ALA C 1 99 ? -32.039 -6.397 -29.770 1.00 28.14 99 ALA C N 1
ATOM 3183 C CA . ALA C 1 99 ? -32.060 -5.927 -31.147 1.00 26.69 99 ALA C CA 1
ATOM 3184 C C . ALA C 1 99 ? -30.647 -5.598 -31.612 1.00 27.44 99 ALA C C 1
ATOM 3185 O O . ALA C 1 99 ? -29.806 -5.134 -30.838 1.00 26.29 99 ALA C O 1
ATOM 3187 N N . VAL C 1 100 ? -30.388 -5.846 -32.891 1.00 25.89 100 VAL C N 1
ATOM 3188 C CA . VAL C 1 100 ? -29.080 -5.563 -33.468 1.00 26.76 100 VAL C CA 1
ATOM 3189 C C . VAL C 1 100 ? -28.941 -4.059 -33.664 1.00 30.54 100 VAL C C 1
ATOM 3190 O O . VAL C 1 100 ? -29.648 -3.456 -34.479 1.00 26.88 100 VAL C O 1
ATOM 3194 N N . SER C 1 101 ? -28.017 -3.456 -32.926 1.00 28.00 101 SER C N 1
ATOM 3195 C CA . SER C 1 101 ? -27.799 -2.025 -33.006 1.00 26.28 101 SER C CA 1
ATOM 3196 C C . SER C 1 101 ? -26.949 -1.685 -34.226 1.00 29.35 101 SER C C 1
ATOM 3197 O O . SER C 1 101 ? -26.302 -2.547 -34.828 1.00 26.28 101 SER C O 1
ATOM 3200 N N . LYS C 1 102 ? -26.966 -0.399 -34.590 1.00 26.95 102 LYS C N 1
ATOM 3201 C CA . LYS C 1 102 ? -26.064 0.089 -35.627 1.00 24.90 102 LYS C CA 1
ATOM 3202 C C . LYS C 1 102 ? -24.610 -0.096 -35.213 1.00 28.88 102 LYS C C 1
ATOM 3203 O O . LYS C 1 102 ? -23.741 -0.308 -36.066 1.00 25.41 102 LYS C O 1
ATOM 3209 N N . LEU C 1 103 ? -24.333 -0.014 -33.909 1.00 24.76 103 LEU C N 1
ATOM 3210 C CA . LEU C 1 103 ? -23.011 -0.328 -33.383 1.00 25.13 103 LEU C CA 1
ATOM 3211 C C . LEU C 1 103 ? -22.574 -1.724 -33.816 1.00 24.99 103 LEU C C 1
ATOM 3212 O O . LEU C 1 103 ? -21.460 -1.915 -34.319 1.00 25.56 103 LEU C O 1
ATOM 3217 N N . GLU C 1 104 ? -23.447 -2.715 -33.619 1.00 22.06 104 GLU C N 1
ATOM 3218 C CA . GLU C 1 104 ? -23.109 -4.092 -33.963 1.00 26.16 104 GLU C CA 1
ATOM 3219 C C . GLU C 1 104 ? -22.888 -4.255 -35.463 1.00 26.75 104 GLU C C 1
ATOM 3220 O O . GLU C 1 104 ? -21.955 -4.947 -35.888 1.00 24.32 104 GLU C O 1
ATOM 3226 N N . LYS C 1 105 ? -23.732 -3.618 -36.281 1.00 26.02 105 LYS C N 1
ATOM 3227 C CA . LYS C 1 105 ? -23.568 -3.713 -37.729 1.00 28.82 105 LYS C CA 1
ATOM 3228 C C . LYS C 1 105 ? -22.272 -3.054 -38.185 1.00 24.59 105 LYS C C 1
ATOM 3229 O O . LYS C 1 105 ? -21.596 -3.562 -39.086 1.00 31.44 105 LYS C O 1
ATOM 3235 N N . ASN C 1 106 ? -21.918 -1.918 -37.582 1.00 21.50 106 ASN C N 1
ATOM 3236 C CA . ASN C 1 106 ? -20.645 -1.281 -37.897 1.00 25.06 106 ASN C CA 1
ATOM 3237 C C . ASN C 1 106 ? -19.482 -2.189 -37.534 1.00 26.19 106 ASN C C 1
ATOM 3238 O O . ASN C 1 106 ? -18.512 -2.306 -38.292 1.00 23.60 106 ASN C O 1
ATOM 3243 N N . CYS C 1 107 ? -19.565 -2.844 -36.374 1.00 25.40 107 CYS C N 1
ATOM 3244 C CA . CYS C 1 107 ? -18.494 -3.736 -35.949 1.00 26.33 107 CYS C CA 1
ATOM 3245 C C . CYS C 1 107 ? -18.471 -5.017 -36.773 1.00 23.55 107 CYS C C 1
ATOM 3246 O O . CYS C 1 107 ? -17.392 -5.521 -37.104 1.00 32.33 107 CYS C O 1
ATOM 3249 N N . ASN C 1 108 ? -19.646 -5.562 -37.110 1.00 25.09 108 ASN C N 1
ATOM 3250 C CA . ASN C 1 108 ? -19.693 -6.741 -37.972 1.00 27.25 108 ASN C CA 1
ATOM 3251 C C . ASN C 1 108 ? -18.987 -6.478 -39.296 1.00 27.26 108 ASN C C 1
ATOM 3252 O O . ASN C 1 108 ? -18.266 -7.342 -39.809 1.00 27.50 108 ASN C O 1
ATOM 3257 N N . ALA C 1 109 ? -19.185 -5.287 -39.862 1.00 20.63 109 ALA C N 1
ATOM 3258 C CA . ALA C 1 109 ? -18.469 -4.917 -41.076 1.00 29.28 109 ALA C CA 1
ATOM 3259 C C . ALA C 1 109 ? -17.000 -4.649 -40.780 1.00 28.49 109 ALA C C 1
ATOM 3260 O O . ALA C 1 109 ? -16.126 -4.953 -41.601 1.00 30.98 109 ALA C O 1
ATOM 3262 N N . TYR C 1 110 ? -16.717 -4.071 -39.609 1.00 29.96 110 TYR C N 1
ATOM 3263 C CA . TYR C 1 110 ? -15.346 -3.736 -39.232 1.00 32.48 110 TYR C CA 1
ATOM 3264 C C . TYR C 1 110 ? -14.480 -4.987 -39.152 1.00 31.24 110 TYR C C 1
ATOM 3265 O O . TYR C 1 110 ? -13.392 -5.045 -39.737 1.00 29.43 110 TYR C O 1
ATOM 3274 N N . ALA C 1 111 ? -14.959 -6.010 -38.438 1.00 34.58 111 ALA C N 1
ATOM 3275 C CA . ALA C 1 111 ? -14.187 -7.241 -38.296 1.00 34.28 111 ALA C CA 1
ATOM 3276 C C . ALA C 1 111 ? -13.973 -7.916 -39.643 1.00 33.53 111 ALA C C 1
ATOM 3277 O O . ALA C 1 111 ? -12.915 -8.504 -39.894 1.00 30.61 111 ALA C O 1
ATOM 3279 N N . GLU C 1 112 ? -14.965 -7.834 -40.528 1.00 33.83 112 GLU C N 1
ATOM 3280 C CA . GLU C 1 112 ? -14.845 -8.473 -41.831 1.00 33.30 112 GLU C CA 1
ATOM 3281 C C . GLU C 1 112 ? -13.851 -7.738 -42.720 1.00 35.08 112 GLU C C 1
ATOM 3282 O O . GLU C 1 112 ? -12.971 -8.358 -43.329 1.00 41.48 112 GLU C O 1
ATOM 3288 N N . VAL C 1 113 ? -13.975 -6.411 -42.809 1.00 32.52 113 VAL C N 1
ATOM 3289 C CA . VAL C 1 113 ? -13.088 -5.635 -43.671 1.00 29.44 113 VAL C CA 1
ATOM 3290 C C . VAL C 1 113 ? -11.646 -5.731 -43.188 1.00 28.35 113 VAL C C 1
ATOM 3291 O O . VAL C 1 113 ? -10.723 -5.936 -43.984 1.00 29.93 113 VAL C O 1
ATOM 3295 N N . ASN C 1 114 ? -11.431 -5.592 -41.880 1.00 28.28 114 ASN C N 1
ATOM 3296 C CA . ASN C 1 114 ? -10.087 -5.663 -41.324 1.00 32.42 114 ASN C CA 1
ATOM 3297 C C . ASN C 1 114 ? -9.543 -7.083 -41.240 1.00 34.32 114 ASN C C 1
ATOM 3298 O O . ASN C 1 114 ? -8.340 -7.246 -41.015 1.00 31.85 114 ASN C O 1
ATOM 3303 N N . ASN C 1 115 ? -10.390 -8.100 -41.413 1.00 33.80 115 ASN C N 1
ATOM 3304 C CA . ASN C 1 115 ? -9.963 -9.499 -41.377 1.00 38.15 115 ASN C CA 1
ATOM 3305 C C . ASN C 1 115 ? -9.338 -9.852 -40.026 1.00 41.25 115 ASN C C 1
ATOM 3306 O O . ASN C 1 115 ? -8.236 -10.399 -39.947 1.00 31.67 115 ASN C O 1
ATOM 3311 N N . ILE C 1 116 ? -10.055 -9.523 -38.955 1.00 38.68 116 ILE C N 1
ATOM 3312 C CA . ILE C 1 116 ? -9.585 -9.789 -37.598 1.00 41.57 116 ILE C CA 1
ATOM 3313 C C . ILE C 1 116 ? -9.830 -11.265 -37.302 1.00 36.72 116 ILE C C 1
ATOM 3314 O O . ILE C 1 116 ? -10.974 -11.691 -37.126 1.00 41.79 116 ILE C O 1
ATOM 3319 N N . ILE C 1 117 ? -8.752 -12.051 -37.234 1.00 47.26 117 ILE C N 1
ATOM 3320 C CA . ILE C 1 117 ? -8.838 -13.503 -37.311 1.00 51.63 117 ILE C CA 1
ATOM 3321 C C . ILE C 1 117 ? -8.326 -14.194 -36.051 1.00 51.80 117 ILE C C 1
ATOM 3322 O O . ILE C 1 117 ? -8.946 -15.151 -35.572 1.00 54.94 117 ILE C O 1
ATOM 3327 N N . ASP C 1 118 ? -7.213 -13.729 -35.485 1.00 43.77 118 ASP C N 1
ATOM 3328 C CA . ASP C 1 118 ? -6.642 -14.428 -34.338 1.00 41.71 118 ASP C CA 1
ATOM 3329 C C . ASP C 1 118 ? -6.268 -13.494 -33.192 1.00 43.62 118 ASP C C 1
ATOM 3330 O O . ASP C 1 118 ? -6.694 -13.699 -32.050 1.00 37.96 118 ASP C O 1
ATOM 3335 N N . ILE C 1 119 ? -5.457 -12.482 -33.481 1.00 32.29 119 ILE C N 1
ATOM 3336 C CA . ILE C 1 119 ? -4.994 -11.521 -32.488 1.00 30.99 119 ILE C CA 1
ATOM 3337 C C . ILE C 1 119 ? -5.592 -10.169 -32.840 1.00 29.11 119 ILE C C 1
ATOM 3338 O O . ILE C 1 119 ? -5.465 -9.707 -33.980 1.00 32.65 119 ILE C O 1
ATOM 3343 N N . GLN C 1 120 ? -6.251 -9.542 -31.871 1.00 29.03 120 GLN C N 1
ATOM 3344 C CA . GLN C 1 120 ? -6.939 -8.279 -32.090 1.00 28.95 120 GLN C CA 1
ATOM 3345 C C . GLN C 1 120 ? -6.220 -7.150 -31.365 1.00 22.22 120 GLN C C 1
ATOM 3346 O O . GLN C 1 120 ? -5.688 -7.340 -30.266 1.00 27.69 120 GLN C O 1
ATOM 3352 N N . LYS C 1 121 ? -6.203 -5.977 -31.991 1.00 23.39 121 LYS C N 1
ATOM 3353 C CA . LYS C 1 121 ? -5.624 -4.768 -31.418 1.00 26.01 121 LYS C CA 1
ATOM 3354 C C . LYS C 1 121 ? -6.761 -3.849 -30.992 1.00 26.27 121 LYS C C 1
ATOM 3355 O O . LYS C 1 121 ? -7.593 -3.468 -31.821 1.00 25.77 121 LYS C O 1
ATOM 3361 N N . LEU C 1 122 ? -6.794 -3.491 -29.711 1.00 24.78 122 LEU C N 1
ATOM 3362 C CA . LEU C 1 122 ? -7.838 -2.629 -29.173 1.00 26.57 122 LEU C CA 1
ATOM 3363 C C . LEU C 1 122 ? -7.302 -1.218 -28.961 1.00 32.64 122 LEU C C 1
ATOM 3364 O O . LEU C 1 122 ? -6.199 -1.034 -28.440 1.00 32.67 122 LEU C O 1
ATOM 3369 N N . ASP C 1 123 ? -8.092 -0.226 -29.366 1.00 28.07 123 ASP C N 1
ATOM 3370 C CA . ASP C 1 123 ? -7.768 1.187 -29.183 1.00 33.43 123 ASP C CA 1
ATOM 3371 C C . ASP C 1 123 ? -8.692 1.731 -28.101 1.00 28.70 123 ASP C C 1
ATOM 3372 O O . ASP C 1 123 ? -9.907 1.808 -28.299 1.00 32.79 123 ASP C O 1
ATOM 3377 N N . ILE C 1 124 ? -8.116 2.111 -26.957 1.00 33.74 124 ILE C N 1
ATOM 3378 C CA . ILE C 1 124 ? -8.899 2.600 -25.824 1.00 29.51 124 ILE C CA 1
ATOM 3379 C C . ILE C 1 124 ? -8.955 4.118 -25.754 1.00 28.95 124 ILE C C 1
ATOM 3380 O O . ILE C 1 124 ? -9.526 4.662 -24.801 1.00 25.42 124 ILE C O 1
ATOM 3385 N N . GLY C 1 125 ? -8.371 4.816 -26.718 1.00 27.57 125 GLY C N 1
ATOM 3386 C CA . GLY C 1 125 ? -8.450 6.267 -26.724 1.00 30.44 125 GLY C CA 1
ATOM 3387 C C . GLY C 1 125 ? -7.514 6.877 -25.707 1.00 28.84 125 GLY C C 1
ATOM 3388 O O . GLY C 1 125 ? -6.340 6.516 -25.632 1.00 37.17 125 GLY C O 1
ATOM 3389 N N . GLU C 1 126 ? -8.037 7.802 -24.910 1.00 31.17 126 GLU C N 1
ATOM 3390 C CA . GLU C 1 126 ? -7.251 8.564 -23.946 1.00 36.71 126 GLU C CA 1
ATOM 3391 C C . GLU C 1 126 ? -7.554 8.031 -22.551 1.00 33.06 126 GLU C C 1
ATOM 3392 O O . GLU C 1 126 ? -8.670 8.193 -22.047 1.00 33.71 126 GLU C O 1
ATOM 3398 N N . CYS C 1 127 ? -6.563 7.394 -21.935 1.00 31.28 127 CYS C N 1
ATOM 3399 C CA . CYS C 1 127 ? -6.655 6.909 -20.560 1.00 32.49 127 CYS C CA 1
ATOM 3400 C C . CYS C 1 127 ? -5.726 7.789 -19.732 1.00 35.34 127 CYS C C 1
ATOM 3401 O O . CYS C 1 127 ? -4.518 7.546 -19.668 1.00 41.29 127 CYS C O 1
ATOM 3404 N N . SER C 1 128 ? -6.292 8.817 -19.106 1.00 37.98 128 SER C N 1
ATOM 3405 C CA . SER C 1 128 ? -5.524 9.797 -18.357 1.00 40.10 128 SER C CA 1
ATOM 3406 C C . SER C 1 128 ? -6.196 10.054 -17.016 1.00 42.03 128 SER C C 1
ATOM 3407 O O . SER C 1 128 ? -7.380 9.769 -16.825 1.00 39.10 128 SER C O 1
ATOM 3410 N N . ALA C 1 129 ? -5.419 10.603 -16.083 1.00 41.62 129 ALA C N 1
ATOM 3411 C CA . ALA C 1 129 ? -5.914 10.920 -14.751 1.00 38.74 129 ALA C CA 1
ATOM 3412 C C . ALA C 1 129 ? -5.001 11.967 -14.135 1.00 43.33 129 ALA C C 1
ATOM 3413 O O . ALA C 1 129 ? -3.801 11.984 -14.428 1.00 40.16 129 ALA C O 1
ATOM 3415 N N . PRO C 1 130 ? -5.534 12.852 -13.296 1.00 48.42 130 PRO C N 1
ATOM 3416 C CA . PRO C 1 130 ? -4.700 13.862 -12.626 1.00 45.66 130 PRO C CA 1
ATOM 3417 C C . PRO C 1 130 ? -3.666 13.207 -11.727 1.00 47.30 130 PRO C C 1
ATOM 3418 O O . PRO C 1 130 ? -3.767 12.008 -11.427 1.00 49.05 130 PRO C O 1
ATOM 3422 N N . PRO C 1 131 ? -2.658 13.957 -11.275 1.00 47.66 131 PRO C N 1
ATOM 3423 C CA . PRO C 1 131 ? -1.605 13.349 -10.453 1.00 50.08 131 PRO C CA 1
ATOM 3424 C C . PRO C 1 131 ? -2.150 12.871 -9.118 1.00 46.10 131 PRO C C 1
ATOM 3425 O O . PRO C 1 131 ? -3.066 13.463 -8.543 1.00 45.81 131 PRO C O 1
ATOM 3429 N N . GLY C 1 132 ? -1.564 11.783 -8.624 1.00 44.79 132 GLY C N 1
ATOM 3430 C CA . GLY C 1 132 ? -2.080 11.108 -7.455 1.00 51.96 132 GLY C CA 1
ATOM 3431 C C . GLY C 1 132 ? -3.313 10.271 -7.707 1.00 50.20 132 GLY C C 1
ATOM 3432 O O . GLY C 1 132 ? -3.823 9.645 -6.769 1.00 52.13 132 GLY C O 1
ATOM 3433 N N . GLN C 1 133 ? -3.807 10.238 -8.937 1.00 46.65 133 GLN C N 1
ATOM 3434 C CA . GLN C 1 133 ? -4.989 9.480 -9.307 1.00 45.04 133 GLN C CA 1
ATOM 3435 C C . GLN C 1 133 ? -4.645 8.505 -10.426 1.00 47.27 133 GLN C C 1
ATOM 3436 O O . GLN C 1 133 ? -3.527 8.483 -10.946 1.00 46.13 133 GLN C O 1
ATOM 3442 N N . HIS C 1 134 ? -5.627 7.687 -10.793 1.00 43.34 134 HIS C N 1
ATOM 3443 C CA . HIS C 1 134 ? -5.440 6.722 -11.865 1.00 47.40 134 HIS C CA 1
ATOM 3444 C C . HIS C 1 134 ? -6.802 6.369 -12.442 1.00 43.75 134 HIS C C 1
ATOM 3445 O O . HIS C 1 134 ? -7.780 6.232 -11.701 1.00 38.65 134 HIS C O 1
ATOM 3452 N N . MET C 1 135 ? -6.859 6.238 -13.764 1.00 37.61 135 MET C N 1
ATOM 3453 C CA . MET C 1 135 ? -8.066 5.786 -14.443 1.00 35.20 135 MET C CA 1
ATOM 3454 C C . MET C 1 135 ? -8.014 4.269 -14.580 1.00 36.97 135 MET C C 1
ATOM 3455 O O . MET C 1 135 ? -7.133 3.733 -15.260 1.00 31.11 135 MET C O 1
ATOM 3460 N N . LEU C 1 136 ? -8.950 3.582 -13.928 1.00 31.83 136 LEU C N 1
ATOM 3461 C CA . LEU C 1 136 ? -9.072 2.136 -14.069 1.00 32.48 136 LEU C CA 1
ATOM 3462 C C . LEU C 1 136 ? -9.887 1.831 -15.318 1.00 33.04 136 LEU C C 1
ATOM 3463 O O . LEU C 1 136 ? -11.030 2.281 -15.447 1.00 29.60 136 LEU C O 1
ATOM 3468 N N . LEU C 1 137 ? -9.303 1.063 -16.232 1.00 32.09 137 LEU C N 1
ATOM 3469 C CA . LEU C 1 137 ? -9.937 0.721 -17.502 1.00 31.31 137 LEU C CA 1
ATOM 3470 C C . LEU C 1 137 ? -9.900 -0.799 -17.634 1.00 31.20 137 LEU C C 1
ATOM 3471 O O . LEU C 1 137 ? -8.871 -1.372 -18.008 1.00 29.15 137 LEU C O 1
ATOM 3476 N N . GLN C 1 138 ? -11.013 -1.454 -17.322 1.00 32.54 138 GLN C N 1
ATOM 3477 C CA . GLN C 1 138 ? -11.102 -2.905 -17.416 1.00 29.34 138 GLN C CA 1
ATOM 3478 C C . GLN C 1 138 ? -11.528 -3.288 -18.827 1.00 30.75 138 GLN C C 1
ATOM 3479 O O . GLN C 1 138 ? -12.614 -2.909 -19.280 1.00 27.94 138 GLN C O 1
ATOM 3485 N N . ILE C 1 139 ? -10.668 -4.029 -19.520 1.00 29.52 139 ILE C N 1
ATOM 3486 C CA . ILE C 1 139 ? -10.932 -4.512 -20.870 1.00 28.59 139 ILE C CA 1
ATOM 3487 C C . ILE C 1 139 ? -11.127 -6.019 -20.796 1.00 29.27 139 ILE C C 1
ATOM 3488 O O . ILE C 1 139 ? -10.272 -6.737 -20.263 1.00 27.08 139 ILE C O 1
ATOM 3493 N N . VAL C 1 140 ? -12.252 -6.498 -21.317 1.00 30.84 140 VAL C N 1
ATOM 3494 C CA . VAL C 1 140 ? -12.560 -7.922 -21.329 1.00 24.51 140 VAL C CA 1
ATOM 3495 C C . VAL C 1 140 ? -12.636 -8.395 -22.774 1.00 27.87 140 VAL C C 1
ATOM 3496 O O . VAL C 1 140 ? -13.303 -7.770 -23.607 1.00 33.99 140 VAL C O 1
ATOM 3500 N N . ASN C 1 141 ? -11.929 -9.479 -23.071 1.00 27.88 141 ASN C N 1
ATOM 3501 C CA . ASN C 1 141 ? -12.018 -10.140 -24.365 1.00 30.51 141 ASN C CA 1
ATOM 3502 C C . ASN C 1 141 ? -13.137 -11.169 -24.290 1.00 27.38 141 ASN C C 1
ATOM 3503 O O . ASN C 1 141 ? -13.085 -12.089 -23.467 1.00 30.55 141 ASN C O 1
ATOM 3508 N N . THR C 1 142 ? -14.151 -11.010 -25.138 1.00 31.89 142 THR C N 1
ATOM 3509 C CA . THR C 1 142 ? -15.301 -11.904 -25.157 1.00 30.21 142 THR C CA 1
ATOM 3510 C C . THR C 1 142 ? -15.223 -12.951 -26.261 1.00 36.80 142 THR C C 1
ATOM 3511 O O . THR C 1 142 ? -16.203 -13.667 -26.492 1.00 39.10 142 THR C O 1
ATOM 3515 N N . GLY C 1 143 ? -14.089 -13.050 -26.952 1.00 29.17 143 GLY C N 1
ATOM 3516 C CA . GLY C 1 143 ? -13.860 -14.109 -27.907 1.00 28.14 143 GLY C CA 1
ATOM 3517 C C . GLY C 1 143 ? -14.184 -13.773 -29.343 1.00 30.50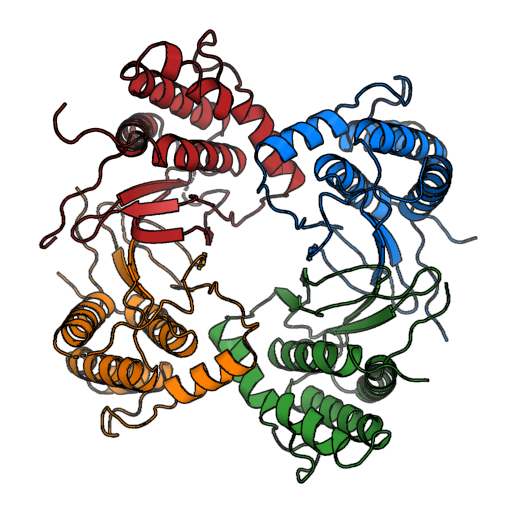 143 GLY C C 1
ATOM 3518 O O . GLY C 1 143 ? -13.832 -14.556 -30.235 1.00 25.94 143 GLY C O 1
ATOM 3519 N N . SER C 1 144 ? -14.836 -12.643 -29.604 1.00 29.35 144 SER C N 1
ATOM 3520 C CA . SER C 1 144 ? -15.191 -12.264 -30.962 1.00 29.43 144 SER C CA 1
ATOM 3521 C C . SER C 1 144 ? -14.621 -10.894 -31.296 1.00 26.50 144 SER C C 1
ATOM 3522 O O . SER C 1 144 ? -14.613 -9.990 -30.457 1.00 25.54 144 SER C O 1
ATOM 3525 N N . ALA C 1 145 ? -14.127 -10.757 -32.529 1.00 27.37 145 ALA C N 1
ATOM 3526 C CA . ALA C 1 145 ? -13.642 -9.464 -32.994 1.00 25.45 145 ALA C CA 1
ATOM 3527 C C . ALA C 1 145 ? -14.765 -8.442 -33.050 1.00 27.62 145 ALA C C 1
ATOM 3528 O O . ALA C 1 145 ? -14.533 -7.247 -32.826 1.00 24.99 145 ALA C O 1
ATOM 3530 N N . GLU C 1 146 ? -15.982 -8.893 -33.351 1.00 22.66 146 GLU C N 1
ATOM 3531 C CA . GLU C 1 146 ? -17.121 -7.987 -33.444 1.00 21.71 146 GLU C CA 1
ATOM 3532 C C . GLU C 1 146 ? -17.454 -7.385 -32.085 1.00 20.82 146 GLU C C 1
ATOM 3533 O O . GLU C 1 146 ? -17.600 -6.163 -31.954 1.00 22.80 146 GLU C O 1
ATOM 3539 N N . ALA C 1 147 ? -17.580 -8.227 -31.057 1.00 20.14 147 ALA C N 1
ATOM 3540 C CA . ALA C 1 147 ? -17.934 -7.715 -29.739 1.00 20.08 147 ALA C CA 1
ATOM 3541 C C . ALA C 1 147 ? -16.795 -6.925 -29.112 1.00 19.50 147 ALA C C 1
ATOM 3542 O O . ALA C 1 147 ? -17.048 -5.969 -28.374 1.00 22.49 147 ALA C O 1
ATOM 3544 N N . ASN C 1 148 ? -15.542 -7.310 -29.377 1.00 23.70 148 ASN C N 1
ATOM 3545 C CA . ASN C 1 148 ? -14.419 -6.505 -28.909 1.00 22.68 148 ASN C CA 1
ATOM 3546 C C . ASN C 1 148 ? -14.442 -5.121 -29.545 1.00 18.21 148 ASN C C 1
ATOM 3547 O O . ASN C 1 148 ? -14.138 -4.121 -28.884 1.00 17.12 148 ASN C O 1
ATOM 3552 N N . CYS C 1 149 ? -14.787 -5.050 -30.834 1.00 20.02 149 CYS C N 1
ATOM 3553 C CA . CYS C 1 149 ? -14.991 -3.759 -31.482 1.00 22.12 149 CYS C CA 1
ATOM 3554 C C . CYS C 1 149 ? -16.080 -2.960 -30.782 1.00 20.96 149 CYS C C 1
ATOM 3555 O O . CYS C 1 149 ? -15.961 -1.739 -30.624 1.00 21.61 149 CYS C O 1
ATOM 3558 N N . GLY C 1 150 ? -17.150 -3.632 -30.355 1.00 21.61 150 GLY C N 1
ATOM 3559 C CA . GLY C 1 150 ? -18.217 -2.938 -29.656 1.00 20.20 150 GLY C CA 1
ATOM 3560 C C . GLY C 1 150 ? -17.769 -2.370 -28.325 1.00 21.08 150 GLY C C 1
ATOM 3561 O O . GLY C 1 150 ? -18.097 -1.229 -27.986 1.00 19.22 150 GLY C O 1
ATOM 3562 N N . LEU C 1 151 ? -17.010 -3.151 -27.552 1.00 17.83 151 LEU C N 1
ATOM 3563 C CA . LEU C 1 151 ? -16.495 -2.642 -26.286 1.00 21.58 151 LEU C CA 1
ATOM 3564 C C . LEU C 1 151 ? -15.536 -1.479 -26.515 1.00 18.69 151 LEU C C 1
ATOM 3565 O O . LEU C 1 151 ? -15.563 -0.486 -25.779 1.00 19.13 151 LEU C O 1
ATOM 3570 N N . GLN C 1 152 ? -14.695 -1.582 -27.548 1.00 21.53 152 GLN C N 1
ATOM 3571 C CA . GLN C 1 152 ? -13.754 -0.512 -27.870 1.00 22.89 152 GLN C CA 1
ATOM 3572 C C . GLN C 1 152 ? -14.479 0.801 -28.140 1.00 24.75 152 GLN C C 1
ATOM 3573 O O . GLN C 1 152 ? -14.060 1.862 -27.658 1.00 23.47 152 GLN C O 1
ATOM 3579 N N . THR C 1 153 ? -15.573 0.751 -28.901 1.00 25.39 153 THR C N 1
ATOM 3580 C CA . THR C 1 153 ? -16.343 1.964 -29.158 1.00 23.32 153 THR C CA 1
ATOM 3581 C C . THR C 1 153 ? -16.965 2.498 -27.875 1.00 17.22 153 THR C C 1
ATOM 3582 O O . THR C 1 153 ? -17.023 3.714 -27.663 1.00 25.33 153 THR C O 1
ATOM 3586 N N . ILE C 1 154 ? -17.413 1.600 -26.999 1.00 20.81 154 ILE C N 1
ATOM 3587 C CA . ILE C 1 154 ? -18.043 2.020 -25.753 1.00 20.60 154 ILE C CA 1
ATOM 3588 C C . ILE C 1 154 ? -17.009 2.577 -24.783 1.00 20.83 154 ILE C C 1
ATOM 3589 O O . ILE C 1 154 ? -17.275 3.550 -24.067 1.00 22.75 154 ILE C O 1
ATOM 3594 N N . VAL C 1 155 ? -15.818 1.968 -24.736 1.00 24.85 155 VAL C N 1
ATOM 3595 C CA . VAL C 1 155 ? -14.733 2.500 -23.908 1.00 24.70 155 VAL C CA 1
ATOM 3596 C C . VAL C 1 155 ? -14.466 3.953 -24.273 1.00 22.24 155 VAL C C 1
ATOM 3597 O O . VAL C 1 155 ? -14.511 4.849 -23.423 1.00 25.40 155 VAL C O 1
ATOM 3601 N N . LYS C 1 156 ? -14.206 4.202 -25.558 1.00 25.45 156 LYS C N 1
ATOM 3602 C CA . LYS C 1 156 ? -13.731 5.509 -25.996 1.00 27.62 156 LYS C CA 1
ATOM 3603 C C . LYS C 1 156 ? -14.775 6.606 -25.834 1.00 30.47 156 LYS C C 1
ATOM 3604 O O . LYS C 1 156 ? -14.413 7.786 -25.823 1.00 33.22 156 LYS C O 1
ATOM 3610 N N . SER C 1 157 ? -16.052 6.254 -25.703 1.00 30.21 157 SER C N 1
ATOM 3611 C CA . SER C 1 157 ? -17.086 7.251 -25.456 1.00 24.67 157 SER C CA 1
ATOM 3612 C C . SER C 1 157 ? -17.370 7.419 -23.968 1.00 23.09 157 SER C C 1
ATOM 3613 O O . SER C 1 157 ? -17.438 8.546 -23.470 1.00 29.70 157 SER C O 1
ATOM 3616 N N . LEU C 1 158 ? -17.533 6.308 -23.244 1.00 26.68 158 LEU C N 1
ATOM 3617 C CA . LEU C 1 158 ? -17.893 6.400 -21.833 1.00 24.34 158 LEU C CA 1
ATOM 3618 C C . LEU C 1 158 ? -16.717 6.833 -20.964 1.00 29.16 158 LEU C C 1
ATOM 3619 O O . LEU C 1 158 ? -16.928 7.464 -19.923 1.00 26.38 158 LEU C O 1
ATOM 3624 N N . ASN C 1 159 ? -15.479 6.508 -21.357 1.00 26.45 159 ASN C N 1
ATOM 3625 C CA . ASN C 1 159 ? -14.340 6.875 -20.517 1.00 30.94 159 ASN C CA 1
ATOM 3626 C C . ASN C 1 159 ? -14.061 8.371 -20.517 1.00 29.40 159 ASN C C 1
ATOM 3627 O O . ASN C 1 159 ? -13.200 8.822 -19.756 1.00 35.84 159 ASN C O 1
ATOM 3632 N N . LYS C 1 160 ? -14.760 9.138 -21.352 1.00 30.70 160 LYS C N 1
ATOM 3633 C CA . LYS C 1 160 ? -14.619 10.584 -21.414 1.00 35.08 160 LYS C CA 1
ATOM 3634 C C . LYS C 1 160 ? -15.609 11.319 -20.522 1.00 39.88 160 LYS C C 1
ATOM 3635 O O . LYS C 1 160 ? -15.500 12.541 -20.383 1.00 47.06 160 LYS C O 1
ATOM 3641 N N . ILE C 1 161 ? -16.567 10.621 -19.926 1.00 35.64 161 ILE C N 1
ATOM 3642 C CA . ILE C 1 161 ? -17.587 11.244 -19.094 1.00 37.04 161 ILE C CA 1
ATOM 3643 C C . ILE C 1 161 ? -17.243 10.968 -17.637 1.00 41.80 161 ILE C C 1
ATOM 3644 O O . ILE C 1 161 ? -17.288 9.821 -17.181 1.00 33.82 161 ILE C O 1
ATOM 3649 N N . TYR C 1 162 ? -16.912 12.026 -16.904 1.00 47.40 162 TYR C N 1
ATOM 3650 C CA . TYR C 1 162 ? -16.526 11.903 -15.509 1.00 44.98 162 TYR C CA 1
ATOM 3651 C C . TYR C 1 162 ? -17.749 11.657 -14.633 1.00 48.33 162 TYR C C 1
ATOM 3652 O O . TYR C 1 162 ? -18.853 12.131 -14.918 1.00 47.58 162 TYR C O 1
ATOM 3661 N N . VAL C 1 163 ? -17.541 10.903 -13.560 1.00 50.44 163 VAL C N 1
ATOM 3662 C CA . VAL C 1 163 ? -18.585 10.565 -12.603 1.00 51.48 163 VAL C CA 1
ATOM 3663 C C . VAL C 1 163 ? -18.185 11.138 -11.248 1.00 56.40 163 VAL C C 1
ATOM 3664 O O . VAL C 1 163 ? -17.096 10.839 -10.749 1.00 56.05 163 VAL C O 1
ATOM 3668 N N . PRO C 1 164 ? -19.030 11.960 -10.610 1.00 61.60 164 PRO C N 1
ATOM 3669 C CA . PRO C 1 164 ? -18.730 12.563 -9.307 1.00 69.55 164 PRO C CA 1
ATOM 3670 C C . PRO C 1 164 ? -18.520 11.517 -8.215 1.00 64.09 164 PRO C C 1
ATOM 3671 O O . PRO C 1 164 ? -19.465 10.870 -7.768 1.00 69.17 164 PRO C O 1
ATOM 3675 N N . MET D 1 1 ? 4.665 -1.169 -70.591 1.00 86.63 1 MET D N 1
ATOM 3676 C CA . MET D 1 1 ? 3.435 -0.574 -70.082 1.00 84.56 1 MET D CA 1
ATOM 3677 C C . MET D 1 1 ? 2.847 0.403 -71.099 1.00 97.04 1 MET D C 1
ATOM 3678 O O . MET D 1 1 ? 2.772 0.094 -72.288 1.00 104.65 1 MET D O 1
ATOM 3683 N N . ALA D 1 2 ? 2.435 1.587 -70.629 1.00 93.61 2 ALA D N 1
ATOM 3684 C CA . ALA D 1 2 ? 1.772 2.559 -71.485 1.00 91.27 2 ALA D CA 1
ATOM 3685 C C . ALA D 1 2 ? 2.631 3.812 -71.559 1.00 89.29 2 ALA D C 1
ATOM 3686 O O . ALA D 1 2 ? 3.643 3.826 -72.274 1.00 92.00 2 ALA D O 1
ATOM 3688 N N . GLU D 1 3 ? 2.273 4.882 -70.849 1.00 87.38 3 GLU D N 1
ATOM 3689 C CA . GLU D 1 3 ? 2.977 6.162 -70.935 1.00 90.05 3 GLU D CA 1
ATOM 3690 C C . GLU D 1 3 ? 3.360 6.627 -69.532 1.00 89.17 3 GLU D C 1
ATOM 3691 O O . GLU D 1 3 ? 2.541 7.220 -68.824 1.00 84.95 3 GLU D O 1
ATOM 3697 N N . THR D 1 4 ? 4.608 6.363 -69.143 1.00 83.72 4 THR D N 1
ATOM 3698 C CA . THR D 1 4 ? 5.169 6.844 -67.886 1.00 77.36 4 THR D CA 1
ATOM 3699 C C . THR D 1 4 ? 6.684 6.804 -68.004 1.00 75.94 4 THR D C 1
ATOM 3700 O O . THR D 1 4 ? 7.243 5.806 -68.470 1.00 78.56 4 THR D O 1
ATOM 3704 N N . LYS D 1 5 ? 7.343 7.884 -67.589 1.00 68.19 5 LYS D N 1
ATOM 3705 C CA . LYS D 1 5 ? 8.798 7.985 -67.627 1.00 64.57 5 LYS D CA 1
ATOM 3706 C C . LYS D 1 5 ? 9.346 7.716 -66.231 1.00 64.06 5 LYS D C 1
ATOM 3707 O O . LYS D 1 5 ? 8.981 8.409 -65.276 1.00 61.26 5 LYS D O 1
ATOM 3709 N N . GLU D 1 6 ? 10.228 6.727 -66.120 1.00 61.99 6 GLU D N 1
ATOM 3710 C CA . GLU D 1 6 ? 10.693 6.283 -64.813 1.00 51.42 6 GLU D CA 1
ATOM 3711 C C . GLU D 1 6 ? 11.501 7.368 -64.112 1.00 46.71 6 GLU D C 1
ATOM 3712 O O . GLU D 1 6 ? 12.356 8.020 -64.718 1.00 45.28 6 GLU D O 1
ATOM 3718 N N . PHE D 1 7 ? 11.225 7.555 -62.821 1.00 39.69 7 PHE D N 1
ATOM 3719 C CA . PHE D 1 7 ? 11.930 8.537 -62.000 1.00 47.48 7 PHE D CA 1
ATOM 3720 C C . PHE D 1 7 ? 13.064 7.810 -61.287 1.00 47.81 7 PHE D C 1
ATOM 3721 O O . PHE D 1 7 ? 12.856 7.158 -60.262 1.00 45.17 7 PHE D O 1
ATOM 3729 N N . LYS D 1 8 ? 14.270 7.927 -61.833 1.00 47.03 8 LYS D N 1
ATOM 3730 C CA . LYS D 1 8 ? 15.402 7.137 -61.374 1.00 49.48 8 LYS D CA 1
ATOM 3731 C C . LYS D 1 8 ? 16.053 7.785 -60.159 1.00 45.83 8 LYS D C 1
ATOM 3732 O O . LYS D 1 8 ? 16.151 9.012 -60.071 1.00 44.35 8 LYS D O 1
ATOM 3738 N N . THR D 1 9 ? 16.485 6.952 -59.212 1.00 41.65 9 THR D N 1
ATOM 3739 C CA . THR D 1 9 ? 17.216 7.410 -58.039 1.00 39.91 9 THR D CA 1
ATOM 3740 C C . THR D 1 9 ? 18.471 6.568 -57.860 1.00 35.16 9 THR D C 1
ATOM 3741 O O . THR D 1 9 ? 18.708 5.591 -58.577 1.00 36.49 9 THR D O 1
ATOM 3745 N N . LEU D 1 10 ? 19.279 6.962 -56.876 1.00 34.64 10 LEU D N 1
ATOM 3746 C CA . LEU D 1 10 ? 20.492 6.215 -56.576 1.00 36.72 10 LEU D CA 1
ATOM 3747 C C . LEU D 1 10 ? 20.167 4.825 -56.049 1.00 37.25 10 LEU D C 1
ATOM 3748 O O . LEU D 1 10 ? 20.962 3.894 -56.227 1.00 34.01 10 LEU D O 1
ATOM 3753 N N . TYR D 1 11 ? 19.002 4.660 -55.416 1.00 32.00 11 TYR D N 1
ATOM 3754 C CA . TYR D 1 11 ? 18.607 3.336 -54.953 1.00 30.20 11 TYR D CA 1
ATOM 3755 C C . TYR D 1 11 ? 18.371 2.383 -56.114 1.00 28.99 11 TYR D C 1
ATOM 3756 O O . TYR D 1 11 ? 18.651 1.185 -55.992 1.00 31.80 11 TYR D O 1
ATOM 3765 N N . ASN D 1 12 ? 17.857 2.890 -57.238 1.00 32.26 12 ASN D N 1
ATOM 3766 C CA . ASN D 1 12 ? 17.689 2.053 -58.422 1.00 34.71 12 ASN D CA 1
ATOM 3767 C C . ASN D 1 12 ? 19.015 1.431 -58.838 1.00 32.24 12 ASN D C 1
ATOM 3768 O O . ASN D 1 12 ? 19.086 0.236 -59.144 1.00 28.05 12 ASN D O 1
ATOM 3773 N N . LEU D 1 13 ? 20.081 2.232 -58.845 1.00 26.58 13 LEU D N 1
ATOM 3774 C CA . LEU D 1 13 ? 21.404 1.704 -59.157 1.00 35.73 13 LEU D CA 1
ATOM 3775 C C . LEU D 1 13 ? 21.846 0.695 -58.105 1.00 27.55 13 LEU D C 1
ATOM 3776 O O . LEU D 1 13 ? 22.400 -0.359 -58.438 1.00 26.11 13 LEU D O 1
ATOM 3781 N N . PHE D 1 14 ? 21.601 0.999 -56.829 1.00 27.98 14 PHE D N 1
ATOM 3782 C CA . PHE D 1 14 ? 21.973 0.087 -55.754 1.00 27.41 14 PHE D CA 1
ATOM 3783 C C . PHE D 1 14 ? 21.285 -1.260 -55.919 1.00 27.89 14 PHE D C 1
ATOM 3784 O O . PHE D 1 14 ? 21.940 -2.307 -55.950 1.00 29.49 14 PHE D O 1
ATOM 3792 N N . ILE D 1 15 ? 19.955 -1.251 -56.027 1.00 28.32 15 ILE D N 1
ATOM 3793 C CA . ILE D 1 15 ? 19.209 -2.504 -56.028 1.00 27.42 15 ILE D CA 1
ATOM 3794 C C . ILE D 1 15 ? 19.522 -3.323 -57.274 1.00 28.60 15 ILE D C 1
ATOM 3795 O O . ILE D 1 15 ? 19.577 -4.557 -57.220 1.00 29.51 15 ILE D O 1
ATOM 3800 N N . ASP D 1 16 ? 19.746 -2.657 -58.410 1.00 32.39 16 ASP D N 1
ATOM 3801 C CA . ASP D 1 16 ? 20.183 -3.377 -59.601 1.00 30.97 16 ASP D CA 1
ATOM 3802 C C . ASP D 1 16 ? 21.496 -4.102 -59.338 1.00 31.69 16 ASP D C 1
ATOM 3803 O O . ASP D 1 16 ? 21.705 -5.222 -59.818 1.00 29.70 16 ASP D O 1
ATOM 3808 N N . SER D 1 17 ? 22.381 -3.487 -58.552 1.00 28.53 17 SER D N 1
ATOM 3809 C CA . SER D 1 17 ? 23.622 -4.151 -58.172 1.00 34.78 17 SER D CA 1
ATOM 3810 C C . SER D 1 17 ? 23.364 -5.284 -57.190 1.00 30.34 17 SER D C 1
ATOM 3811 O O . SER D 1 17 ? 23.885 -6.393 -57.354 1.00 32.28 17 SER D O 1
ATOM 3814 N N . TYR D 1 18 ? 22.569 -5.014 -56.153 1.00 24.69 18 TYR D N 1
ATOM 3815 C CA . TYR D 1 18 ? 22.387 -5.985 -55.082 1.00 26.07 18 TYR D CA 1
ATOM 3816 C C . TYR D 1 18 ? 21.662 -7.229 -55.579 1.00 31.16 18 TYR D C 1
ATOM 3817 O O . TYR D 1 18 ? 22.049 -8.356 -55.246 1.00 27.87 18 TYR D O 1
ATOM 3826 N N . LEU D 1 19 ? 20.618 -7.047 -56.393 1.00 33.71 19 LEU D N 1
ATOM 3827 C CA . LEU D 1 19 ? 19.921 -8.197 -56.960 1.00 34.52 19 LEU D CA 1
ATOM 3828 C C . LEU D 1 19 ? 20.829 -8.999 -57.880 1.00 36.51 19 LEU D C 1
ATOM 3829 O O . LEU D 1 19 ? 20.702 -10.225 -57.965 1.00 35.54 19 LEU D O 1
ATOM 3834 N N . GLN D 1 20 ? 21.745 -8.327 -58.578 1.00 38.58 20 GLN D N 1
ATOM 3835 C CA . GLN D 1 20 ? 22.691 -9.038 -59.430 1.00 40.79 20 GLN D CA 1
ATOM 3836 C C . GLN D 1 20 ? 23.674 -9.851 -58.597 1.00 42.40 20 GLN D C 1
ATOM 3837 O O . GLN D 1 20 ? 24.040 -10.970 -58.976 1.00 45.00 20 GLN D O 1
ATOM 3843 N N . LYS D 1 21 ? 24.108 -9.309 -57.454 1.00 36.37 21 LYS D N 1
ATOM 3844 C CA . LYS D 1 21 ? 24.972 -10.069 -56.557 1.00 38.34 21 LYS D CA 1
ATOM 3845 C C . LYS D 1 21 ? 24.213 -11.212 -55.896 1.00 48.39 21 LYS D C 1
ATOM 3846 O O . LYS D 1 21 ? 24.732 -12.330 -55.787 1.00 51.89 21 LYS D O 1
ATOM 3852 N N . LEU D 1 22 ? 22.982 -10.950 -55.447 1.00 40.79 22 LEU D N 1
ATOM 3853 C CA . LEU D 1 22 ? 22.175 -12.001 -54.841 1.00 38.74 22 LEU D CA 1
ATOM 3854 C C . LEU D 1 22 ? 21.919 -13.141 -55.816 1.00 45.17 22 LEU D C 1
ATOM 3855 O O . LEU D 1 22 ? 21.711 -14.283 -55.393 1.00 55.49 22 LEU D O 1
ATOM 3860 N N . ALA D 1 23 ? 21.934 -12.855 -57.118 1.00 46.22 23 ALA D N 1
ATOM 3861 C CA . ALA D 1 23 ? 21.735 -13.882 -58.132 1.00 47.62 23 ALA D CA 1
ATOM 3862 C C . ALA D 1 23 ? 22.917 -14.832 -58.262 1.00 54.53 23 ALA D C 1
ATOM 3863 O O . ALA D 1 23 ? 22.832 -15.788 -59.040 1.00 63.33 23 ALA D O 1
ATOM 3865 N N . GLN D 1 24 ? 24.007 -14.604 -57.526 1.00 52.75 24 GLN D N 1
ATOM 3866 C CA . GLN D 1 24 ? 25.205 -15.428 -57.634 1.00 59.99 24 GLN D CA 1
ATOM 3867 C C . GLN D 1 24 ? 25.644 -16.035 -56.304 1.00 56.59 24 GLN D C 1
ATOM 3868 O O . GLN D 1 24 ? 26.769 -16.540 -56.206 1.00 54.72 24 GLN D O 1
ATOM 3874 N N . HIS D 1 25 ? 24.788 -16.003 -55.284 1.00 54.93 25 HIS D N 1
ATOM 3875 C CA . HIS D 1 25 ? 25.057 -16.619 -53.985 1.00 56.04 25 HIS D CA 1
ATOM 3876 C C . HIS D 1 25 ? 23.799 -17.325 -53.488 1.00 57.89 25 HIS D C 1
ATOM 3877 O O . HIS D 1 25 ? 23.322 -17.092 -52.377 1.00 54.97 25 HIS D O 1
ATOM 3884 N N . SER D 1 26 ? 23.250 -18.213 -54.317 1.00 58.96 26 SER D N 1
ATOM 3885 C CA . SER D 1 26 ? 21.902 -18.741 -54.105 1.00 60.91 26 SER D CA 1
ATOM 3886 C C . SER D 1 26 ? 21.951 -20.156 -53.531 1.00 63.26 26 SER D C 1
ATOM 3887 O O . SER D 1 26 ? 21.876 -21.155 -54.248 1.00 62.48 26 SER D O 1
ATOM 3890 N N . ILE D 1 27 ? 22.076 -20.229 -52.208 1.00 62.16 27 ILE D N 1
ATOM 3891 C CA . ILE D 1 27 ? 21.684 -21.418 -51.452 1.00 62.40 27 ILE D CA 1
ATOM 3892 C C . ILE D 1 27 ? 20.308 -21.111 -50.876 1.00 64.35 27 ILE D C 1
ATOM 3893 O O . ILE D 1 27 ? 20.201 -20.733 -49.700 1.00 63.44 27 ILE D O 1
ATOM 3898 N N . PRO D 1 28 ? 19.236 -21.241 -51.657 1.00 60.76 28 PRO D N 1
ATOM 3899 C CA . PRO D 1 28 ? 17.934 -20.743 -51.208 1.00 57.34 28 PRO D CA 1
ATOM 3900 C C . PRO D 1 28 ? 17.294 -21.697 -50.214 1.00 52.45 28 PRO D C 1
ATOM 3901 O O . PRO D 1 28 ? 17.323 -22.918 -50.383 1.00 49.95 28 PRO D O 1
ATOM 3905 N N . THR D 1 29 ? 16.715 -21.123 -49.166 1.00 60.23 29 THR D N 1
ATOM 3906 C CA . THR D 1 29 ? 15.985 -21.910 -48.186 1.00 54.66 29 THR D CA 1
ATOM 3907 C C . THR D 1 29 ? 14.501 -21.592 -48.289 1.00 60.09 29 THR D C 1
ATOM 3908 O O . THR D 1 29 ? 13.859 -21.275 -47.293 1.00 63.07 29 THR D O 1
ATOM 3912 N N . VAL D 1 31 ? 12.929 -22.502 -50.767 1.00 61.03 31 VAL D N 1
ATOM 3913 C CA . VAL D 1 31 ? 11.825 -23.308 -50.256 1.00 50.10 31 VAL D CA 1
ATOM 3914 C C . VAL D 1 31 ? 10.819 -22.435 -49.507 1.00 55.10 31 VAL D C 1
ATOM 3915 O O . VAL D 1 31 ? 9.858 -21.945 -50.101 1.00 61.34 31 VAL D O 1
ATOM 3919 N N . THR D 1 32 ? 11.029 -22.243 -48.204 1.00 50.46 32 THR D N 1
ATOM 3920 C CA . THR D 1 32 ? 10.181 -21.370 -47.395 1.00 55.95 32 THR D CA 1
ATOM 3921 C C . THR D 1 32 ? 11.089 -20.475 -46.564 1.00 53.17 32 THR D C 1
ATOM 3922 O O . THR D 1 32 ? 11.759 -20.954 -45.643 1.00 58.19 32 THR D O 1
ATOM 3926 N N . CYS D 1 33 ? 11.108 -19.184 -46.886 1.00 51.14 33 CYS D N 1
ATOM 3927 C CA . CYS D 1 33 ? 11.928 -18.229 -46.153 1.00 39.66 33 CYS D CA 1
ATOM 3928 C C . CYS D 1 33 ? 11.603 -18.272 -44.665 1.00 43.40 33 CYS D C 1
ATOM 3929 O O . CYS D 1 33 ? 10.470 -18.549 -44.259 1.00 49.33 33 CYS D O 1
ATOM 3932 N N . ALA D 1 34 ? 12.619 -17.994 -43.843 1.00 34.53 34 ALA D N 1
ATOM 3933 C CA . ALA D 1 34 ? 12.403 -17.971 -42.400 1.00 33.70 34 ALA D CA 1
ATOM 3934 C C . ALA D 1 34 ? 11.558 -16.776 -41.984 1.00 37.70 34 ALA D C 1
ATOM 3935 O O . ALA D 1 34 ? 10.754 -16.878 -41.050 1.00 39.29 34 ALA D O 1
ATOM 3937 N N . ILE D 1 35 ? 11.715 -15.644 -42.668 1.00 40.09 35 ILE D N 1
ATOM 3938 C CA . ILE D 1 35 ? 10.932 -14.451 -42.395 1.00 30.03 35 ILE D CA 1
ATOM 3939 C C . ILE D 1 35 ? 10.306 -13.977 -43.699 1.00 26.56 35 ILE D C 1
ATOM 3940 O O . ILE D 1 35 ? 10.779 -14.290 -44.793 1.00 27.94 35 ILE D O 1
ATOM 3945 N N . HIS D 1 36 ? 9.221 -13.219 -43.571 1.00 29.87 36 HIS D N 1
ATOM 3946 C CA . HIS D 1 36 ? 8.503 -12.718 -44.732 1.00 27.49 36 HIS D CA 1
ATOM 3947 C C . HIS D 1 36 ? 8.079 -11.277 -44.496 1.00 23.54 36 HIS D C 1
ATOM 3948 O O . HIS D 1 36 ? 7.736 -10.896 -43.374 1.00 22.99 36 HIS D O 1
ATOM 3955 N N . ILE D 1 37 ? 8.113 -10.482 -45.560 1.00 25.13 37 ILE D N 1
ATOM 3956 C CA . ILE D 1 37 ? 7.585 -9.121 -45.526 1.00 25.32 37 ILE D CA 1
ATOM 3957 C C . ILE D 1 37 ? 6.091 -9.205 -45.809 1.00 28.55 37 ILE D C 1
ATOM 3958 O O . ILE D 1 37 ? 5.681 -9.563 -46.915 1.00 30.29 37 ILE D O 1
ATOM 3963 N N . GLY D 1 38 ? 5.277 -8.883 -44.809 1.00 23.99 38 GLY D N 1
ATOM 3964 C CA . GLY D 1 38 ? 3.841 -8.880 -44.990 1.00 32.48 38 GLY D CA 1
ATOM 3965 C C . GLY D 1 38 ? 3.209 -7.519 -44.784 1.00 28.63 38 GLY D C 1
ATOM 3966 O O . GLY D 1 38 ? 1.987 -7.414 -44.645 1.00 36.37 38 GLY D O 1
ATOM 3967 N N . GLU D 1 39 ? 4.025 -6.466 -44.773 1.00 29.28 39 GLU D N 1
ATOM 3968 C CA . GLU D 1 39 ? 3.516 -5.130 -44.492 1.00 28.74 39 GLU D CA 1
ATOM 3969 C C . GLU D 1 39 ? 4.515 -4.100 -44.996 1.00 30.18 39 GLU D C 1
ATOM 3970 O O . GLU D 1 39 ? 5.704 -4.177 -44.673 1.00 30.71 39 GLU D O 1
ATOM 3976 N N . VAL D 1 40 ? 4.032 -3.145 -45.787 1.0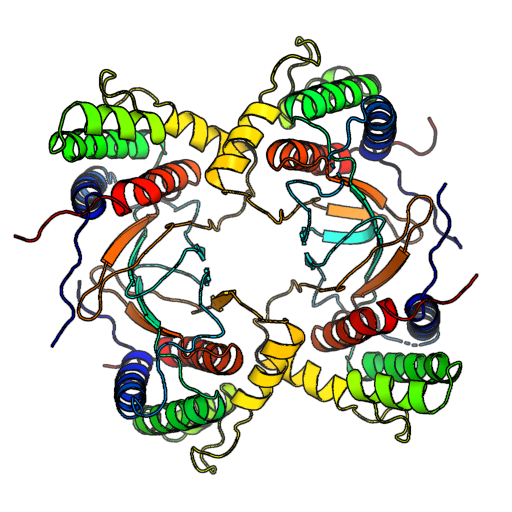0 30.99 40 VAL D N 1
ATOM 3977 C CA . VAL D 1 40 ? 4.842 -2.044 -46.296 1.00 32.75 40 VAL D CA 1
ATOM 3978 C C . VAL D 1 40 ? 4.155 -0.741 -45.913 1.00 35.06 40 VAL D C 1
ATOM 3979 O O . VAL D 1 40 ? 2.950 -0.580 -46.139 1.00 32.66 40 VAL D O 1
ATOM 3983 N N . ILE D 1 41 ? 4.917 0.183 -45.330 1.00 34.48 41 ILE D N 1
ATOM 3984 C CA . ILE D 1 41 ? 4.385 1.474 -44.913 1.00 38.51 41 ILE D CA 1
ATOM 3985 C C . ILE D 1 41 ? 5.193 2.585 -45.568 1.00 38.55 41 ILE D C 1
ATOM 3986 O O . ILE D 1 41 ? 6.366 2.407 -45.912 1.00 38.80 41 ILE D O 1
ATOM 3991 N N . GLY D 1 42 ? 4.556 3.732 -45.744 1.00 41.12 42 GLY D N 1
ATOM 3992 C CA . GLY D 1 42 ? 5.224 4.879 -46.324 1.00 40.37 42 GLY D CA 1
ATOM 3993 C C . GLY D 1 42 ? 4.231 5.838 -46.946 1.00 39.91 42 GLY D C 1
ATOM 3994 O O . GLY D 1 42 ? 3.015 5.668 -46.850 1.00 31.03 42 GLY D O 1
ATOM 3995 N N . GLN D 1 43 ? 4.786 6.863 -47.587 1.00 35.26 43 GLN D N 1
ATOM 3996 C CA . GLN D 1 43 ? 4.010 7.853 -48.324 1.00 38.00 43 GLN D CA 1
ATOM 3997 C C . GLN D 1 43 ? 4.108 7.521 -49.807 1.00 40.49 43 GLN D C 1
ATOM 3998 O O . GLN D 1 43 ? 5.202 7.552 -50.382 1.00 36.39 43 GLN D O 1
ATOM 4004 N N . PHE D 1 44 ? 2.971 7.211 -50.423 1.00 30.04 44 PHE D N 1
ATOM 4005 C CA . PHE D 1 44 ? 2.937 6.675 -51.779 1.00 37.90 44 PHE D CA 1
ATOM 4006 C C . PHE D 1 44 ? 2.270 7.667 -52.721 1.00 42.80 44 PHE D C 1
ATOM 4007 O O . PHE D 1 44 ? 1.126 8.076 -52.494 1.00 44.08 44 PHE D O 1
ATOM 4015 N N . LYS D 1 45 ? 2.987 8.041 -53.779 1.00 43.16 45 LYS D N 1
ATOM 4016 C CA . LYS D 1 45 ? 2.424 8.822 -54.876 1.00 39.68 45 LYS D CA 1
ATOM 4017 C C . LYS D 1 45 ? 3.152 8.418 -56.146 1.00 41.03 45 LYS D C 1
ATOM 4018 O O . LYS D 1 45 ? 4.371 8.591 -56.238 1.00 50.15 45 LYS D O 1
ATOM 4024 N N . ASN D 1 46 ? 2.410 7.893 -57.119 1.00 42.63 46 ASN D N 1
ATOM 4025 C CA . ASN D 1 46 ? 2.994 7.349 -58.345 1.00 44.39 46 ASN D CA 1
ATOM 4026 C C . ASN D 1 46 ? 4.153 6.409 -58.022 1.00 44.92 46 ASN D C 1
ATOM 4027 O O . ASN D 1 46 ? 5.246 6.502 -58.584 1.00 41.76 46 ASN D O 1
ATOM 4032 N N . CYS D 1 47 ? 3.903 5.501 -57.087 1.00 37.65 47 CYS D N 1
ATOM 4033 C CA . CYS D 1 47 ? 4.916 4.592 -56.578 1.00 39.38 47 CYS D CA 1
ATOM 4034 C C . CYS D 1 47 ? 4.724 3.209 -57.184 1.00 37.09 47 CYS D C 1
ATOM 4035 O O . CYS D 1 47 ? 3.601 2.704 -57.263 1.00 40.85 47 CYS D O 1
ATOM 4038 N N . ALA D 1 48 ? 5.828 2.601 -57.614 1.00 43.31 48 ALA D N 1
ATOM 4039 C CA . ALA D 1 48 ? 5.832 1.246 -58.153 1.00 37.66 48 ALA D CA 1
ATOM 4040 C C . ALA D 1 48 ? 6.707 0.374 -57.265 1.00 37.20 48 ALA D C 1
ATOM 4041 O O . ALA D 1 48 ? 7.909 0.628 -57.130 1.00 37.41 48 ALA D O 1
ATOM 4043 N N . LEU D 1 49 ? 6.105 -0.647 -56.666 1.00 33.00 49 LEU D N 1
ATOM 4044 C CA . LEU D 1 49 ? 6.797 -1.573 -55.784 1.00 34.36 49 LEU D CA 1
ATOM 4045 C C . LEU D 1 49 ? 6.994 -2.904 -56.494 1.00 37.38 49 LEU D C 1
ATOM 4046 O O . LEU D 1 49 ? 6.084 -3.402 -57.164 1.00 42.47 49 LEU D O 1
ATOM 4051 N N . ARG D 1 50 ? 8.185 -3.479 -56.342 1.00 34.21 50 ARG D N 1
ATOM 4052 C CA . ARG D 1 50 ? 8.483 -4.821 -56.838 1.00 36.00 50 ARG D CA 1
ATOM 4053 C C . ARG D 1 50 ? 9.008 -5.616 -55.647 1.00 33.13 50 ARG D C 1
ATOM 4054 O O . ARG D 1 50 ? 10.183 -5.501 -55.287 1.00 35.79 50 ARG D O 1
ATOM 4062 N N . ILE D 1 51 ? 8.143 -6.414 -55.032 1.00 30.05 51 ILE D N 1
ATOM 4063 C CA . ILE D 1 51 ? 8.499 -7.181 -53.845 1.00 31.01 51 ILE D CA 1
ATOM 4064 C C . ILE D 1 51 ? 8.800 -8.613 -54.263 1.00 35.24 51 ILE D C 1
ATOM 4065 O O . ILE D 1 51 ? 7.963 -9.277 -54.886 1.00 32.30 51 ILE D O 1
ATOM 4070 N N . THR D 1 52 ? 10.001 -9.086 -53.924 1.00 28.75 52 THR D N 1
ATOM 4071 C CA . THR D 1 52 ? 10.435 -10.439 -54.236 1.00 27.70 52 THR D CA 1
ATOM 4072 C C . THR D 1 52 ? 11.135 -11.029 -53.019 1.00 34.86 52 THR D C 1
ATOM 4073 O O . THR D 1 52 ? 11.339 -10.353 -52.004 1.00 30.72 52 THR D O 1
ATOM 4077 N N . ASN D 1 53 ? 11.513 -12.304 -53.134 1.00 30.05 53 ASN D N 1
ATOM 4078 C CA . ASN D 1 53 ? 12.155 -13.046 -52.052 1.00 33.42 53 ASN D CA 1
ATOM 4079 C C . ASN D 1 53 ? 13.411 -13.718 -52.597 1.00 32.86 53 ASN D C 1
ATOM 4080 O O . ASN D 1 53 ? 13.321 -14.627 -53.428 1.00 37.71 53 ASN D O 1
ATOM 4085 N N . LYS D 1 54 ? 14.578 -13.266 -52.139 1.00 37.01 54 LYS D N 1
ATOM 4086 C CA . LYS D 1 54 ? 15.869 -13.908 -52.405 1.00 38.99 54 LYS D CA 1
ATOM 4087 C C . LYS D 1 54 ? 16.459 -14.245 -51.042 1.00 39.04 54 LYS D C 1
ATOM 4088 O O . LYS D 1 54 ? 17.318 -13.526 -50.532 1.00 43.07 54 LYS D O 1
ATOM 4094 N N . CYS D 1 55 ? 16.006 -15.347 -50.458 1.00 38.59 55 CYS D N 1
ATOM 4095 C CA . CYS D 1 55 ? 16.291 -15.648 -49.059 1.00 43.89 55 CYS D CA 1
ATOM 4096 C C . CYS D 1 55 ? 17.635 -16.358 -48.921 1.00 48.83 55 CYS D C 1
ATOM 4097 O O . CYS D 1 55 ? 17.775 -17.529 -49.290 1.00 51.95 55 CYS D O 1
ATOM 4100 N N . MET D 1 56 ? 18.618 -15.641 -48.377 1.00 49.33 56 MET D N 1
ATOM 4101 C CA . MET D 1 56 ? 19.968 -16.138 -48.182 1.00 34.68 56 MET D CA 1
ATOM 4102 C C . MET D 1 56 ? 20.042 -17.017 -46.937 1.00 42.81 56 MET D C 1
ATOM 4103 O O . MET D 1 56 ? 19.121 -17.065 -46.116 1.00 39.47 56 MET D O 1
ATOM 4108 N N . SER D 1 57 ? 21.178 -17.704 -46.790 1.00 44.58 57 SER D N 1
ATOM 4109 C CA . SER D 1 57 ? 21.379 -18.561 -45.627 1.00 44.92 57 SER D CA 1
ATOM 4110 C C . SER D 1 57 ? 21.647 -17.753 -44.365 1.00 39.26 57 SER D C 1
ATOM 4111 O O . SER D 1 57 ? 21.247 -18.166 -43.271 1.00 40.91 57 SER D O 1
ATOM 4113 N N . ASN D 1 58 ? 22.313 -16.607 -44.488 1.00 33.91 58 ASN D N 1
ATOM 4114 C CA . ASN D 1 58 ? 22.657 -15.816 -43.317 1.00 36.24 58 ASN D CA 1
ATOM 4115 C C . ASN D 1 58 ? 22.647 -14.336 -43.672 1.00 29.81 58 ASN D C 1
ATOM 4116 O O . ASN D 1 58 ? 22.854 -13.953 -44.827 1.00 30.60 58 ASN D O 1
ATOM 4121 N N . SER D 1 59 ? 22.400 -13.508 -42.658 1.00 23.93 59 SER D N 1
ATOM 4122 C CA . SER D 1 59 ? 22.398 -12.065 -42.853 1.00 28.96 59 SER D CA 1
ATOM 4123 C C . SER D 1 59 ? 23.801 -11.501 -43.045 1.00 26.51 59 SER D C 1
ATOM 4124 O O . SER D 1 59 ? 23.947 -10.435 -43.653 1.00 27.30 59 SER D O 1
ATOM 4127 N N . ARG D 1 60 ? 24.830 -12.185 -42.538 1.00 27.89 60 ARG D N 1
ATOM 4128 C CA . ARG D 1 60 ? 26.198 -11.710 -42.722 1.00 27.98 60 ARG D CA 1
ATOM 4129 C C . ARG D 1 60 ? 26.555 -11.612 -44.198 1.00 29.84 60 ARG D C 1
ATOM 4130 O O . ARG D 1 60 ? 27.222 -10.659 -44.623 1.00 30.96 60 ARG D O 1
ATOM 4138 N N . LEU D 1 61 ? 26.124 -12.593 -44.993 1.00 17.02 61 LEU D N 1
ATOM 4139 C CA . LEU D 1 61 ? 26.345 -12.530 -46.433 1.00 23.46 61 LEU D CA 1
ATOM 4140 C C . LEU D 1 61 ? 25.494 -11.439 -47.071 1.00 26.65 61 LEU D C 1
ATOM 4141 O O . LEU D 1 61 ? 25.959 -10.726 -47.968 1.00 24.94 61 LEU D O 1
ATOM 4146 N N . SER D 1 62 ? 24.243 -11.298 -46.625 1.00 22.79 62 SER D N 1
ATOM 4147 C CA . SER D 1 62 ? 23.387 -10.240 -47.151 1.00 31.31 62 SER D CA 1
ATOM 4148 C C . SER D 1 62 ? 24.013 -8.871 -46.923 1.00 25.80 62 SER D C 1
ATOM 4149 O O . SER D 1 62 ? 24.087 -8.048 -47.842 1.00 30.34 62 SER D O 1
ATOM 4152 N N . PHE D 1 63 ? 24.498 -8.621 -45.703 1.00 26.44 63 PHE D N 1
ATOM 4153 C CA . PHE D 1 63 ? 25.095 -7.324 -45.396 1.00 28.56 63 PHE D CA 1
ATOM 4154 C C . PHE D 1 63 ? 26.374 -7.090 -46.193 1.00 20.55 63 PHE D C 1
ATOM 4155 O O . PHE D 1 63 ? 26.620 -5.974 -46.661 1.00 24.00 63 PHE D O 1
ATOM 4163 N N . THR D 1 64 ? 27.197 -8.128 -46.366 1.00 25.96 64 THR D N 1
ATOM 4164 C CA . THR D 1 64 ? 28.411 -7.976 -47.165 1.00 28.78 64 THR D CA 1
ATOM 4165 C C . THR D 1 64 ? 28.078 -7.599 -48.604 1.00 27.86 64 THR D C 1
ATOM 4166 O O . THR D 1 64 ? 28.735 -6.735 -49.197 1.00 24.66 64 THR D O 1
ATOM 4170 N N . LEU D 1 65 ? 27.054 -8.233 -49.179 1.00 26.93 65 LEU D N 1
ATOM 4171 C CA . LEU D 1 65 ? 26.659 -7.909 -50.546 1.00 29.23 65 LEU D CA 1
ATOM 4172 C C . LEU D 1 65 ? 26.031 -6.521 -50.631 1.00 26.43 65 LEU D C 1
ATOM 4173 O O . LEU D 1 65 ? 26.237 -5.803 -51.616 1.00 24.65 65 LEU D O 1
ATOM 4178 N N . MET D 1 66 ? 25.261 -6.126 -49.610 1.00 24.10 66 MET D N 1
ATOM 4179 C CA . MET D 1 66 ? 24.667 -4.790 -49.605 1.00 24.67 66 MET D CA 1
ATOM 4180 C C . MET D 1 66 ? 25.734 -3.702 -49.527 1.00 24.65 66 MET D C 1
ATOM 4181 O O . MET D 1 66 ? 25.652 -2.693 -50.238 1.00 25.22 66 MET D O 1
ATOM 4186 N N . VAL D 1 67 ? 26.729 -3.878 -48.653 1.00 24.53 67 VAL D N 1
ATOM 4187 C CA . VAL D 1 67 ? 27.810 -2.899 -48.545 1.00 23.88 67 VAL D CA 1
ATOM 4188 C C . VAL D 1 67 ? 28.602 -2.831 -49.844 1.00 23.35 67 VAL D C 1
ATOM 4189 O O . VAL D 1 67 ? 29.043 -1.755 -50.265 1.00 21.81 67 VAL D O 1
ATOM 4193 N N . GLU D 1 68 ? 28.783 -3.976 -50.506 1.00 26.89 68 GLU D N 1
ATOM 4194 C CA . GLU D 1 68 ? 29.441 -3.980 -51.808 1.00 26.97 68 GLU D CA 1
ATOM 4195 C C . GLU D 1 68 ? 28.702 -3.094 -52.802 1.00 30.87 68 GLU D C 1
ATOM 4196 O O . GLU D 1 68 ? 29.309 -2.254 -53.477 1.00 25.02 68 GLU D O 1
ATOM 4202 N N . SER D 1 69 ? 27.382 -3.269 -52.902 1.00 20.17 69 SER D N 1
ATOM 4203 C CA . SER D 1 69 ? 26.593 -2.474 -53.836 1.00 23.46 69 SER D CA 1
ATOM 4204 C C . SER D 1 69 ? 26.572 -1.007 -53.432 1.00 19.59 69 SER D C 1
ATOM 4205 O O . SER D 1 69 ? 26.683 -0.123 -54.289 1.00 24.74 69 SER D O 1
ATOM 4208 N N . PHE D 1 70 ? 26.428 -0.728 -52.134 1.00 18.53 70 PHE D N 1
ATOM 4209 C CA . PHE D 1 70 ? 26.425 0.653 -51.666 1.00 23.89 70 PHE D CA 1
ATOM 4210 C C . PHE D 1 70 ? 27.722 1.359 -52.038 1.00 30.10 70 PHE D C 1
ATOM 4211 O O . PHE D 1 70 ? 27.703 2.470 -52.579 1.00 30.06 70 PHE D O 1
ATOM 4219 N N . ILE D 1 71 ? 28.862 0.726 -51.753 1.00 24.62 71 ILE D N 1
ATOM 4220 C CA . ILE D 1 71 ? 30.152 1.333 -52.078 1.00 28.41 71 ILE D CA 1
ATOM 4221 C C . ILE D 1 71 ? 30.255 1.591 -53.576 1.00 27.12 71 ILE D C 1
ATOM 4222 O O . ILE D 1 71 ? 30.664 2.673 -54.013 1.00 31.34 71 ILE D O 1
ATOM 4227 N N . GLU D 1 72 ? 29.856 0.604 -54.381 1.00 27.64 72 GLU D N 1
ATOM 4228 C CA . GLU D 1 72 ? 29.888 0.730 -55.834 1.00 30.25 72 GLU D CA 1
ATOM 4229 C C . GLU D 1 72 ? 29.119 1.961 -56.309 1.00 37.46 72 GLU D C 1
ATOM 4230 O O . GLU D 1 72 ? 29.679 2.843 -56.969 1.00 37.65 72 GLU D O 1
ATOM 4236 N N . VAL D 1 73 ? 27.828 2.042 -55.970 1.00 32.61 73 VAL D N 1
ATOM 4237 C CA . VAL D 1 73 ? 27.000 3.136 -56.476 1.00 30.16 73 VAL D CA 1
ATOM 4238 C C . VAL D 1 73 ? 27.387 4.469 -55.849 1.00 37.40 73 VAL D C 1
ATOM 4239 O O . VAL D 1 73 ? 27.170 5.528 -56.450 1.00 37.35 73 VAL D O 1
ATOM 4243 N N . ILE D 1 74 ? 27.959 4.451 -54.642 1.00 37.18 74 ILE D N 1
ATOM 4244 C CA . ILE D 1 74 ? 28.275 5.700 -53.957 1.00 34.77 74 ILE D CA 1
ATOM 4245 C C . ILE D 1 74 ? 29.476 6.402 -54.573 1.00 40.48 74 ILE D C 1
ATOM 4246 O O . ILE D 1 74 ? 29.636 7.615 -54.398 1.00 43.44 74 ILE D O 1
ATOM 4251 N N . SER D 1 75 ? 30.319 5.675 -55.305 1.00 34.25 75 SER D N 1
ATOM 4252 C CA . SER D 1 75 ? 31.500 6.252 -55.940 1.00 48.06 75 SER D CA 1
ATOM 4253 C C . SER D 1 75 ? 31.160 7.146 -57.116 1.00 46.02 75 SER D C 1
ATOM 4254 O O . SER D 1 75 ? 32.077 7.595 -57.817 1.00 52.25 75 SER D O 1
ATOM 4257 N N . LEU D 1 76 ? 29.871 7.402 -57.341 1.00 49.39 76 LEU D N 1
ATOM 4258 C CA . LEU D 1 76 ? 29.413 8.306 -58.385 1.00 48.03 76 LEU D 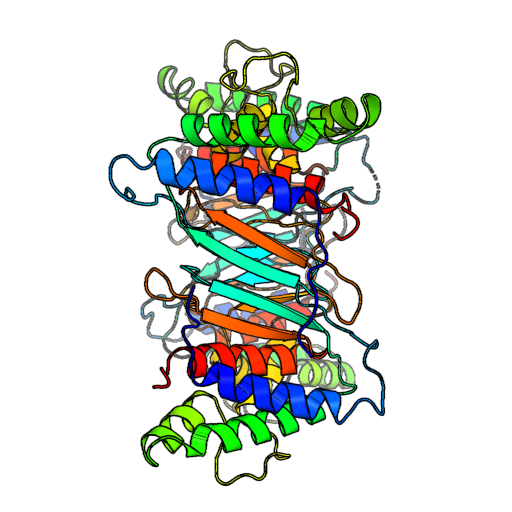CA 1
ATOM 4259 C C . LEU D 1 76 ? 29.068 9.692 -57.856 1.00 49.22 76 LEU D C 1
ATOM 4260 O O . LEU D 1 76 ? 28.864 10.613 -58.655 1.00 50.95 76 LEU D O 1
ATOM 4265 N N . LEU D 1 77 ? 28.993 9.857 -56.542 1.00 44.25 77 LEU D N 1
ATOM 4266 C CA . LEU D 1 77 ? 28.755 11.135 -55.896 1.00 43.56 77 LEU D CA 1
ATOM 4267 C C . LEU D 1 77 ? 30.079 11.827 -55.607 1.00 50.54 77 LEU D C 1
ATOM 4268 O O . LEU D 1 77 ? 31.136 11.187 -55.582 1.00 41.99 77 LEU D O 1
ATOM 4273 N N . PRO D 1 78 ? 30.059 13.145 -55.403 1.00 54.63 78 PRO D N 1
ATOM 4274 C CA . PRO D 1 78 ? 31.272 13.839 -54.960 1.00 53.20 78 PRO D CA 1
ATOM 4275 C C . PRO D 1 78 ? 31.774 13.287 -53.633 1.00 52.40 78 PRO D C 1
ATOM 4276 O O . PRO D 1 78 ? 31.020 12.726 -52.835 1.00 50.27 78 PRO D O 1
ATOM 4280 N N . GLU D 1 79 ? 33.080 13.465 -53.407 1.00 49.43 79 GLU D N 1
ATOM 4281 C CA . GLU D 1 79 ? 33.739 12.857 -52.254 1.00 52.85 79 GLU D CA 1
ATOM 4282 C C . GLU D 1 79 ? 33.073 13.266 -50.946 1.00 52.05 79 GLU D C 1
ATOM 4283 O O . GLU D 1 79 ? 32.855 12.427 -50.064 1.00 51.79 79 GLU D O 1
ATOM 4289 N N . LYS D 1 80 ? 32.756 14.554 -50.796 1.00 51.98 80 LYS D N 1
ATOM 4290 C CA . LYS D 1 80 ? 32.121 15.011 -49.565 1.00 46.15 80 LYS D CA 1
ATOM 4291 C C . LYS D 1 80 ? 30.746 14.381 -49.392 1.00 51.85 80 LYS D C 1
ATOM 4292 O O . LYS D 1 80 ? 30.337 14.062 -48.270 1.00 50.29 80 LYS D O 1
ATOM 4294 N N . ASP D 1 81 ? 30.025 14.182 -50.496 1.00 49.23 81 ASP D N 1
ATOM 4295 C CA . ASP D 1 81 ? 28.715 13.549 -50.419 1.00 45.71 81 ASP D CA 1
ATOM 4296 C C . ASP D 1 81 ? 28.822 12.069 -50.074 1.00 45.52 81 ASP D C 1
ATOM 4297 O O . ASP D 1 81 ? 27.943 11.532 -49.390 1.00 40.09 81 ASP D O 1
ATOM 4302 N N . ARG D 1 82 ? 29.885 11.399 -50.531 1.00 45.75 82 ARG D N 1
ATOM 4303 C CA . ARG D 1 82 ? 30.088 9.990 -50.203 1.00 43.92 82 ARG D CA 1
ATOM 4304 C C . ARG D 1 82 ? 30.114 9.780 -48.695 1.00 41.90 82 ARG D C 1
ATOM 4305 O O . ARG D 1 82 ? 29.275 9.065 -48.136 1.00 38.77 82 ARG D O 1
ATOM 4313 N N A ARG D 1 83 ? 31.082 10.400 -48.021 0.72 42.33 83 ARG D N 1
ATOM 4314 N N B ARG D 1 83 ? 31.083 10.402 -48.018 0.28 42.46 83 ARG D N 1
ATOM 4315 C CA A ARG D 1 83 ? 31.249 10.187 -46.591 0.72 43.97 83 ARG D CA 1
ATOM 4316 C CA B ARG D 1 83 ? 31.259 10.207 -46.582 0.28 43.96 83 ARG D CA 1
ATOM 4317 C C A ARG D 1 83 ? 30.079 10.720 -45.774 0.72 41.20 83 ARG D C 1
ATOM 4318 C C B ARG D 1 83 ? 30.095 10.744 -45.763 0.28 41.35 83 ARG D C 1
ATOM 4319 O O A ARG D 1 83 ? 29.905 10.306 -44.623 0.72 39.40 83 ARG D O 1
ATOM 4320 O O B ARG D 1 83 ? 29.949 10.368 -44.594 0.28 39.98 83 ARG D O 1
ATOM 4335 N N . ALA D 1 84 ? 29.267 11.611 -46.344 1.00 42.48 84 ALA D N 1
ATOM 4336 C CA . ALA D 1 84 ? 28.108 12.120 -45.624 1.00 40.70 84 ALA D CA 1
ATOM 4337 C C . ALA D 1 84 ? 26.983 11.094 -45.608 1.00 35.52 84 ALA D C 1
ATOM 4338 O O . ALA D 1 84 ? 26.427 10.788 -44.548 1.00 33.89 84 ALA D O 1
ATOM 4340 N N . ILE D 1 85 ? 26.643 10.544 -46.777 1.00 34.23 85 ILE D N 1
ATOM 4341 C CA . ILE D 1 85 ? 25.560 9.568 -46.848 1.00 35.97 85 ILE D CA 1
ATOM 4342 C C . ILE D 1 85 ? 25.967 8.262 -46.175 1.00 38.65 85 ILE D C 1
ATOM 4343 O O . ILE D 1 85 ? 25.147 7.600 -45.528 1.00 37.70 85 ILE D O 1
ATOM 4348 N N . ALA D 1 86 ? 27.242 7.882 -46.299 1.00 36.56 86 ALA D N 1
ATOM 4349 C CA . ALA D 1 86 ? 27.714 6.653 -45.670 1.00 35.67 86 ALA D CA 1
ATOM 4350 C C . ALA D 1 86 ? 27.611 6.734 -44.152 1.00 35.95 86 ALA D C 1
ATOM 4351 O O . ALA D 1 86 ? 27.275 5.745 -43.490 1.00 36.24 86 ALA D O 1
ATOM 4353 N N . GLU D 1 87 ? 27.885 7.907 -43.582 1.00 37.00 87 GLU D N 1
ATOM 4354 C CA . GLU D 1 87 ? 27.795 8.065 -42.135 1.00 44.53 87 GLU D CA 1
ATOM 4355 C C . GLU D 1 87 ? 26.350 8.162 -41.661 1.00 40.24 87 GLU D C 1
ATOM 4356 O O . GLU D 1 87 ? 26.052 7.819 -40.512 1.00 34.47 87 GLU D O 1
ATOM 4362 N N . GLU D 1 88 ? 25.446 8.628 -42.524 1.00 35.25 88 GLU D N 1
ATOM 4363 C CA . GLU D 1 88 ? 24.037 8.679 -42.157 1.00 44.23 88 GLU D CA 1
ATOM 4364 C C . GLU D 1 88 ? 23.422 7.286 -42.143 1.00 41.36 88 GLU D C 1
ATOM 4365 O O . GLU D 1 88 ? 22.558 6.997 -41.308 1.00 35.74 88 GLU D O 1
ATOM 4371 N N . ILE D 1 89 ? 23.874 6.409 -43.040 1.00 40.83 89 ILE D N 1
ATOM 4372 C CA . ILE D 1 89 ? 23.402 5.030 -43.054 1.00 31.91 89 ILE D CA 1
ATOM 4373 C C . ILE D 1 89 ? 24.079 4.217 -41.960 1.00 33.36 89 ILE D C 1
ATOM 4374 O O . ILE D 1 89 ? 23.430 3.416 -41.275 1.00 20.86 89 ILE D O 1
ATOM 4379 N N . GLY D 1 90 ? 25.385 4.415 -41.771 1.00 35.83 90 GLY D N 1
ATOM 4380 C CA . GLY D 1 90 ? 26.129 3.701 -40.752 1.00 26.94 90 GLY D CA 1
ATOM 4381 C C . GLY D 1 90 ? 27.229 2.829 -41.319 1.00 27.25 90 GLY D C 1
ATOM 4382 O O . GLY D 1 90 ? 27.560 1.785 -40.748 1.00 31.54 90 GLY D O 1
ATOM 4383 N N . ILE D 1 91 ? 27.810 3.250 -42.439 1.00 27.82 91 ILE D N 1
ATOM 4384 C CA . ILE D 1 91 ? 28.832 2.486 -43.141 1.00 28.24 91 ILE D CA 1
ATOM 4385 C C . ILE D 1 91 ? 30.125 3.293 -43.154 1.00 29.49 91 ILE D C 1
ATOM 4386 O O . ILE D 1 91 ? 30.119 4.485 -43.484 1.00 30.37 91 ILE D O 1
ATOM 4391 N N . ASP D 1 92 ? 31.225 2.639 -42.787 1.00 29.58 92 ASP D N 1
ATOM 4392 C CA . ASP D 1 92 ? 32.552 3.244 -42.729 1.00 30.03 92 ASP D CA 1
ATOM 4393 C C . ASP D 1 92 ? 33.264 2.910 -44.034 1.00 22.23 92 ASP D C 1
ATOM 4394 O O . ASP D 1 92 ? 33.578 1.745 -44.297 1.00 22.88 92 ASP D O 1
ATOM 4399 N N . LEU D 1 93 ? 33.524 3.934 -44.847 1.00 20.46 93 LEU D N 1
ATOM 4400 C CA . LEU D 1 93 ? 34.146 3.719 -46.149 1.00 28.08 93 LEU D CA 1
ATOM 4401 C C . LEU D 1 93 ? 35.594 3.244 -46.056 1.00 30.14 93 LEU D C 1
ATOM 4402 O O . LEU D 1 93 ? 36.166 2.868 -47.084 1.00 24.26 93 LEU D O 1
ATOM 4407 N N . ASP D 1 94 ? 36.198 3.250 -44.864 1.00 23.22 94 ASP D N 1
ATOM 4408 C CA . ASP D 1 94 ? 37.521 2.656 -44.697 1.00 29.94 94 ASP D CA 1
ATOM 4409 C C . ASP D 1 94 ? 37.458 1.154 -44.456 1.00 28.84 94 ASP D C 1
ATOM 4410 O O . ASP D 1 94 ? 38.486 0.481 -44.566 1.00 27.27 94 ASP D O 1
ATOM 4415 N N . ASP D 1 95 ? 36.286 0.620 -44.125 1.00 30.82 95 ASP D N 1
ATOM 4416 C CA . ASP D 1 95 ? 36.134 -0.811 -43.922 1.00 21.97 95 ASP D CA 1
ATOM 4417 C C . ASP D 1 95 ? 36.026 -1.532 -45.260 1.00 24.21 95 ASP D C 1
ATOM 4418 O O . ASP D 1 95 ? 35.660 -0.952 -46.285 1.00 27.43 95 ASP D O 1
ATOM 4423 N N . VAL D 1 96 ? 36.361 -2.817 -45.239 1.00 26.41 96 VAL D N 1
ATOM 4424 C CA . VAL D 1 96 ? 36.086 -3.699 -46.370 1.00 26.99 96 VAL D CA 1
ATOM 4425 C C . VAL D 1 96 ? 34.626 -4.131 -46.272 1.00 27.27 96 VAL D C 1
ATOM 4426 O O . VAL D 1 96 ? 34.045 -4.091 -45.176 1.00 22.98 96 VAL D O 1
ATOM 4430 N N . PRO D 1 97 ? 33.983 -4.523 -47.374 1.00 28.39 97 PRO D N 1
ATOM 4431 C CA . PRO D 1 97 ? 32.537 -4.788 -47.312 1.00 29.31 97 PRO D CA 1
ATOM 4432 C C . PRO D 1 97 ? 32.147 -5.946 -46.406 1.00 32.70 97 PRO D C 1
ATOM 4433 O O . PRO D 1 97 ? 31.003 -5.977 -45.941 1.00 28.20 97 PRO D O 1
ATOM 4437 N N . SER D 1 98 ? 33.048 -6.894 -46.133 1.00 30.50 98 SER D N 1
ATOM 4438 C CA . SER D 1 98 ? 32.712 -7.986 -45.225 1.00 22.84 98 SER D CA 1
ATOM 4439 C C . SER D 1 98 ? 32.720 -7.564 -43.762 1.00 28.69 98 SER D C 1
ATOM 4440 O O . SER D 1 98 ? 32.169 -8.285 -42.923 1.00 25.59 98 SER D O 1
ATOM 4443 N N . ALA D 1 99 ? 33.333 -6.426 -43.439 1.00 25.58 99 ALA D N 1
ATOM 4444 C CA . ALA D 1 99 ? 33.363 -5.954 -42.062 1.00 29.13 99 ALA D CA 1
ATOM 4445 C C . ALA D 1 99 ? 31.952 -5.655 -41.571 1.00 28.04 99 ALA D C 1
ATOM 4446 O O . ALA D 1 99 ? 31.084 -5.218 -42.331 1.00 34.55 99 ALA D O 1
ATOM 4448 N N . VAL D 1 100 ? 31.726 -5.896 -40.281 1.00 25.85 100 VAL D N 1
ATOM 4449 C CA . VAL D 1 100 ? 30.398 -5.723 -39.704 1.00 27.22 100 VAL D CA 1
ATOM 4450 C C . VAL D 1 100 ? 30.110 -4.238 -39.538 1.00 28.95 100 VAL D C 1
ATOM 4451 O O . VAL D 1 100 ? 30.798 -3.534 -38.791 1.00 28.08 100 VAL D O 1
ATOM 4455 N N . SER D 1 101 ? 29.067 -3.762 -40.202 1.00 29.50 101 SER D N 1
ATOM 4456 C CA . SER D 1 101 ? 28.803 -2.338 -40.147 1.00 26.83 101 SER D CA 1
ATOM 4457 C C . SER D 1 101 ? 28.094 -1.942 -38.858 1.00 26.35 101 SER D C 1
ATOM 4458 O O . SER D 1 101 ? 27.569 -2.776 -38.120 1.00 28.73 101 SER D O 1
ATOM 4461 N N . LYS D 1 102 ? 28.123 -0.635 -38.579 1.00 31.62 102 LYS D N 1
ATOM 4462 C CA . LYS D 1 102 ? 27.252 -0.071 -37.554 1.00 27.25 102 LYS D CA 1
ATOM 4463 C C . LYS D 1 102 ? 25.793 -0.131 -37.991 1.00 25.82 102 LYS D C 1
ATOM 4464 O O . LYS D 1 102 ? 24.896 -0.258 -37.151 1.00 25.81 102 LYS D O 1
ATOM 4470 N N . LEU D 1 103 ? 25.545 -0.035 -39.298 1.00 22.32 103 LEU D N 1
ATOM 4471 C CA . LEU D 1 103 ? 24.235 -0.362 -39.847 1.00 23.66 103 LEU D CA 1
ATOM 4472 C C . LEU D 1 103 ? 23.827 -1.773 -39.439 1.00 26.90 103 LEU D C 1
ATOM 4473 O O . LEU D 1 103 ? 22.713 -1.996 -38.950 1.00 24.44 103 LEU D O 1
ATOM 4478 N N . GLU D 1 104 ? 24.727 -2.740 -39.631 1.00 22.35 104 GLU D N 1
ATOM 4479 C CA . GLU D 1 104 ? 24.432 -4.119 -39.258 1.00 23.68 104 GLU D CA 1
ATOM 4480 C C . GLU D 1 104 ? 24.246 -4.256 -37.752 1.00 22.42 104 GLU D C 1
ATOM 4481 O O . GLU D 1 104 ? 23.382 -5.010 -37.293 1.00 24.93 104 GLU D O 1
ATOM 4487 N N . LYS D 1 105 ? 25.047 -3.531 -36.967 1.00 27.42 105 LYS D N 1
ATOM 4488 C CA . LYS D 1 105 ? 24.910 -3.591 -35.514 1.00 29.79 105 LYS D CA 1
ATOM 4489 C C . LYS D 1 105 ? 23.587 -2.994 -35.055 1.00 25.85 105 LYS D C 1
ATOM 4490 O O . LYS D 1 105 ? 22.911 -3.561 -34.189 1.00 28.79 105 LYS D O 1
ATOM 4496 N N . ASN D 1 106 ? 23.205 -1.845 -35.615 1.00 25.95 106 ASN D N 1
ATOM 4497 C CA . ASN D 1 106 ? 21.913 -1.264 -35.272 1.00 26.01 106 ASN D CA 1
ATOM 4498 C C . ASN D 1 106 ? 20.775 -2.197 -35.666 1.00 26.39 106 ASN D C 1
ATOM 4499 O O . ASN D 1 106 ? 19.847 -2.422 -34.882 1.00 22.43 106 ASN D O 1
ATOM 4504 N N . CYS D 1 107 ? 20.841 -2.767 -36.870 1.00 24.76 107 CYS D N 1
ATOM 4505 C CA . CYS D 1 107 ? 19.782 -3.665 -37.313 1.00 30.75 107 CYS D CA 1
ATOM 4506 C C . CYS D 1 107 ? 19.784 -4.978 -36.540 1.00 29.60 107 CYS D C 1
ATOM 4507 O O . CYS D 1 107 ? 18.716 -5.552 -36.308 1.00 28.08 107 CYS D O 1
ATOM 4510 N N . ASN D 1 108 ? 20.963 -5.467 -36.142 1.00 30.04 108 ASN D N 1
ATOM 4511 C CA . ASN D 1 108 ? 21.027 -6.665 -35.306 1.00 30.99 108 ASN D CA 1
ATOM 4512 C C . ASN D 1 108 ? 20.282 -6.459 -33.993 1.00 30.27 108 ASN D C 1
ATOM 4513 O O . ASN D 1 108 ? 19.578 -7.360 -33.521 1.00 30.65 108 ASN D O 1
ATOM 4518 N N . ALA D 1 109 ? 20.430 -5.280 -33.385 1.00 26.21 109 ALA D N 1
ATOM 4519 C CA . ALA D 1 109 ? 19.708 -4.980 -32.154 1.00 29.39 109 ALA D CA 1
ATOM 4520 C C . ALA D 1 109 ? 18.238 -4.688 -32.431 1.00 30.22 109 ALA D C 1
ATOM 4521 O O . ALA D 1 109 ? 17.366 -5.065 -31.640 1.00 32.67 109 ALA D O 1
ATOM 4523 N N . TYR D 1 110 ? 17.955 -4.019 -33.550 1.00 30.36 110 TYR D N 1
ATOM 4524 C CA . TYR D 1 110 ? 16.579 -3.713 -33.927 1.00 28.90 110 TYR D CA 1
ATOM 4525 C C . TYR D 1 110 ? 15.752 -4.984 -34.072 1.00 32.60 110 TYR D C 1
ATOM 4526 O O . TYR D 1 110 ? 14.593 -5.034 -33.641 1.00 33.35 110 TYR D O 1
ATOM 4535 N N . ALA D 1 111 ? 16.330 -6.023 -34.678 1.00 29.01 111 ALA D N 1
ATOM 4536 C CA . ALA D 1 111 ? 15.607 -7.279 -34.838 1.00 33.19 111 ALA D CA 1
ATOM 4537 C C . ALA D 1 111 ? 15.378 -7.961 -33.495 1.00 35.96 111 ALA D C 1
ATOM 4538 O O . ALA D 1 111 ? 14.321 -8.564 -33.271 1.00 32.20 111 ALA D O 1
ATOM 4540 N N . GLU D 1 112 ? 16.353 -7.872 -32.590 1.00 31.06 112 GLU D N 1
ATOM 4541 C CA . GLU D 1 112 ? 16.210 -8.513 -31.287 1.00 37.53 112 GLU D CA 1
ATOM 4542 C C . GLU D 1 112 ? 15.200 -7.776 -30.416 1.00 35.68 112 GLU D C 1
ATOM 4543 O O . GLU D 1 112 ? 14.310 -8.395 -29.822 1.00 36.90 112 GLU D O 1
ATOM 4549 N N . VAL D 1 113 ? 15.327 -6.451 -30.325 1.00 33.10 113 VAL D N 1
ATOM 4550 C CA . VAL D 1 113 ? 14.448 -5.678 -29.454 1.00 32.39 113 VAL D CA 1
ATOM 4551 C C . VAL D 1 113 ? 13.003 -5.761 -29.933 1.00 36.87 113 VAL D C 1
ATOM 4552 O O . VAL D 1 113 ? 12.072 -5.873 -29.126 1.00 35.98 113 VAL D O 1
ATOM 4556 N N . ASN D 1 114 ? 12.790 -5.724 -31.248 1.00 40.95 114 ASN D N 1
ATOM 4557 C CA . ASN D 1 114 ? 11.441 -5.816 -31.789 1.00 33.61 114 ASN D CA 1
ATOM 4558 C C . ASN D 1 114 ? 10.922 -7.245 -31.848 1.00 35.04 114 ASN D C 1
ATOM 4559 O O . ASN D 1 114 ? 9.708 -7.439 -31.989 1.00 28.67 114 ASN D O 1
ATOM 4564 N N . ASN D 1 115 ? 11.802 -8.239 -31.733 1.00 35.41 115 ASN D N 1
ATOM 4565 C CA . ASN D 1 115 ? 11.414 -9.647 -31.798 1.00 38.49 115 ASN D CA 1
ATOM 4566 C C . ASN D 1 115 ? 10.656 -9.944 -33.091 1.00 37.20 115 ASN D C 1
ATOM 4567 O O . ASN D 1 115 ? 9.536 -10.461 -33.087 1.00 34.75 115 ASN D O 1
ATOM 4572 N N . ILE D 1 116 ? 11.275 -9.586 -34.212 1.00 28.92 116 ILE D N 1
ATOM 4573 C CA . ILE D 1 116 ? 10.678 -9.792 -35.527 1.00 36.23 116 ILE D CA 1
ATOM 4574 C C . ILE D 1 116 ? 10.804 -11.275 -35.863 1.00 37.07 116 ILE D C 1
ATOM 4575 O O . ILE D 1 116 ? 11.898 -11.766 -36.148 1.00 45.17 116 ILE D O 1
ATOM 4580 N N . ILE D 1 117 ? 9.680 -11.992 -35.831 1.00 39.52 117 ILE D N 1
ATOM 4581 C CA . ILE D 1 117 ? 9.671 -13.451 -35.713 1.00 41.40 117 ILE D CA 1
ATOM 4582 C C . ILE D 1 117 ? 9.277 -14.139 -37.020 1.00 44.04 117 ILE D C 1
ATOM 4583 O O . ILE D 1 117 ? 10.008 -14.993 -37.525 1.00 49.76 117 ILE D O 1
ATOM 4588 N N . ASP D 1 118 ? 8.111 -13.804 -37.567 1.00 37.94 118 ASP D N 1
ATOM 4589 C CA . ASP D 1 118 ? 7.609 -14.530 -38.728 1.00 37.94 118 ASP D CA 1
ATOM 4590 C C . ASP D 1 118 ? 7.300 -13.589 -39.883 1.00 34.15 118 ASP D C 1
ATOM 4591 O O . ASP D 1 118 ? 7.733 -13.819 -41.018 1.00 36.95 118 ASP D O 1
ATOM 4596 N N . ILE D 1 119 ? 6.542 -12.536 -39.604 1.00 23.45 119 ILE D N 1
ATOM 4597 C CA . ILE D 1 119 ? 6.163 -11.541 -40.597 1.00 28.15 119 ILE D CA 1
ATOM 4598 C C . ILE D 1 119 ? 6.803 -10.221 -40.197 1.00 23.37 119 ILE D C 1
ATOM 4599 O O . ILE D 1 119 ? 6.718 -9.812 -39.034 1.00 27.25 119 ILE D O 1
ATOM 4604 N N . GLN D 1 120 ? 7.450 -9.566 -41.154 1.00 24.30 120 GLN D N 1
ATOM 4605 C CA . GLN D 1 120 ? 8.160 -8.322 -40.908 1.00 24.72 120 GLN D CA 1
ATOM 4606 C C . GLN D 1 120 ? 7.495 -7.183 -41.667 1.00 23.07 120 GLN D C 1
ATOM 4607 O O . GLN D 1 120 ? 7.062 -7.354 -42.811 1.00 29.79 120 GLN D O 1
ATOM 4613 N N . LYS D 1 121 ? 7.414 -6.024 -41.021 1.00 24.57 121 LYS D N 1
ATOM 4614 C CA . LYS D 1 121 ? 6.866 -4.818 -41.622 1.00 31.01 121 LYS D CA 1
ATOM 4615 C C . LYS D 1 121 ? 8.013 -3.930 -42.089 1.00 31.71 121 LYS D C 1
ATOM 4616 O O . LYS D 1 121 ? 8.917 -3.614 -41.309 1.00 33.78 121 LYS D O 1
ATOM 4622 N N . LEU D 1 122 ? 7.978 -3.539 -43.361 1.00 27.05 122 LEU D N 1
ATOM 4623 C CA . LEU D 1 122 ? 9.025 -2.735 -43.973 1.00 33.21 122 LEU D CA 1
ATOM 4624 C C . LEU D 1 122 ? 8.527 -1.312 -44.185 1.00 38.95 122 LEU D C 1
ATOM 4625 O O . LEU D 1 122 ? 7.369 -1.098 -44.559 1.00 31.41 122 LEU D O 1
ATOM 4630 N N . ASP D 1 123 ? 9.410 -0.341 -43.955 1.00 33.00 123 ASP D N 1
ATOM 4631 C CA . ASP D 1 123 ? 9.098 1.079 -44.099 1.00 34.27 123 ASP D CA 1
ATOM 4632 C C . ASP D 1 123 ? 10.025 1.650 -45.161 1.00 32.30 123 ASP D C 1
ATOM 4633 O O . ASP D 1 123 ? 11.240 1.718 -44.956 1.00 38.05 123 ASP D O 1
ATOM 4638 N N . ILE D 1 124 ? 9.454 2.074 -46.289 1.00 33.48 124 ILE D N 1
ATOM 4639 C CA . ILE D 1 124 ? 10.241 2.600 -47.401 1.00 33.89 124 ILE D CA 1
ATOM 4640 C C . ILE D 1 124 ? 10.280 4.128 -47.420 1.00 31.48 124 ILE D C 1
ATOM 4641 O O . ILE D 1 124 ? 10.727 4.719 -48.407 1.00 27.13 124 ILE D O 1
ATOM 4646 N N . GLY D 1 125 ? 9.823 4.780 -46.358 1.00 30.56 125 GLY D N 1
ATOM 4647 C CA . GLY D 1 125 ? 9.898 6.234 -46.310 1.00 31.32 125 GLY D CA 1
ATOM 4648 C C . GLY D 1 125 ? 8.931 6.868 -47.291 1.00 37.90 125 GLY D C 1
ATOM 4649 O O . GLY D 1 125 ? 7.735 6.555 -47.310 1.00 35.75 125 GLY D O 1
ATOM 4650 N N . GLU D 1 126 ? 9.446 7.773 -48.117 1.00 31.90 126 GLU D N 1
ATOM 4651 C CA . GLU D 1 126 ? 8.651 8.463 -49.124 1.00 38.77 126 GLU D CA 1
ATOM 4652 C C . GLU D 1 126 ? 8.929 7.862 -50.493 1.00 37.32 126 GLU D C 1
ATOM 4653 O O . GLU D 1 126 ? 10.089 7.723 -50.892 1.00 35.83 126 GLU D O 1
ATOM 4659 N N . CYS D 1 127 ? 7.860 7.514 -51.209 1.00 36.37 127 CYS D N 1
ATOM 4660 C CA . CYS D 1 127 ? 7.935 6.975 -52.567 1.00 41.21 127 CYS D CA 1
ATOM 4661 C C . CYS D 1 127 ? 7.049 7.885 -53.414 1.00 43.19 127 CYS D C 1
ATOM 4662 O O . CYS D 1 127 ? 5.835 7.683 -53.492 1.00 40.65 127 CYS D O 1
ATOM 4665 N N . SER D 1 128 ? 7.657 8.894 -54.035 1.00 48.36 128 SER D N 1
ATOM 4666 C CA . SER D 1 128 ? 6.923 9.892 -54.796 1.00 44.77 128 SER D CA 1
ATOM 4667 C C . SER D 1 128 ? 7.663 10.194 -56.090 1.00 45.49 128 SER D C 1
ATOM 4668 O O . SER D 1 128 ? 8.888 10.073 -56.167 1.00 48.71 128 SER D O 1
ATOM 4671 N N . ALA D 1 129 ? 6.902 10.594 -57.109 1.00 42.46 129 ALA D N 1
ATOM 4672 C CA . ALA D 1 129 ? 7.462 10.989 -58.389 1.00 44.79 129 ALA D CA 1
ATOM 4673 C C . ALA D 1 129 ? 6.485 11.958 -59.036 1.00 59.58 129 ALA D C 1
ATOM 4674 O O . ALA D 1 129 ? 5.266 11.789 -58.881 1.00 49.26 129 ALA D O 1
ATOM 4676 N N . PRO D 1 130 ? 6.978 12.968 -59.750 1.00 63.37 130 PRO D N 1
ATOM 4677 C CA . PRO D 1 130 ? 6.090 13.984 -60.336 1.00 55.35 130 PRO D CA 1
ATOM 4678 C C . PRO D 1 130 ? 5.112 13.363 -61.318 1.00 61.50 130 PRO D C 1
ATOM 4679 O O . PRO D 1 130 ? 5.323 12.231 -61.782 1.00 58.33 130 PRO D O 1
ATOM 4683 N N . PRO D 1 131 ? 4.026 14.069 -61.650 1.00 57.30 131 PRO D N 1
ATOM 4684 C CA . PRO D 1 131 ? 3.000 13.483 -62.523 1.00 59.42 131 PRO D CA 1
ATOM 4685 C C . PRO D 1 131 ? 3.562 13.098 -63.884 1.00 58.19 131 PRO D C 1
ATOM 4686 O O . PRO D 1 131 ? 4.438 13.766 -64.436 1.00 53.32 131 PRO D O 1
ATOM 4690 N N . GLY D 1 132 ? 3.031 12.003 -64.426 1.00 56.81 132 GLY D N 1
ATOM 4691 C CA . GLY D 1 132 ? 3.559 11.414 -65.635 1.00 59.79 132 GLY D CA 1
ATOM 4692 C C . GLY D 1 132 ? 4.755 10.515 -65.424 1.00 63.75 132 GLY D C 1
ATOM 4693 O O . GLY D 1 132 ? 5.234 9.909 -66.391 1.00 62.54 132 GLY D O 1
ATOM 4694 N N . GLN D 1 133 ? 5.248 10.404 -64.194 1.00 63.83 133 GLN D N 1
ATOM 4695 C CA . GLN D 1 133 ? 6.421 9.609 -63.870 1.00 63.78 133 GLN D CA 1
ATOM 4696 C C . GLN D 1 133 ? 6.070 8.627 -62.758 1.00 60.97 133 GLN D C 1
ATOM 4697 O O . GLN D 1 133 ? 4.932 8.576 -62.279 1.00 56.09 133 GLN D O 1
ATOM 4703 N N . HIS D 1 134 ? 7.058 7.834 -62.350 1.00 56.35 134 HIS D N 1
ATOM 4704 C CA . HIS D 1 134 ? 6.868 6.878 -61.269 1.00 51.78 134 HIS D CA 1
ATOM 4705 C C . HIS D 1 134 ? 8.224 6.534 -60.673 1.00 47.57 134 HIS D C 1
ATOM 4706 O O . HIS D 1 134 ? 9.218 6.439 -61.398 1.00 44.54 134 HIS D O 1
ATOM 4713 N N . MET D 1 135 ? 8.260 6.359 -59.354 1.00 43.83 135 MET D N 1
ATOM 4714 C CA . MET D 1 135 ? 9.466 5.907 -58.669 1.00 39.52 135 MET D CA 1
ATOM 4715 C C . MET D 1 135 ? 9.426 4.389 -58.547 1.00 40.40 135 MET D C 1
ATOM 4716 O O . MET D 1 135 ? 8.554 3.838 -57.866 1.00 36.10 135 MET D O 1
ATOM 4721 N N . LEU D 1 136 ? 10.362 3.719 -59.210 1.00 34.98 136 LEU D N 1
ATOM 4722 C CA . LEU D 1 136 ? 10.479 2.274 -59.096 1.00 33.90 136 LEU D CA 1
ATOM 4723 C C . LEU D 1 136 ? 11.230 1.928 -57.818 1.00 37.27 136 LEU D C 1
ATOM 4724 O O . LEU D 1 136 ? 12.301 2.478 -57.549 1.00 35.28 136 LEU D O 1
ATOM 4729 N N . LEU D 1 137 ? 10.666 1.011 -57.031 1.00 41.12 137 LEU D N 1
ATOM 4730 C CA . LEU D 1 137 ? 11.232 0.636 -55.733 1.00 34.41 137 LEU D CA 1
ATOM 4731 C C . LEU D 1 137 ? 11.197 -0.886 -55.627 1.00 33.08 137 LEU D C 1
ATOM 4732 O O . LEU D 1 137 ? 10.196 -1.464 -55.195 1.00 29.67 137 LEU D O 1
ATOM 4737 N N . GLN D 1 138 ? 12.297 -1.525 -56.018 1.00 34.79 138 GLN D N 1
ATOM 4738 C CA . GLN D 1 138 ? 12.419 -2.972 -55.915 1.00 34.05 138 GLN D CA 1
ATOM 4739 C C . GLN D 1 138 ? 12.850 -3.331 -54.500 1.00 32.19 138 GLN D C 1
ATOM 4740 O O . GLN D 1 138 ? 13.916 -2.906 -54.043 1.00 34.08 138 GLN D O 1
ATOM 4746 N N . ILE D 1 139 ? 12.020 -4.105 -53.807 1.00 26.26 139 ILE D N 1
ATOM 4747 C CA . ILE D 1 139 ? 12.301 -4.553 -52.449 1.00 27.63 139 ILE D CA 1
ATOM 4748 C C . ILE D 1 139 ? 12.438 -6.068 -52.467 1.00 30.73 139 ILE D C 1
ATOM 4749 O O . ILE D 1 139 ? 11.542 -6.771 -52.947 1.00 29.72 139 ILE D O 1
ATOM 4754 N N . VAL D 1 140 ? 13.559 -6.568 -51.956 1.00 28.41 140 VAL D N 1
ATOM 4755 C CA . VAL D 1 140 ? 13.812 -8.000 -51.878 1.00 24.80 140 VAL D CA 1
ATOM 4756 C C . VAL D 1 140 ? 13.888 -8.404 -50.413 1.00 23.61 140 VAL D C 1
ATOM 4757 O O . VAL D 1 140 ? 14.535 -7.726 -49.606 1.00 30.56 140 VAL D O 1
ATOM 4761 N N . ASN D 1 141 ? 13.192 -9.482 -50.070 1.00 23.60 141 ASN D N 1
ATOM 4762 C CA . ASN D 1 141 ? 13.264 -10.092 -48.749 1.00 32.44 141 ASN D CA 1
ATOM 4763 C C . ASN D 1 141 ? 14.350 -11.161 -48.791 1.00 31.97 141 ASN D C 1
ATOM 4764 O O . ASN D 1 141 ? 14.265 -12.102 -49.588 1.00 32.21 141 ASN D O 1
ATOM 4769 N N . THR D 1 142 ? 15.375 -11.014 -47.949 1.00 28.59 142 THR D N 1
ATOM 4770 C CA . THR D 1 142 ? 16.509 -11.931 -47.954 1.00 29.35 142 THR D CA 1
ATOM 4771 C C . THR D 1 142 ? 16.440 -12.989 -46.858 1.00 32.75 142 THR D C 1
ATOM 4772 O O . THR D 1 142 ? 17.388 -13.765 -46.699 1.00 35.31 142 THR D O 1
ATOM 4776 N N . GLY D 1 143 ? 15.345 -13.043 -46.106 1.00 31.14 143 GLY D N 1
ATOM 4777 C CA . GLY D 1 143 ? 15.105 -14.122 -45.177 1.00 32.61 143 GLY D CA 1
ATOM 4778 C C . GLY D 1 143 ? 15.464 -13.832 -43.737 1.00 26.82 143 GLY D C 1
ATOM 4779 O O . GLY D 1 143 ? 15.204 -14.678 -42.873 1.00 25.91 143 GLY D O 1
ATOM 4780 N N . SER D 1 144 ? 16.047 -12.674 -43.447 1.00 28.44 144 SER D N 1
ATOM 4781 C CA . SER D 1 144 ? 16.380 -12.310 -42.080 1.00 30.44 144 SER D CA 1
ATOM 4782 C C . SER D 1 144 ? 15.855 -10.917 -41.772 1.00 25.36 144 SER D C 1
ATOM 4783 O O . SER D 1 144 ? 15.835 -10.034 -42.633 1.00 21.59 144 SER D O 1
ATOM 4786 N N . ALA D 1 145 ? 15.421 -10.735 -40.524 1.00 31.05 145 ALA D N 1
ATOM 4787 C CA . ALA D 1 145 ? 14.886 -9.447 -40.105 1.00 29.05 145 ALA D CA 1
ATOM 4788 C C . ALA D 1 145 ? 15.960 -8.370 -40.130 1.00 23.13 145 ALA D C 1
ATOM 4789 O O . ALA D 1 145 ? 15.688 -7.221 -40.497 1.00 26.17 145 ALA D O 1
ATOM 4791 N N . GLU D 1 146 ? 17.190 -8.724 -39.749 1.00 29.74 146 GLU D N 1
ATOM 4792 C CA . GLU D 1 146 ? 18.254 -7.729 -39.656 1.00 23.66 146 GLU D CA 1
ATOM 4793 C C . GLU D 1 146 ? 18.718 -7.271 -41.033 1.00 19.39 146 GLU D C 1
ATOM 4794 O O . GLU D 1 146 ? 18.978 -6.080 -41.239 1.00 20.42 146 GLU D O 1
ATOM 4800 N N . ALA D 1 147 ? 18.814 -8.188 -41.995 1.00 19.06 147 ALA D N 1
ATOM 4801 C CA . ALA D 1 147 ? 19.183 -7.770 -43.344 1.00 21.25 147 ALA D CA 1
ATOM 4802 C C . ALA D 1 147 ? 18.077 -6.949 -43.991 1.00 20.53 147 ALA D C 1
ATOM 4803 O O . ALA D 1 147 ? 18.358 -5.990 -44.718 1.00 21.35 147 ALA D O 1
ATOM 4805 N N . ASN D 1 148 ? 16.813 -7.312 -43.745 1.00 20.19 148 ASN D N 1
ATOM 4806 C CA . ASN D 1 148 ? 15.704 -6.504 -44.244 1.00 20.48 148 ASN D CA 1
ATOM 4807 C C . ASN D 1 148 ? 15.716 -5.117 -43.620 1.00 17.07 148 ASN D C 1
ATOM 4808 O O . ASN D 1 148 ? 15.442 -4.120 -44.298 1.00 17.74 148 ASN D O 1
ATOM 4813 N N . CYS D 1 149 ? 16.009 -5.039 -42.321 1.00 21.02 149 CYS D N 1
ATOM 4814 C CA . CYS D 1 149 ? 16.224 -3.746 -41.686 1.00 22.36 149 CYS D CA 1
ATOM 4815 C C . CYS D 1 149 ? 17.322 -2.966 -42.395 1.00 22.22 149 CYS D C 1
ATOM 4816 O O . CYS D 1 149 ? 17.226 -1.743 -42.552 1.00 23.60 149 CYS D O 1
ATOM 4819 N N . GLY D 1 150 ? 18.382 -3.658 -42.821 1.00 25.05 150 GLY D N 1
ATOM 4820 C CA . GLY D 1 150 ? 19.468 -2.982 -43.513 1.00 21.11 150 GLY D CA 1
ATOM 4821 C C . GLY D 1 150 ? 19.048 -2.446 -44.868 1.00 23.47 150 GLY D C 1
ATOM 4822 O O . GLY D 1 150 ? 19.372 -1.309 -45.225 1.00 19.11 150 GLY D O 1
ATOM 4823 N N . LEU D 1 151 ? 18.325 -3.257 -45.644 1.00 22.43 151 LEU D N 1
ATOM 4824 C CA . LEU D 1 151 ? 17.791 -2.770 -46.910 1.00 24.25 151 LEU D CA 1
ATOM 4825 C C . LEU D 1 151 ? 16.840 -1.600 -46.683 1.00 24.09 151 LEU D C 1
ATOM 4826 O O . LEU D 1 151 ? 16.872 -0.610 -47.426 1.00 22.02 151 LEU D O 1
ATOM 4831 N N . GLN D 1 152 ? 16.006 -1.690 -45.643 1.00 20.30 152 GLN D N 1
ATOM 4832 C CA . GLN D 1 152 ? 15.073 -0.614 -45.322 1.00 25.66 152 GLN D CA 1
ATOM 4833 C C . GLN D 1 152 ? 15.807 0.701 -45.095 1.00 25.07 152 GLN D C 1
ATOM 4834 O O . GLN D 1 152 ? 15.442 1.737 -45.663 1.00 26.43 152 GLN D O 1
ATOM 4840 N N . THR D 1 153 ? 16.847 0.678 -44.262 1.00 25.38 153 THR D N 1
ATOM 4841 C CA . THR D 1 153 ? 17.602 1.898 -44.001 1.00 23.98 153 THR D CA 1
ATOM 4842 C C . THR D 1 153 ? 18.245 2.430 -45.277 1.00 17.55 153 THR D C 1
ATOM 4843 O O . THR D 1 153 ? 18.324 3.646 -45.482 1.00 22.87 153 THR D O 1
ATOM 4847 N N . ILE D 1 154 ? 18.677 1.534 -46.162 1.00 20.90 154 ILE D N 1
ATOM 4848 C CA . ILE D 1 154 ? 19.321 1.966 -47.397 1.00 21.39 154 ILE D CA 1
ATOM 4849 C C . ILE D 1 154 ? 18.296 2.533 -48.373 1.00 24.43 154 ILE D C 1
ATOM 4850 O O . ILE D 1 154 ? 18.569 3.512 -49.078 1.00 27.27 154 ILE D O 1
ATOM 4855 N N . VAL D 1 155 ? 17.102 1.935 -48.426 1.00 23.94 155 VAL D N 1
ATOM 4856 C CA . VAL D 1 155 ? 16.033 2.470 -49.270 1.00 26.77 155 VAL D CA 1
ATOM 4857 C C . VAL D 1 155 ? 15.769 3.930 -48.928 1.00 27.06 155 VAL D C 1
ATOM 4858 O O . VAL D 1 155 ? 15.849 4.813 -49.786 1.00 27.05 155 VAL D O 1
ATOM 4862 N N . LYS D 1 156 ? 15.466 4.198 -47.655 1.00 28.40 156 LYS D N 1
ATOM 4863 C CA . LYS D 1 156 ? 14.969 5.509 -47.253 1.00 30.72 156 LYS D CA 1
ATOM 4864 C C . LYS D 1 156 ? 15.995 6.613 -47.479 1.00 35.80 156 LYS D C 1
ATOM 4865 O O . LYS D 1 156 ? 15.618 7.772 -47.688 1.00 32.73 156 LYS D O 1
ATOM 4871 N N . SER D 1 157 ? 17.287 6.284 -47.444 1.00 31.98 157 SER D N 1
ATOM 4872 C CA . SER D 1 157 ? 18.315 7.302 -47.641 1.00 31.77 157 SER D CA 1
ATOM 4873 C C . SER D 1 157 ? 18.591 7.533 -49.122 1.00 33.41 157 SER D C 1
ATOM 4874 O O . SER D 1 157 ? 18.497 8.663 -49.616 1.00 36.56 157 SER D O 1
ATOM 4877 N N . LEU D 1 158 ? 18.929 6.468 -49.850 1.00 32.35 158 LEU D N 1
ATOM 4878 C CA . LEU D 1 158 ? 19.215 6.594 -51.274 1.00 32.10 158 LEU D CA 1
ATOM 4879 C C . LEU D 1 158 ? 17.974 6.917 -52.096 1.00 37.61 158 LEU D C 1
ATOM 4880 O O . LEU D 1 158 ? 18.104 7.232 -53.284 1.00 34.98 158 LEU D O 1
ATOM 4885 N N . ASN D 1 159 ? 16.785 6.845 -51.490 1.00 33.61 159 ASN D N 1
ATOM 4886 C CA . ASN D 1 159 ? 15.553 7.207 -52.184 1.00 39.16 159 ASN D CA 1
ATOM 4887 C C . ASN D 1 159 ? 15.525 8.682 -52.542 1.00 41.09 159 ASN D C 1
ATOM 4888 O O . ASN D 1 159 ? 14.892 9.070 -53.532 1.00 47.10 159 ASN D O 1
ATOM 4893 N N . LYS D 1 160 ? 16.177 9.519 -51.739 1.00 38.87 160 LYS D N 1
ATOM 4894 C CA . LYS D 1 160 ? 16.109 10.958 -51.947 1.00 42.18 160 LYS D CA 1
ATOM 4895 C C . LYS D 1 160 ? 17.098 11.431 -53.001 1.00 42.14 160 LYS D C 1
ATOM 4896 O O . LYS D 1 160 ? 16.846 12.436 -53.673 1.00 50.64 160 LYS D O 1
ATOM 4899 N N . ILE D 1 161 ? 18.213 10.723 -53.167 1.00 45.02 161 ILE D N 1
ATOM 4900 C CA . ILE D 1 161 ? 19.256 11.120 -54.104 1.00 39.43 161 ILE D CA 1
ATOM 4901 C C . ILE D 1 161 ? 18.806 10.828 -55.528 1.00 43.56 161 ILE D C 1
ATOM 4902 O O . ILE D 1 161 ? 18.950 9.703 -56.020 1.00 44.32 161 ILE D O 1
ATOM 4907 N N . TYR D 1 162 ? 18.263 11.840 -56.198 1.00 48.80 162 TYR D N 1
ATOM 4908 C CA . TYR D 1 162 ? 17.766 11.671 -57.556 1.00 52.31 162 TYR D CA 1
ATOM 4909 C C . TYR D 1 162 ? 18.929 11.570 -58.534 1.00 58.25 162 TYR D C 1
ATOM 4910 O O . TYR D 1 162 ? 19.846 12.395 -58.515 1.00 64.80 162 TYR D O 1
ATOM 4919 N N . VAL D 1 163 ? 18.897 10.552 -59.386 1.00 54.98 163 VAL D N 1
ATOM 4920 C CA . VAL D 1 163 ? 19.904 10.363 -60.426 1.00 60.17 163 VAL D CA 1
ATOM 4921 C C . VAL D 1 163 ? 19.487 11.199 -61.634 1.00 69.00 163 VAL D C 1
ATOM 4922 O O . VAL D 1 163 ? 18.382 10.986 -62.166 1.00 64.58 163 VAL D O 1
ATOM 4926 N N . PRO D 1 164 ? 20.328 12.118 -62.108 1.00 72.24 164 PRO D N 1
ATOM 4927 C CA . PRO D 1 164 ? 19.913 13.015 -63.194 1.00 74.11 164 PRO D CA 1
ATOM 4928 C C . PRO D 1 164 ? 19.774 12.260 -64.508 1.00 79.39 164 PRO D C 1
ATOM 4929 O O . PRO D 1 164 ? 20.649 11.482 -64.892 1.00 82.93 164 PRO D O 1
ATOM 4933 N N . PRO D 1 165 ? 18.671 12.516 -65.210 1.00 81.28 165 PRO D N 1
ATOM 4934 C CA . PRO D 1 165 ? 18.333 11.767 -66.411 1.00 85.93 165 PRO D CA 1
ATOM 4935 C C . PRO D 1 165 ? 19.200 12.020 -67.623 1.00 91.25 165 PRO D C 1
ATOM 4936 O O . PRO D 1 165 ? 18.720 11.999 -68.766 1.00 89.78 165 PRO D O 1
ATOM 4937 N N . ILE D 1 166 ? 20.491 12.283 -67.372 1.00 92.86 166 ILE D N 1
ATOM 4938 C CA . ILE D 1 166 ? 21.494 12.362 -68.425 1.00 91.69 166 ILE D CA 1
ATOM 4939 C C . ILE D 1 166 ? 22.488 11.237 -68.189 1.00 91.30 166 ILE D C 1
ATOM 4940 O O . ILE D 1 166 ? 22.199 10.085 -68.528 1.00 84.26 166 ILE D O 1
ATOM 4942 N N . ILE D 1 167 ? 23.682 11.514 -67.649 1.00 90.94 167 ILE D N 1
ATOM 4943 C CA . ILE D 1 167 ? 24.511 10.435 -67.137 1.00 87.64 167 ILE D CA 1
ATOM 4944 C C . ILE D 1 167 ? 24.447 10.358 -65.615 1.00 89.75 167 ILE D C 1
ATOM 4945 O O . ILE D 1 167 ? 23.487 9.838 -65.049 1.00 82.46 167 ILE D O 1
#

Radius of gyration: 26.98 Å; Cα contacts (8 Å, |Δi|>4): 1244; chains: 4; bounding box: 74×43×74 Å

InterPro domains:
  IPR003472 Virion membrane protein, poxvirus L1-related [PF02442] (1-191)

Secondary structure (DSSP, 8-state):
-PPEE--BHHHHHHHHHHHHHHHT-SSS----S-EEEEEEEEESSEEEEEEE---S-HHHHHHHHHHHHHHHHTTS-HHHHHHHHHHHT--SSS-TTS--HHHHHHHHHHHHS--SSEEEEEEEEE---TTEEEEEEEEE-S-HHHHHHHHHHHHHHTTSB----/--EE--BHHHHHHHHHHHHHHH---------EEEEEEEEESSEEEEEEE---S-HHHHHHHHHHHHHHHHTTS-HHHHHHHHHHHT--TTS-TTS--HHHHHHHHHHHHS--SSEEEEEEEEE---TTEEEEEEEEE-S-HHHHHHHHHHHHHHTS-B---/-EE--BHHHHHHHHHHHHHHTT-SS-BS--S-EEEEEEEEESSEEEEEEE-B-S-HHHHHHHHHHHHHHHHTTS-HHHHHHHHHHHT--TTS-TTS--HHHHHHHHHHHHHT--SEEEEEEEEE---TTEEEEEEEEE-S-HHHHHHHHHHHHHHTTSB--/--S-EE--BHHHHHHHHHHHHHTTS-------SSEEEEEEEEEESEEEEEEE---S-HHHHHHHHHHHHHHHHTTS-HHHHHHHHHHHT--TTS-TTSPPHHHHHHHHHHHHHT--SEEEEEEEEEE--TTEEEEEEEEE-S-HHHHHHHHHHHHHHTTSBPPS--

B-factor: mean 42.32, std 14.69, range [15.92, 104.65]

Organism: Vaccinia virus (strain Western Reserve) (NCBI:txid10254)

Sequence (653 aa):
AETKEFKTLYNLFIDSYLQKLAQHSIPTNVTCAIHIGEVIGQFKNCALRITNKCMSNSRLSFTLMVESFIEVISLLPEKDRRAIAEEIGIDLDDVPSAVSKLEKNCNAYAEVNNIIDIQKLDIGECSAPPGQHMLLQIVNTGSAEANCGLQTIVKSLNKIYVPPIETKEFKTLYNLFIDSYLQKLAQHPTNVTCAIHIGEVIGQFKNCALRITNKCMSNSRLSFTLMVESFIEVISLLPEKDRRAIAEEIGIDLDDVPSAVSKLEKNCNAYAEVNNIIDIQKLDIGECSAPPGQHMLLQIVNTGSAEANCGLQTIVKSLNKIYVPPTKEFKTLYNLFIDSYLQKLAQHSIPTNVTCAIHIGEVIGQFKNCALRITNKCMSNSRLSFTLMVESFIEVISLLPEEKDRRAIAEEIGIDLDDVPSAVSKLEKNCNAYAEVNNIIDIQKLDIGECSAPPGQHMLLQIVNTGSAEANCGLQTIVKSLNKIYVPMAETKEFKTLYNLFIDSYLQKLAQHSIPTVTCAIHIGEVIGQFKNCALRITNKCMSNSRLSFTLMVESFIEVISLLPEKDRRRAIAEEIGIDLDDVPSAVSKLEKNCNAYAEVNNIIDIQKLDIGECSAPPGQHMLLQIVNTGSAEANCGLQTIVKSLNKIYVPPII

Solvent-accessible surface area: 28859 Å² total; per-residue (Å²): 159,168,64,61,55,37,98,2,6,0,4,65,0,0,73,14,1,38,126,40,0,69,137,91,40,75,97,75,79,85,96,30,73,14,77,3,8,44,0,39,12,120,10,48,37,1,0,1,63,1,30,38,56,6,26,92,80,24,85,46,1,1,25,7,2,7,61,0,0,40,96,6,1,55,134,31,79,125,102,70,57,77,64,18,3,137,80,9,7,8,76,53,135,69,97,51,58,37,59,8,144,3,2,124,38,0,54,8,14,22,125,16,32,44,157,122,82,98,8,72,2,15,1,11,81,0,50,10,57,126,54,50,21,8,35,0,36,0,2,0,5,11,15,15,44,1,1,1,0,2,11,37,0,1,47,24,0,7,141,50,112,38,94,112,155,222,46,134,66,55,80,0,5,0,3,46,0,0,64,7,1,52,124,44,14,86,101,109,72,67,121,80,57,43,71,13,70,3,7,24,2,55,10,124,15,45,33,2,2,2,24,0,33,44,43,16,14,64,67,23,84,53,0,0,20,2,1,6,52,0,2,44,97,6,2,55,120,22,88,73,162,54,76,60,62,11,2,143,104,7,13,9,82,53,139,74,97,54,62,32,60,11,84,6,3,127,41,0,57,7,8,19,114,16,28,38,120,117,90,80,11,91,1,27,0,21,92,0,35,5,63,129,50,50,22,9,22,0,30,2,2,0,3,11,17,14,45,1,1,2,0,2,14,35,0,0,55,12,2,9,160,51,68,40,112,169,93,153,72,41,32,2,5,0,8,61,0,0,72,13,1,54,124,48,10,79,139,37,87,107,80,39,89,100,84,32,74,5,88,6,11,42,0,40,5,110,12,48,36,0,0,0,75,1,41,49,18,1,18,76,68,23,82,56,0,0,22,17,1,7,52,0,0,52,95,6,2,61,118,20,88,110,96,70,69,108,64,22,1,137,135,4,8,8,72,36,114,62,100,39,62,32,60,7,88,3,3,104,5,0,61,2,16,7,121,13,65,68,35,108,91,131,4,66,0,20,0,14,102,0,47,6,57,125,58,54,20,7,30,0,36,1,2,0,5,8,21,6,47,1,1,0,0,3,3,28,0,0,41,26,0,5,155,54,133,26,156,168,98,162,55,62,74,42,72,0,3,0,1,42,0,0,69,10,0,28,122,49,2,64,132,81,76,104,94,62,160,99,21,80,7,75,8,8,32,1,46,6,99,11,76,26,0,9,0,79,2,38,51,59,9,16,67,71,23,82,38,0,1,20,5,1,7,59,0,0,54,95,5,4,58,118,34,88,110,75,69,82,119,62,14,2,140,113,7,15,10,74,42,112,65,100,38,63,33,66,9,88,1,4,108,7,0,66,3,31,10,120,14,34,73,34,108,93,124,2,103,0,30,0,16,114,0,42,3,62,112,51,56,27,9,33,0,36,1,1,0,5,12,20,5,41,1,1,0,0,2,10,24,0,0,59,15,0,8,102,45,108,23,85,80,104,97

Nearest PDB structures (foldseek):
  6cj6-assembly3_C  TM=1.006E+00  e=4.010E-34  Vaccinia virus WR
  6cj6-assembly4_D  TM=9.922E-01  e=6.954E-31  Vaccinia virus WR
  6cj6-assembly2_B  TM=9.882E-01  e=1.913E-29  Vaccinia virus WR
  2i9l-assembly1_I  TM=7.407E-01  e=5.862E-09  Orthopoxvirus vaccinia
  4u6h-assembly1_E  TM=7.262E-01  e=2.098E-08  Vaccinia virus WR